Protein AF-A0A8J6DHQ0-F1 (afdb_monomer_lite)

Sequence (391 aa):
LYSVILFCVFFWIPFVYFYYEEKDDDDTSKCTQIKTAFKYTLGFAVICALLLLVGAFVPLNVPENKNSTEWEKVKFLFEELGSSHGLAALSFSISSLTLIGMLAAITYTAYGMSALPLNLIKGTRSAAYERLENTEDIEEVEQHIQAIKSKSKDGRPLPARDKRALKQFEERLRTLKKRERHLEFIENSCWTKFCGALRPLKIIWGIFFILVALLFVISLFLSNLDKALHSAGIDSGFIIFGANLSNPLNMLLPLLQTVFPLDYILITIIIMYFIFTSMAGIRNIGIWFFWIRLYKIRRGRTRPQALLFLCMILLLIVLHTSYMIYSLAPQYVMYGSQNYLIESNITYDDHKGNSTLSVPKRCDADAPEGKAVFINYLRIYSSVRRKKKNP

Secondary structure (DSSP, 8-state):
-HHHHHHIIIIIHHHHHHHHHGGGSTT--HHHHHHHHHHHHHHHHHHHHHHHHHHHHTT------TT--HHHHHHHHHHHIIIIIHHHHHHHHHHHHHHHHHHHIIIIIHHHHHHHHHHHHH-SPPHHHHHHHHHHHHHHHHHHHHHHHHHTTTSPPPPHHHHHHHHHHHHHHHHHHHHHHHHHHHHTSHHHHHHHHTHHHHHHHHHHHHHHHHHHHHHHHHHHHHHHHH---TTTTT--SS--S--HHHHHHHHHTTSTTHHHHHHHHHHHHHHHHHHHHHHHH-EEETTEEEE---TT---HHHHHHHHHHHHHHHHHHHHHHHHH-HHHHHTTTEEEEEEEE---SSSS---EEEEEEE--TTPPTT--EEHHHHHHHHHHHHHHH--

Foldseek 3Di:
DLVVLLCCQLAVLQLVLQLVVVVVVPPDDNVVSNVRSVVRSVVSVVVLVVLLVCQLPVPDPDDDDPDDDPVVVVVVSVVVCVPPSVVSSSVSSLVVLLVVLVVLCVQQLLQLLVQVLVCLQVDDDQLVNVLVVLVVVLVVLVVLLVVLVVVCPVVDDRDPVSVVVNVVSVVVNVVSVVVNVVSVVVCPPPVSVVVVVCSVVSNVVSVVSNVVSVLVVQLLVQLVVQLVPQAPDPVRPSDHLDRPRDRPQLVPLLVLLVPPPRSVVVVVVVLVSSLSSSVSRCQVPPDDDPHDRPGHDDPPPGDVSSVSVSVSSSSSNSSNVVVVVCSRHVLCPVQNQWWFWDFDQDDDPDDDDRDTDTDTDGDDSPHDPPRTDHPVVVVVVVVVVVVVPPD

Organism: Galemys pyrenaicus (NCBI:txid202257)

Structure (mmCIF, N/CA/C/O backbone):
data_AF-A0A8J6DHQ0-F1
#
_entry.id   AF-A0A8J6DHQ0-F1
#
loop_
_atom_site.group_PDB
_atom_site.id
_atom_site.type_symbol
_atom_site.label_atom_id
_atom_site.label_alt_id
_atom_site.label_comp_id
_atom_site.label_asym_id
_atom_site.label_entity_id
_atom_site.label_seq_id
_atom_site.pdbx_PDB_ins_code
_atom_site.Cartn_x
_atom_site.Cartn_y
_atom_site.Cartn_z
_atom_site.occupancy
_atom_site.B_iso_or_equiv
_atom_site.auth_seq_id
_atom_site.auth_comp_id
_atom_site.auth_asym_id
_atom_site.auth_atom_id
_atom_site.pdbx_PDB_model_num
ATOM 1 N N . LEU A 1 1 ? 13.053 -13.109 -5.891 1.00 73.00 1 LEU A N 1
ATOM 2 C CA . LEU A 1 1 ? 12.099 -12.188 -5.224 1.00 73.00 1 LEU A CA 1
ATOM 3 C C . LEU A 1 1 ? 10.707 -12.264 -5.850 1.00 73.00 1 LEU A C 1
ATOM 5 O O . LEU A 1 1 ? 9.781 -12.671 -5.167 1.00 73.00 1 LEU A O 1
ATOM 9 N N . TYR A 1 2 ? 10.541 -11.938 -7.134 1.00 80.81 2 TYR A N 1
ATOM 10 C CA . TYR A 1 2 ? 9.212 -11.892 -7.757 1.00 80.81 2 TYR A CA 1
ATOM 11 C C . TYR A 1 2 ? 8.461 -13.234 -7.800 1.00 80.81 2 TYR A C 1
ATOM 13 O O . TYR A 1 2 ? 7.260 -13.264 -7.553 1.00 80.81 2 TYR A O 1
ATOM 21 N N . SER A 1 3 ? 9.157 -14.360 -7.984 1.00 81.94 3 SER A N 1
ATOM 22 C CA . SER A 1 3 ? 8.538 -15.692 -7.868 1.00 81.94 3 SER A CA 1
ATOM 23 C C . SER A 1 3 ? 8.016 -15.977 -6.452 1.00 81.94 3 SER A C 1
ATOM 25 O O . SER A 1 3 ? 6.987 -16.623 -6.293 1.00 81.94 3 SER A O 1
ATOM 27 N N . VAL A 1 4 ? 8.679 -15.440 -5.418 1.00 86.00 4 VAL A N 1
ATOM 28 C CA . VAL A 1 4 ? 8.218 -15.535 -4.020 1.00 86.00 4 VAL A CA 1
ATOM 29 C C . VAL A 1 4 ? 6.962 -14.692 -3.820 1.00 86.00 4 VAL A C 1
ATOM 31 O O . VAL A 1 4 ? 6.039 -15.133 -3.151 1.00 86.00 4 VAL A O 1
ATOM 34 N N . ILE A 1 5 ? 6.886 -13.509 -4.438 1.00 86.38 5 ILE A N 1
ATOM 35 C CA . ILE A 1 5 ? 5.681 -12.669 -4.414 1.00 86.38 5 ILE A CA 1
ATOM 36 C C . ILE A 1 5 ? 4.493 -13.404 -5.045 1.00 86.38 5 ILE A C 1
ATOM 38 O O . ILE A 1 5 ? 3.431 -13.463 -4.429 1.00 86.38 5 ILE A O 1
ATOM 42 N N . LEU A 1 6 ? 4.679 -14.022 -6.216 1.00 86.81 6 LEU A N 1
ATOM 43 C CA . LEU A 1 6 ? 3.634 -14.821 -6.863 1.00 86.81 6 LEU A CA 1
ATOM 44 C C . LEU A 1 6 ? 3.202 -16.005 -5.991 1.00 86.81 6 LEU A C 1
ATOM 46 O O . LEU A 1 6 ? 2.007 -16.205 -5.788 1.00 86.81 6 LEU A O 1
ATOM 50 N N . PHE A 1 7 ? 4.157 -16.737 -5.413 1.00 88.44 7 PHE A N 1
ATOM 51 C CA . PHE A 1 7 ? 3.860 -17.814 -4.470 1.00 88.44 7 PHE A CA 1
ATOM 52 C C . PHE A 1 7 ? 3.068 -17.308 -3.253 1.00 88.44 7 PHE A C 1
ATOM 54 O O . PHE A 1 7 ? 2.069 -17.909 -2.861 1.00 88.44 7 PHE A O 1
ATOM 61 N N . CYS A 1 8 ? 3.462 -16.173 -2.675 1.00 89.06 8 CYS A N 1
ATOM 62 C CA . CYS A 1 8 ? 2.769 -15.593 -1.533 1.00 89.06 8 CYS A CA 1
ATOM 63 C C . CYS A 1 8 ? 1.324 -15.203 -1.869 1.00 89.06 8 CYS A C 1
ATOM 65 O O . CYS A 1 8 ? 0.417 -15.516 -1.100 1.00 89.06 8 CYS A O 1
ATOM 67 N N . VAL A 1 9 ? 1.107 -14.544 -3.010 1.00 89.56 9 VAL A N 1
ATOM 68 C CA . VAL A 1 9 ? -0.206 -14.019 -3.419 1.00 89.56 9 VAL A CA 1
ATOM 69 C C . VAL A 1 9 ? -1.158 -15.127 -3.867 1.00 89.56 9 VAL A C 1
ATOM 71 O O . VAL A 1 9 ? -2.318 -15.113 -3.469 1.00 89.56 9 VAL A O 1
ATOM 74 N N . PHE A 1 10 ? -0.690 -16.087 -4.667 1.00 90.06 10 PHE A N 1
ATOM 75 C CA . PHE A 1 10 ? -1.559 -17.105 -5.269 1.00 90.06 10 PHE A CA 1
ATOM 76 C C . PHE A 1 10 ? -1.633 -18.415 -4.488 1.00 90.06 10 PHE A C 1
ATOM 78 O O . PHE A 1 10 ? -2.562 -19.188 -4.705 1.00 90.06 10 PHE A O 1
ATOM 85 N N . PHE A 1 11 ? -0.682 -18.680 -3.591 1.00 89.50 11 PHE A N 1
ATOM 86 C CA . PHE A 1 11 ? -0.627 -19.947 -2.868 1.00 89.50 11 PHE A CA 1
ATOM 87 C C . PHE A 1 11 ? -0.665 -19.750 -1.354 1.00 89.50 11 PHE A C 1
ATOM 89 O O . PHE A 1 11 ? -1.611 -20.190 -0.709 1.00 89.50 11 PHE A O 1
ATOM 96 N N . TRP A 1 12 ? 0.310 -19.042 -0.776 1.00 90.44 12 TRP A N 1
ATOM 97 C CA . TRP A 1 12 ? 0.437 -18.939 0.683 1.00 90.44 12 TRP A CA 1
ATOM 98 C C . TRP A 1 12 ? -0.741 -18.214 1.345 1.00 90.44 12 TRP A C 1
ATOM 100 O O . TRP A 1 12 ? -1.341 -18.741 2.278 1.00 90.44 12 TRP A O 1
ATOM 110 N N . ILE A 1 13 ? -1.092 -17.012 0.875 1.00 90.25 13 ILE A N 1
ATOM 111 C CA . ILE A 1 13 ? -2.169 -16.211 1.476 1.00 90.25 13 ILE A CA 1
ATOM 112 C C . ILE A 1 13 ? -3.535 -16.901 1.316 1.00 90.25 13 ILE A C 1
ATOM 114 O O . ILE A 1 13 ? -4.222 -17.028 2.332 1.00 90.25 13 ILE A O 1
ATOM 118 N N . PRO A 1 14 ? -3.931 -17.396 0.122 1.00 90.81 14 PRO A N 1
ATOM 119 C CA . PRO A 1 14 ? -5.177 -18.146 -0.030 1.00 90.81 14 PRO A CA 1
ATOM 120 C C . PRO A 1 14 ? -5.209 -19.416 0.826 1.00 90.81 14 PRO A C 1
ATOM 122 O O . PRO A 1 14 ? -6.210 -19.667 1.492 1.00 90.81 14 PRO A O 1
ATOM 125 N N . PHE A 1 15 ? -4.105 -20.170 0.894 1.00 90.19 15 PHE A N 1
ATOM 126 C CA . PHE A 1 15 ? -4.010 -21.358 1.746 1.00 90.19 15 PHE A CA 1
ATOM 127 C C . PHE A 1 15 ? -4.255 -21.032 3.215 1.00 90.19 15 PHE A C 1
ATOM 129 O O . PHE A 1 15 ? -5.102 -21.655 3.854 1.00 90.19 15 PHE A O 1
ATOM 136 N N . VAL A 1 16 ? -3.555 -20.026 3.746 1.00 90.75 16 VAL A N 1
ATOM 137 C CA . VAL A 1 16 ? -3.720 -19.598 5.138 1.00 90.75 16 VAL A CA 1
ATOM 138 C C . VAL A 1 16 ? -5.138 -19.065 5.374 1.00 90.75 16 VAL A C 1
ATOM 140 O O . VAL A 1 16 ? -5.716 -19.339 6.423 1.00 90.75 16 VAL A O 1
ATOM 143 N N . TYR A 1 17 ? -5.728 -18.358 4.407 1.00 88.94 17 TYR A N 1
ATOM 144 C CA . TYR A 1 17 ? -7.102 -17.863 4.496 1.00 88.94 17 TYR A CA 1
ATOM 145 C C . TYR A 1 17 ? -8.117 -19.002 4.661 1.00 88.94 17 TYR A C 1
ATOM 147 O O . TYR A 1 17 ? -8.859 -19.002 5.644 1.00 88.94 17 TYR A O 1
ATOM 155 N N . PHE A 1 18 ? -8.113 -19.992 3.762 1.00 88.31 18 PHE A N 1
ATOM 156 C CA . PHE A 1 18 ? -9.049 -21.121 3.838 1.00 88.31 18 PHE A CA 1
ATOM 157 C C . PHE A 1 18 ? -8.763 -22.043 5.021 1.00 88.31 18 PHE A C 1
ATOM 159 O O . PHE A 1 18 ? -9.690 -22.580 5.617 1.00 88.31 18 PHE A O 1
ATOM 166 N N . TYR A 1 19 ? -7.493 -22.196 5.398 1.00 86.94 19 TYR A N 1
ATOM 167 C CA . TYR A 1 19 ? -7.125 -22.970 6.577 1.00 86.94 19 TYR A CA 1
ATOM 168 C C . TYR A 1 19 ? -7.721 -22.372 7.859 1.00 86.94 19 TYR A C 1
ATOM 170 O O . TYR A 1 19 ? -8.228 -23.118 8.692 1.00 86.94 19 TYR A O 1
ATOM 178 N N . TYR A 1 20 ? -7.681 -21.044 8.026 1.00 84.00 20 TYR A N 1
ATOM 179 C CA . TYR A 1 20 ? -8.257 -20.395 9.207 1.00 84.00 20 TYR A CA 1
ATOM 180 C C . TYR A 1 20 ? -9.781 -20.275 9.167 1.00 84.00 20 TYR A C 1
ATOM 182 O O . TYR A 1 20 ? -10.369 -20.292 10.239 1.00 84.00 20 TYR A O 1
ATOM 190 N N . GLU A 1 21 ? -10.410 -20.177 7.993 1.00 81.94 21 GLU A N 1
ATOM 191 C CA . GLU A 1 21 ? -11.880 -20.175 7.902 1.00 81.94 21 GLU A CA 1
ATOM 192 C C . GLU A 1 21 ? -12.468 -21.509 8.374 1.00 81.94 21 GLU A C 1
ATOM 194 O O . GLU A 1 21 ? -13.349 -21.534 9.220 1.00 81.94 21 GLU A O 1
ATOM 199 N N . GLU A 1 22 ? -11.895 -22.624 7.924 1.00 76.38 22 GLU A N 1
ATOM 200 C CA . GLU A 1 22 ? -12.344 -23.968 8.310 1.00 76.38 22 GLU A CA 1
ATOM 201 C C . GLU A 1 22 ? -12.007 -24.312 9.775 1.00 76.38 22 GLU A C 1
ATOM 203 O O . GLU A 1 22 ? -12.508 -25.284 10.328 1.00 76.38 22 GLU A O 1
ATOM 208 N N . LYS A 1 23 ? -11.121 -23.539 10.424 1.00 69.31 23 LYS A N 1
ATOM 209 C CA . LYS A 1 23 ? -10.779 -23.748 11.839 1.00 69.31 23 LYS A CA 1
ATOM 210 C C . LYS A 1 23 ? -11.912 -23.333 12.777 1.00 69.31 23 LYS A C 1
ATOM 212 O O . LYS A 1 23 ? -11.967 -23.846 13.890 1.00 69.31 23 LYS A O 1
ATOM 217 N N . ASP A 1 24 ? -12.743 -22.384 12.358 1.00 61.41 24 ASP A N 1
ATOM 218 C CA . ASP A 1 24 ? -13.832 -21.870 13.188 1.00 61.41 24 ASP A CA 1
ATOM 219 C C . ASP A 1 24 ? -15.032 -22.851 13.240 1.00 61.41 24 ASP A C 1
ATOM 221 O O . ASP A 1 24 ? -15.929 -22.654 14.059 1.00 61.41 24 ASP A O 1
ATOM 225 N N . ASP A 1 25 ? -15.012 -23.939 12.452 1.00 64.62 25 ASP A N 1
ATOM 226 C CA . ASP A 1 25 ? -15.933 -25.079 12.559 1.00 64.62 25 ASP A CA 1
ATOM 227 C C . ASP A 1 25 ? -15.333 -26.162 13.489 1.00 64.62 25 ASP A C 1
ATOM 229 O O . ASP A 1 25 ? -14.471 -26.952 13.093 1.00 64.62 25 ASP A O 1
ATOM 233 N N . ASP A 1 26 ? -15.782 -26.185 14.751 1.00 60.28 26 ASP A N 1
ATOM 234 C CA . ASP A 1 26 ? -15.180 -26.910 15.894 1.00 60.28 26 ASP A CA 1
ATOM 235 C C . ASP A 1 26 ? -15.022 -28.450 15.743 1.00 60.28 26 ASP A C 1
ATOM 237 O O . ASP A 1 26 ? -14.296 -29.065 16.525 1.00 60.28 26 ASP A O 1
ATOM 241 N N . ASP A 1 27 ? -15.625 -29.089 14.732 1.00 61.75 27 ASP A N 1
ATOM 242 C CA . ASP A 1 27 ? -15.706 -30.559 14.614 1.00 61.75 27 ASP A CA 1
ATOM 243 C C . ASP A 1 27 ? -14.833 -31.184 13.498 1.00 61.75 27 ASP A C 1
ATOM 245 O O . ASP A 1 27 ? -14.845 -32.405 13.291 1.00 61.75 27 ASP A O 1
ATOM 249 N N . THR A 1 28 ? -14.033 -30.395 12.770 1.00 64.81 28 THR A N 1
ATOM 250 C CA . THR A 1 28 ? -13.291 -30.901 11.597 1.00 64.81 28 THR A CA 1
ATOM 251 C C . THR A 1 28 ? -11.893 -31.438 11.943 1.00 64.81 28 THR A C 1
ATOM 253 O O . THR A 1 28 ? -11.044 -30.761 12.523 1.00 64.81 28 THR A O 1
ATOM 256 N N . SER A 1 29 ? -11.589 -32.674 11.518 1.00 78.44 29 SER A N 1
ATOM 257 C CA . SER A 1 29 ? -10.246 -33.256 11.677 1.00 78.44 29 SER A CA 1
ATOM 258 C C . SER A 1 29 ? -9.175 -32.426 10.944 1.00 78.44 29 SER A C 1
ATOM 260 O O . SER A 1 29 ? -9.366 -32.023 9.793 1.00 78.44 29 SER A O 1
ATOM 262 N N . LYS A 1 30 ? -7.997 -32.229 11.560 1.00 77.94 30 LYS A N 1
ATOM 263 C CA . LYS A 1 30 ? -6.886 -31.429 10.987 1.00 77.94 30 LYS A CA 1
ATOM 264 C C . LYS A 1 30 ? -6.481 -31.861 9.570 1.00 77.94 30 LYS A C 1
ATOM 266 O O . LYS A 1 30 ? -6.071 -31.035 8.760 1.00 77.94 30 LYS A O 1
ATOM 271 N N . CYS A 1 31 ? -6.574 -33.156 9.260 1.00 78.19 31 CYS A N 1
ATOM 272 C CA . CYS A 1 31 ? -6.230 -33.685 7.939 1.00 78.19 31 CYS A CA 1
ATOM 273 C C . CYS A 1 31 ? -7.277 -33.293 6.882 1.00 78.19 31 CYS A C 1
ATOM 275 O O . CYS A 1 31 ? -6.919 -32.887 5.774 1.00 78.19 31 CYS A O 1
ATOM 277 N N . THR A 1 32 ? -8.563 -33.336 7.246 1.00 79.50 32 THR A N 1
ATOM 278 C CA . THR A 1 32 ? -9.661 -32.876 6.385 1.00 79.50 32 THR A CA 1
ATOM 279 C C . THR A 1 32 ? -9.550 -31.375 6.126 1.00 79.50 32 THR A C 1
ATOM 281 O O . THR A 1 32 ? -9.632 -30.954 4.976 1.00 79.50 32 THR A O 1
ATOM 284 N N . GLN A 1 33 ? -9.241 -30.590 7.160 1.00 81.88 33 GLN A N 1
ATOM 285 C CA . GLN A 1 33 ? -9.048 -29.141 7.072 1.00 81.88 33 GLN A CA 1
ATOM 286 C C . GLN A 1 33 ? -7.965 -28.748 6.054 1.00 81.88 33 GLN A C 1
ATOM 288 O O . GLN A 1 33 ? -8.191 -27.909 5.182 1.00 81.88 33 GLN A O 1
ATOM 293 N N . ILE A 1 34 ? -6.794 -29.394 6.112 1.00 85.25 34 ILE A N 1
ATOM 294 C CA . ILE A 1 34 ? -5.696 -29.134 5.166 1.00 85.25 34 ILE A CA 1
ATOM 295 C C . ILE A 1 34 ? -6.107 -29.514 3.740 1.00 85.25 34 ILE A C 1
ATOM 297 O O . ILE A 1 34 ? -5.824 -28.773 2.798 1.00 85.25 34 ILE A O 1
ATOM 301 N N . LYS A 1 35 ? -6.798 -30.646 3.567 1.00 86.06 35 LYS A N 1
ATOM 302 C CA . LYS A 1 35 ? -7.254 -31.114 2.252 1.00 86.06 35 LYS A CA 1
ATOM 303 C C . LYS A 1 35 ? -8.268 -30.150 1.631 1.00 86.06 35 LYS A C 1
ATOM 305 O O . LYS A 1 35 ? -8.167 -29.839 0.443 1.00 86.06 35 LYS A O 1
ATOM 310 N N . THR A 1 36 ? -9.207 -29.653 2.430 1.00 84.19 36 THR A N 1
ATOM 311 C CA . THR A 1 36 ? -10.206 -28.665 2.008 1.00 84.19 36 THR A CA 1
ATOM 312 C C . THR A 1 36 ? -9.546 -27.329 1.662 1.00 84.19 36 THR A C 1
ATOM 314 O O . THR A 1 36 ? -9.774 -26.801 0.572 1.00 84.19 36 THR A O 1
ATOM 317 N N . ALA A 1 37 ? -8.637 -26.832 2.506 1.00 87.19 37 ALA A N 1
ATOM 318 C CA . ALA A 1 37 ? -7.886 -25.607 2.232 1.00 87.19 37 ALA A CA 1
ATOM 319 C C . ALA A 1 37 ? -7.056 -25.711 0.940 1.00 87.19 37 ALA A C 1
ATOM 321 O O . ALA A 1 37 ? -7.049 -24.788 0.122 1.00 87.19 37 ALA A O 1
ATOM 322 N N . PHE A 1 38 ? -6.405 -26.854 0.703 1.00 87.25 38 PHE A N 1
ATOM 323 C CA . PHE A 1 38 ? -5.638 -27.094 -0.520 1.00 87.25 38 PHE A CA 1
ATOM 324 C C . PHE A 1 38 ? -6.535 -27.146 -1.764 1.00 87.25 38 PHE A C 1
ATOM 326 O O . PHE A 1 38 ? -6.187 -26.567 -2.792 1.00 87.25 38 PHE A O 1
ATOM 333 N N . LYS A 1 39 ? -7.718 -27.771 -1.665 1.00 88.81 39 LYS A N 1
ATOM 334 C CA . LYS A 1 39 ? -8.704 -27.823 -2.757 1.00 88.81 39 LYS A CA 1
ATOM 335 C C . LYS A 1 39 ? -9.121 -26.421 -3.211 1.00 88.81 39 LYS A C 1
ATOM 337 O O . LYS A 1 39 ? -9.166 -26.171 -4.412 1.00 88.81 39 LYS A O 1
ATOM 342 N N . TYR A 1 40 ? -9.386 -25.506 -2.279 1.00 86.00 40 TYR A N 1
ATOM 343 C CA . TYR A 1 40 ? -9.754 -24.128 -2.625 1.00 86.00 40 TYR A CA 1
ATOM 344 C C . TYR A 1 40 ? -8.556 -23.285 -3.083 1.00 86.00 40 TYR A C 1
ATOM 346 O O . TYR A 1 40 ? -8.678 -22.496 -4.020 1.00 86.00 40 TYR A O 1
ATOM 354 N N . THR A 1 41 ? -7.372 -23.510 -2.506 1.00 90.44 41 THR A N 1
ATOM 355 C CA . THR A 1 41 ? -6.120 -22.869 -2.953 1.00 90.44 41 THR A CA 1
ATOM 356 C C . THR A 1 41 ? -5.765 -23.256 -4.390 1.00 90.44 41 THR A C 1
ATOM 358 O O . THR A 1 41 ? -5.248 -22.429 -5.141 1.00 90.44 41 THR A O 1
ATOM 361 N N . LEU A 1 42 ? -6.104 -24.479 -4.817 1.00 89.75 42 LEU A N 1
ATOM 362 C CA . LEU A 1 42 ? -5.891 -24.938 -6.190 1.00 89.75 42 LEU A CA 1
ATOM 363 C C . LEU A 1 42 ? -6.581 -24.022 -7.215 1.00 89.75 42 LEU A C 1
ATOM 365 O O . LEU A 1 42 ? -6.019 -23.779 -8.277 1.00 89.75 42 LEU A O 1
ATOM 369 N N . GLY A 1 43 ? -7.743 -23.447 -6.885 1.00 89.56 43 GLY A N 1
ATOM 370 C CA . GLY A 1 43 ? -8.415 -22.473 -7.752 1.00 89.56 43 GLY A CA 1
ATOM 371 C C . GLY A 1 43 ? -7.559 -21.229 -8.021 1.00 89.56 43 GLY A C 1
ATOM 372 O O . GLY A 1 43 ? -7.440 -20.790 -9.162 1.00 89.56 43 GLY A O 1
ATOM 373 N N . PHE A 1 44 ? -6.880 -20.706 -6.997 1.00 89.38 44 PHE A N 1
ATOM 374 C CA . PHE A 1 44 ? -5.949 -19.581 -7.144 1.00 89.38 44 PHE A CA 1
ATOM 375 C C . PHE A 1 44 ? -4.677 -19.979 -7.902 1.00 89.38 44 PHE A C 1
ATOM 377 O O . PHE A 1 44 ? -4.160 -19.187 -8.693 1.00 89.38 44 PHE A O 1
ATOM 384 N N . ALA A 1 45 ? -4.206 -21.217 -7.728 1.00 89.06 45 ALA A N 1
ATOM 385 C CA . ALA A 1 45 ? -3.095 -21.756 -8.507 1.00 89.06 45 ALA A CA 1
ATOM 386 C C . ALA A 1 45 ? -3.445 -21.876 -10.002 1.00 89.06 45 ALA A C 1
ATOM 388 O O . ALA A 1 45 ? -2.610 -21.551 -10.844 1.00 89.06 45 ALA A O 1
ATOM 389 N N . VAL A 1 46 ? -4.682 -22.260 -10.341 1.00 89.94 46 VAL A N 1
ATOM 390 C CA . VAL A 1 46 ? -5.172 -22.279 -11.731 1.00 89.94 46 VAL A CA 1
ATOM 391 C C . VAL A 1 46 ? -5.194 -20.868 -12.321 1.00 89.94 46 VAL A C 1
ATOM 393 O O . VAL A 1 46 ? -4.729 -20.680 -13.440 1.00 89.94 46 VAL A O 1
ATOM 396 N N . ILE A 1 47 ? -5.650 -19.858 -11.570 1.00 89.94 47 ILE A N 1
ATOM 397 C CA . ILE A 1 47 ? -5.601 -18.454 -12.022 1.00 89.94 47 ILE A CA 1
ATOM 398 C C . ILE A 1 47 ? -4.153 -18.012 -12.283 1.00 89.94 47 ILE A C 1
ATOM 400 O O . ILE A 1 47 ? -3.876 -17.385 -13.304 1.00 89.94 47 ILE A O 1
ATOM 404 N N . CYS A 1 48 ? -3.217 -18.366 -11.399 1.00 89.38 48 CYS A N 1
ATOM 405 C CA . CYS A 1 48 ? -1.791 -18.094 -11.593 1.00 89.38 48 CYS A CA 1
ATOM 406 C C . CYS A 1 48 ? -1.245 -18.781 -12.855 1.00 89.38 48 CYS A C 1
ATOM 408 O O . CYS A 1 48 ? -0.555 -18.148 -13.652 1.00 89.38 48 CYS A O 1
ATOM 410 N N . ALA A 1 49 ? -1.602 -20.050 -13.076 1.00 86.75 49 ALA A N 1
ATOM 411 C CA . ALA A 1 49 ? -1.218 -20.789 -14.273 1.00 86.75 49 ALA A CA 1
ATOM 412 C C . ALA A 1 49 ? -1.774 -20.132 -15.545 1.00 86.75 49 ALA A C 1
ATOM 414 O O . ALA A 1 49 ? -1.032 -19.966 -16.506 1.00 86.75 49 ALA A O 1
ATOM 415 N N . LEU A 1 50 ? -3.034 -19.686 -15.540 1.00 89.12 50 LEU A N 1
ATOM 416 C CA . LEU A 1 50 ? -3.630 -18.952 -16.661 1.00 89.12 50 LEU A CA 1
ATOM 417 C C . LEU A 1 50 ? -2.898 -17.633 -16.937 1.00 89.12 50 LEU A C 1
ATOM 419 O O . LEU A 1 50 ? -2.594 -17.346 -18.091 1.00 89.12 50 LEU A O 1
ATOM 423 N N . LEU A 1 51 ? -2.563 -16.855 -15.902 1.00 87.25 51 LEU A N 1
ATOM 424 C CA . LEU A 1 51 ? -1.792 -15.614 -16.060 1.00 87.25 51 LEU A CA 1
ATOM 425 C C . LEU A 1 51 ? -0.396 -15.869 -16.642 1.00 87.25 51 LEU A C 1
ATOM 427 O O . LEU A 1 51 ? 0.036 -15.138 -17.534 1.00 87.25 51 LEU A O 1
ATOM 431 N N . LEU A 1 52 ? 0.289 -16.917 -16.178 1.00 85.12 52 LEU A N 1
ATOM 432 C CA . LEU A 1 52 ? 1.597 -17.309 -16.701 1.00 85.12 52 LEU A CA 1
ATOM 433 C C . LEU A 1 52 ? 1.506 -17.823 -18.139 1.00 85.12 52 LEU A C 1
ATOM 435 O O . LEU A 1 52 ? 2.363 -17.478 -18.944 1.00 85.12 52 LEU A O 1
ATOM 439 N N . LEU A 1 53 ? 0.466 -18.589 -18.482 1.00 83.69 53 LEU A N 1
ATOM 440 C CA . LEU A 1 53 ? 0.227 -19.044 -19.852 1.00 83.69 53 LEU A CA 1
ATOM 441 C C . LEU A 1 53 ? -0.015 -17.854 -20.777 1.00 83.69 53 LEU A C 1
ATOM 443 O O . LEU A 1 53 ? 0.665 -17.737 -21.788 1.00 83.69 53 LEU A O 1
ATOM 447 N N . VAL A 1 54 ? -0.904 -16.925 -20.413 1.00 85.12 54 VAL A N 1
ATOM 448 C CA . VAL A 1 54 ? -1.113 -15.694 -21.195 1.00 85.12 54 VAL A CA 1
ATOM 449 C C . VAL A 1 54 ? 0.205 -14.934 -21.348 1.00 85.12 54 VAL A C 1
ATOM 451 O O . VAL A 1 54 ? 0.566 -14.562 -22.458 1.00 85.12 54 VAL A O 1
ATOM 454 N N . GLY A 1 55 ? 0.975 -14.776 -20.271 1.00 81.00 55 GLY A N 1
ATOM 455 C CA . GLY A 1 55 ? 2.284 -14.127 -20.325 1.00 81.00 55 GLY A CA 1
ATOM 456 C C . GLY A 1 55 ? 3.325 -14.857 -21.179 1.00 81.00 55 GLY A C 1
ATOM 457 O O . GLY A 1 55 ? 4.224 -14.212 -21.712 1.00 81.00 55 GLY A O 1
ATOM 458 N N . ALA A 1 56 ? 3.217 -16.178 -21.315 1.00 76.25 56 ALA A N 1
ATOM 459 C CA . ALA A 1 56 ? 4.065 -16.979 -22.190 1.00 76.25 56 ALA A CA 1
ATOM 460 C C . ALA A 1 56 ? 3.623 -16.882 -23.659 1.00 76.25 56 ALA A C 1
ATOM 462 O O . ALA A 1 56 ? 4.477 -16.853 -24.538 1.00 76.25 56 ALA A O 1
ATOM 463 N N . PHE A 1 57 ? 2.314 -16.790 -23.926 1.00 72.00 57 PHE A N 1
ATOM 464 C CA . PHE A 1 57 ? 1.747 -16.765 -25.280 1.00 72.00 57 PHE A CA 1
ATOM 465 C C . PHE A 1 57 ? 1.686 -15.378 -25.926 1.00 72.00 57 PHE A C 1
ATOM 467 O O . PHE A 1 57 ? 1.859 -15.278 -27.135 1.00 72.00 57 PHE A O 1
ATOM 474 N N . VAL A 1 58 ? 1.481 -14.307 -25.156 1.00 70.00 58 VAL A N 1
ATOM 475 C CA . VAL A 1 58 ? 1.442 -12.925 -25.676 1.00 70.00 58 VAL A CA 1
ATOM 476 C C . VAL A 1 58 ? 2.718 -12.519 -26.445 1.00 70.00 58 VAL A C 1
ATOM 478 O O . VAL A 1 58 ? 2.578 -11.870 -27.478 1.00 70.00 58 VAL A O 1
ATOM 481 N N . PRO A 1 59 ? 3.947 -12.884 -26.019 1.00 59.56 59 PRO A N 1
ATOM 482 C CA . PRO A 1 59 ? 5.166 -12.564 -26.767 1.00 59.56 59 PRO A CA 1
ATOM 483 C C . PRO A 1 59 ? 5.545 -13.589 -27.857 1.00 59.56 59 PRO A C 1
ATOM 485 O O . PRO A 1 59 ? 6.601 -13.435 -28.471 1.00 59.56 59 PRO A O 1
ATOM 488 N N . LEU A 1 60 ? 4.750 -14.640 -28.105 1.00 56.47 60 LEU A N 1
ATOM 489 C CA . LEU A 1 60 ? 5.096 -15.666 -29.095 1.00 56.47 60 LEU A CA 1
ATOM 490 C C . LEU A 1 60 ? 4.680 -15.254 -30.514 1.00 56.47 60 LEU A C 1
ATOM 492 O O . LEU A 1 60 ? 3.508 -15.309 -30.879 1.00 56.47 60 LEU A O 1
ATOM 496 N N . ASN A 1 61 ? 5.670 -14.964 -31.357 1.00 53.09 61 ASN A N 1
ATOM 497 C CA . ASN A 1 61 ? 5.526 -15.107 -32.805 1.00 53.09 61 ASN A CA 1
ATOM 498 C C . ASN A 1 61 ? 5.703 -16.591 -33.147 1.00 53.09 61 ASN A C 1
ATOM 500 O O . ASN A 1 61 ? 6.827 -17.077 -33.252 1.00 53.09 61 ASN A O 1
ATOM 504 N N . VAL A 1 62 ? 4.600 -17.332 -33.258 1.00 55.94 62 VAL A N 1
ATOM 505 C CA . VAL A 1 62 ? 4.638 -18.769 -33.565 1.00 55.94 62 VAL A CA 1
ATOM 506 C C . VAL A 1 62 ? 5.033 -18.968 -35.037 1.00 55.94 62 VAL A C 1
ATOM 508 O O . VAL A 1 62 ? 4.293 -18.512 -35.911 1.00 55.94 62 VAL A O 1
ATOM 511 N N . PRO A 1 63 ? 6.144 -19.660 -35.362 1.00 50.12 63 PRO A N 1
ATOM 512 C CA . PRO A 1 63 ? 6.370 -20.126 -36.722 1.00 50.12 63 PRO A CA 1
ATOM 513 C C . PRO A 1 63 ? 5.345 -21.220 -37.046 1.00 50.12 63 PRO A C 1
ATOM 515 O O . PRO A 1 63 ? 5.219 -22.225 -36.345 1.00 50.12 63 PRO A O 1
ATOM 518 N N . GLU A 1 64 ? 4.577 -20.989 -38.104 1.00 46.72 64 GLU A N 1
ATOM 519 C CA . GLU A 1 64 ? 3.482 -21.840 -38.559 1.00 46.72 64 GLU A CA 1
ATOM 520 C C . GLU A 1 64 ? 4.040 -23.178 -39.085 1.00 46.72 64 GLU A C 1
ATOM 522 O O . GLU A 1 64 ? 4.385 -23.295 -40.258 1.00 46.72 64 GLU A O 1
ATOM 527 N N . ASN A 1 65 ? 4.157 -24.206 -38.236 1.00 54.62 65 ASN A N 1
ATOM 528 C CA . ASN A 1 65 ? 4.425 -25.565 -38.712 1.00 54.62 65 ASN A CA 1
ATOM 529 C C . ASN A 1 65 ? 3.263 -26.500 -38.355 1.00 54.62 65 ASN A C 1
ATOM 531 O O . ASN A 1 65 ? 2.947 -26.728 -37.188 1.00 54.62 65 ASN A O 1
ATOM 535 N N . LYS A 1 66 ? 2.586 -26.999 -39.394 1.00 52.97 66 LYS A N 1
ATOM 536 C CA . LYS A 1 66 ? 1.203 -27.509 -39.350 1.00 52.97 66 LYS A CA 1
ATOM 537 C C . LYS A 1 66 ? 1.047 -28.953 -38.846 1.00 52.97 66 LYS A C 1
ATOM 539 O O . LYS A 1 66 ? -0.072 -29.450 -38.821 1.00 52.97 66 LYS A O 1
ATOM 544 N N . ASN A 1 67 ? 2.125 -29.608 -38.403 1.00 55.31 67 ASN A N 1
ATOM 545 C CA . ASN A 1 67 ? 2.151 -31.067 -38.214 1.00 55.31 67 ASN A CA 1
ATOM 546 C C . ASN A 1 67 ? 2.623 -31.554 -36.826 1.00 55.31 67 ASN A C 1
ATOM 548 O O . ASN A 1 67 ? 3.089 -32.685 -36.723 1.00 55.31 67 ASN A O 1
ATOM 552 N N . SER A 1 68 ? 2.537 -30.751 -35.758 1.00 54.59 68 SER A N 1
ATOM 553 C CA . SER A 1 68 ? 2.900 -31.214 -34.405 1.00 54.59 68 SER A CA 1
ATOM 554 C C . SER A 1 68 ? 1.687 -31.627 -33.572 1.00 54.59 68 SER A C 1
ATOM 556 O O . SER A 1 68 ? 0.641 -30.970 -33.576 1.00 54.59 68 SER A O 1
ATOM 558 N N . THR A 1 69 ? 1.844 -32.728 -32.836 1.00 64.00 69 THR A N 1
ATOM 559 C CA . THR A 1 69 ? 0.846 -33.204 -31.873 1.00 64.00 69 THR A CA 1
ATOM 560 C C . THR A 1 69 ? 0.741 -32.241 -30.685 1.00 64.00 69 THR A C 1
ATOM 562 O O . THR A 1 69 ? 1.733 -31.652 -30.256 1.00 64.00 69 THR A O 1
ATOM 565 N N . GLU A 1 70 ? -0.460 -32.076 -30.121 1.00 62.41 70 GLU A N 1
ATOM 566 C CA . GLU A 1 70 ? -0.706 -31.166 -28.985 1.00 62.41 70 GLU A CA 1
ATOM 567 C C . GLU A 1 70 ? 0.217 -31.451 -27.782 1.00 62.41 70 GLU A C 1
ATOM 569 O O . GLU A 1 70 ? 0.613 -30.535 -27.066 1.00 62.41 70 GLU A O 1
ATOM 574 N N . TRP A 1 71 ? 0.642 -32.706 -27.600 1.00 63.53 71 TRP A N 1
ATOM 575 C CA . TRP A 1 71 ? 1.583 -33.090 -26.544 1.00 63.53 71 TRP A CA 1
ATOM 576 C C . TRP A 1 71 ? 3.006 -32.575 -26.813 1.00 63.53 71 TRP A C 1
ATOM 578 O O . TRP A 1 71 ? 3.640 -32.024 -25.916 1.00 63.53 71 TRP A O 1
ATOM 588 N N . GLU A 1 72 ? 3.517 -32.667 -28.041 1.00 61.97 72 GLU A N 1
ATOM 589 C CA . GLU A 1 72 ? 4.843 -32.122 -28.378 1.00 61.97 72 GLU A CA 1
ATOM 590 C C . GLU A 1 72 ? 4.901 -30.606 -28.211 1.00 61.97 72 GLU A C 1
ATOM 592 O O . GLU A 1 72 ? 5.913 -30.094 -27.738 1.00 61.97 72 GLU A O 1
ATOM 597 N N . LYS A 1 73 ? 3.799 -29.898 -28.487 1.00 58.09 73 LYS A N 1
ATOM 598 C CA . LYS A 1 73 ? 3.683 -28.463 -28.194 1.00 58.09 73 LYS A CA 1
ATOM 599 C C . LYS A 1 73 ? 3.790 -28.196 -26.691 1.00 58.09 73 LYS A C 1
ATOM 601 O O . LYS A 1 73 ? 4.548 -27.324 -26.293 1.00 58.09 73 LYS A O 1
ATOM 606 N N . VAL A 1 74 ? 3.108 -28.973 -25.844 1.00 57.69 74 VAL A N 1
ATOM 607 C CA . VAL A 1 74 ? 3.195 -28.846 -24.372 1.00 57.69 74 VAL A CA 1
ATOM 608 C C . VAL A 1 74 ? 4.597 -29.167 -23.843 1.00 57.69 74 VAL A C 1
ATOM 610 O O . VAL A 1 74 ? 5.083 -28.487 -22.939 1.00 57.69 74 VAL A O 1
ATOM 613 N N . LYS A 1 75 ? 5.273 -30.171 -24.409 1.00 62.19 75 LYS A N 1
ATOM 614 C CA . LYS A 1 75 ? 6.637 -30.541 -24.011 1.00 62.19 75 LYS A CA 1
ATOM 615 C C . LYS A 1 75 ? 7.658 -29.480 -24.432 1.00 62.19 75 LYS A C 1
ATOM 617 O O . LYS A 1 75 ? 8.468 -29.069 -23.607 1.00 62.19 75 LYS A O 1
ATOM 622 N N . PHE A 1 76 ? 7.546 -28.980 -25.663 1.00 58.41 76 PHE A N 1
ATOM 623 C CA . PHE A 1 76 ? 8.328 -27.853 -26.170 1.00 58.41 76 PHE A CA 1
ATOM 624 C C . PHE A 1 76 ? 8.103 -26.593 -25.321 1.00 58.41 76 PHE A C 1
ATOM 626 O O . PHE A 1 76 ? 9.061 -25.941 -24.933 1.00 58.41 76 PHE A O 1
ATOM 633 N N . LEU A 1 77 ? 6.862 -26.309 -24.910 1.00 56.19 77 LEU A N 1
ATOM 634 C CA . LEU A 1 77 ? 6.542 -25.201 -24.003 1.00 56.19 77 LEU A CA 1
ATOM 635 C C . LEU A 1 77 ? 7.212 -25.339 -22.629 1.00 56.19 77 LEU A C 1
ATOM 637 O O . LEU A 1 77 ? 7.683 -24.343 -22.091 1.00 56.19 77 LEU A O 1
ATOM 641 N N . PHE A 1 78 ? 7.271 -26.545 -22.056 1.00 59.44 78 PHE A N 1
ATOM 642 C CA . PHE A 1 78 ? 7.946 -26.784 -20.773 1.00 59.44 78 PHE A CA 1
ATOM 643 C C . PHE A 1 78 ? 9.469 -26.612 -20.863 1.00 59.44 78 PHE A C 1
ATOM 645 O O . PHE A 1 78 ? 10.090 -26.132 -19.914 1.00 59.44 78 PHE A O 1
ATOM 652 N N . GLU A 1 79 ? 10.059 -26.982 -21.997 1.00 63.16 79 GLU A N 1
ATOM 653 C CA . GLU A 1 79 ? 11.497 -26.873 -22.257 1.00 63.16 79 GLU A CA 1
ATOM 654 C C . GLU A 1 79 ? 11.904 -25.418 -22.583 1.00 63.16 79 GLU A C 1
ATOM 656 O O . GLU A 1 79 ? 12.892 -24.910 -22.048 1.00 63.16 79 GLU A O 1
ATOM 661 N N . GLU A 1 80 ? 11.065 -24.689 -23.326 1.00 60.06 80 GLU A N 1
ATOM 662 C CA . GLU A 1 80 ? 11.245 -23.272 -23.680 1.00 60.06 80 GLU A CA 1
ATOM 663 C C . GLU A 1 80 ? 10.974 -22.317 -22.492 1.00 60.06 80 GLU A C 1
ATOM 665 O O . GLU A 1 80 ? 11.668 -21.306 -22.317 1.00 60.06 80 GLU A O 1
ATOM 670 N N . LEU A 1 81 ? 10.018 -22.654 -21.605 1.00 57.38 81 LEU A N 1
ATOM 671 C CA . LEU A 1 81 ? 9.821 -21.945 -20.326 1.00 57.38 81 LEU A CA 1
ATOM 672 C C . LEU A 1 81 ? 11.058 -22.048 -19.421 1.00 57.38 81 LEU A C 1
ATOM 674 O O . LEU A 1 81 ? 11.300 -21.140 -18.622 1.00 57.38 81 LEU A O 1
ATOM 678 N N . GLY A 1 82 ? 11.811 -23.147 -19.528 1.00 57.22 82 GLY A N 1
ATOM 679 C CA . GLY A 1 82 ? 12.997 -23.421 -18.721 1.00 57.22 82 GLY A CA 1
ATOM 680 C C . GLY A 1 82 ? 14.259 -22.673 -19.162 1.00 57.22 82 GLY A C 1
ATOM 681 O O . GLY A 1 82 ? 15.137 -22.466 -18.325 1.00 57.22 82 GLY A O 1
ATOM 682 N N . SER A 1 83 ? 14.360 -22.245 -20.429 1.00 59.81 83 SER A N 1
ATOM 683 C CA . SER A 1 83 ? 15.613 -21.709 -20.991 1.00 59.81 83 SER A CA 1
ATOM 684 C C . SER A 1 83 ? 15.667 -20.173 -21.091 1.00 59.81 83 SER A C 1
ATOM 686 O O . SER A 1 83 ? 16.714 -19.594 -20.798 1.00 59.81 83 SER A O 1
ATOM 688 N N . SER A 1 84 ? 14.571 -19.484 -21.455 1.00 59.41 84 SER A N 1
ATOM 689 C CA . SER A 1 84 ? 14.590 -18.013 -21.641 1.00 59.41 84 SER A CA 1
ATOM 690 C C . SER A 1 84 ? 13.223 -17.307 -21.551 1.00 59.41 84 SER A C 1
ATOM 692 O O . SER A 1 84 ? 13.134 -16.209 -20.992 1.00 59.41 84 SER A O 1
ATOM 694 N N . HIS A 1 85 ? 12.130 -17.933 -22.007 1.00 62.53 85 HIS A N 1
ATOM 695 C CA . HIS A 1 85 ? 10.805 -17.294 -22.085 1.00 62.53 85 HIS A CA 1
ATOM 696 C C . HIS A 1 85 ? 9.993 -17.317 -20.780 1.00 62.53 85 HIS A C 1
ATOM 698 O O . HIS A 1 85 ? 9.052 -16.532 -20.624 1.00 62.53 85 HIS A O 1
ATOM 704 N N . GLY A 1 86 ? 10.384 -18.126 -19.788 1.00 68.88 86 GLY A N 1
ATOM 705 C CA . GLY A 1 86 ? 9.790 -18.073 -18.447 1.00 68.88 86 GLY A CA 1
ATOM 706 C C . GLY A 1 86 ? 9.903 -16.683 -17.802 1.00 68.88 86 GLY A C 1
ATOM 707 O O . GLY A 1 86 ? 9.018 -16.269 -17.051 1.00 68.88 86 GLY A O 1
ATOM 708 N N . LEU A 1 87 ? 10.939 -15.911 -18.153 1.00 73.00 87 LEU A N 1
ATOM 709 C CA . LEU A 1 87 ? 11.108 -14.530 -17.699 1.00 73.00 87 LEU A CA 1
ATOM 710 C C . LEU A 1 87 ? 10.024 -13.602 -18.266 1.00 73.00 87 LEU A C 1
ATOM 712 O O . LEU A 1 87 ? 9.513 -12.759 -17.530 1.00 73.00 87 LEU A O 1
ATOM 716 N N . ALA A 1 88 ? 9.616 -13.792 -19.525 1.00 77.62 88 ALA A N 1
ATOM 717 C CA . ALA A 1 88 ? 8.546 -13.014 -20.147 1.00 77.62 88 ALA A CA 1
ATOM 718 C C . ALA A 1 88 ? 7.193 -13.297 -19.469 1.00 77.62 88 ALA A C 1
ATOM 720 O O . ALA A 1 88 ? 6.516 -12.363 -19.033 1.00 77.62 88 ALA A O 1
ATOM 721 N N . ALA A 1 89 ? 6.866 -14.575 -19.248 1.00 81.88 89 ALA A N 1
ATOM 722 C CA . ALA A 1 89 ? 5.655 -14.990 -18.534 1.00 81.88 89 ALA A CA 1
ATOM 723 C C . ALA A 1 89 ? 5.582 -14.441 -17.100 1.00 81.88 89 ALA A C 1
ATOM 725 O O . ALA A 1 89 ? 4.547 -13.921 -16.659 1.00 81.88 89 ALA A O 1
ATOM 726 N N . LEU A 1 90 ? 6.704 -14.509 -16.376 1.00 83.06 90 LEU A N 1
ATOM 727 C CA . LEU A 1 90 ? 6.833 -13.909 -15.051 1.00 83.06 90 LEU A CA 1
ATOM 728 C C . LEU A 1 90 ? 6.677 -12.386 -15.115 1.00 83.06 90 LEU A C 1
ATOM 730 O O . LEU A 1 90 ? 5.916 -11.833 -14.323 1.00 83.06 90 LEU A O 1
ATOM 734 N N . SER A 1 91 ? 7.333 -11.706 -16.060 1.00 83.88 91 SER A N 1
ATOM 735 C CA . SER A 1 91 ? 7.258 -10.244 -16.209 1.00 83.88 91 SER A CA 1
ATOM 736 C C . SER A 1 91 ? 5.838 -9.750 -16.500 1.00 83.88 91 SER A C 1
ATOM 738 O O . SER A 1 91 ? 5.403 -8.758 -15.910 1.00 83.88 91 SER A O 1
ATOM 740 N N . PHE A 1 92 ? 5.076 -10.481 -17.318 1.00 86.88 92 PHE A N 1
ATOM 741 C CA . PHE A 1 92 ? 3.672 -10.189 -17.596 1.00 86.88 92 PHE A CA 1
ATOM 742 C C . PHE A 1 92 ? 2.800 -10.370 -16.346 1.00 86.88 92 PHE A C 1
ATOM 744 O O . PHE A 1 92 ? 1.990 -9.503 -16.006 1.00 86.88 92 PHE A O 1
ATOM 751 N N . SER A 1 93 ? 3.003 -11.469 -15.614 1.00 89.50 93 SER A N 1
ATOM 752 C CA . SER A 1 93 ? 2.249 -11.757 -14.388 1.00 89.50 93 SER A CA 1
ATOM 753 C C . SER A 1 93 ? 2.536 -10.725 -13.291 1.00 89.50 93 SER A C 1
ATOM 755 O O . SER A 1 93 ? 1.622 -10.252 -12.615 1.00 89.50 93 SER A O 1
ATOM 757 N N . ILE A 1 94 ? 3.800 -10.317 -13.145 1.00 89.00 94 ILE A N 1
ATOM 758 C CA . ILE A 1 94 ? 4.222 -9.260 -12.218 1.00 89.00 94 ILE A CA 1
ATOM 759 C C . ILE A 1 94 ? 3.638 -7.911 -12.635 1.00 89.00 94 ILE A C 1
ATOM 761 O O . ILE A 1 94 ? 3.135 -7.188 -11.776 1.00 89.00 94 ILE A O 1
ATOM 765 N N . SER A 1 95 ? 3.662 -7.575 -13.926 1.00 89.75 95 SER A N 1
ATOM 766 C CA . SER A 1 95 ? 3.062 -6.341 -14.451 1.00 89.75 95 SER A CA 1
ATOM 767 C C . SER A 1 95 ? 1.554 -6.294 -14.184 1.00 89.75 95 SER A C 1
ATOM 769 O O . SER A 1 95 ? 1.039 -5.276 -13.724 1.00 89.75 95 SER A O 1
ATOM 771 N N . SER A 1 96 ? 0.857 -7.420 -14.354 1.00 91.50 96 SER A N 1
ATOM 772 C CA . SER A 1 96 ? -0.573 -7.552 -14.041 1.00 91.50 96 SER A CA 1
ATOM 773 C C . SER A 1 96 ? -0.858 -7.340 -12.547 1.00 91.50 96 SER A C 1
ATOM 775 O O . SER A 1 96 ? -1.747 -6.570 -12.181 1.00 91.50 96 SER A O 1
ATOM 777 N N . LEU A 1 97 ? -0.069 -7.953 -11.657 1.00 92.19 97 LEU A N 1
ATOM 778 C CA . LEU A 1 97 ? -0.174 -7.717 -10.209 1.00 92.19 97 LEU A CA 1
ATOM 779 C C . LEU A 1 97 ? 0.169 -6.273 -9.828 1.00 92.19 97 LEU A C 1
ATOM 781 O O . LEU A 1 97 ? -0.463 -5.702 -8.942 1.00 92.19 97 LEU A O 1
ATOM 785 N N . THR A 1 98 ? 1.155 -5.683 -10.497 1.00 92.69 98 THR A N 1
ATOM 786 C CA . THR A 1 98 ? 1.575 -4.293 -10.295 1.00 92.69 98 THR A CA 1
ATOM 787 C C . THR A 1 98 ? 0.462 -3.324 -10.676 1.00 92.69 98 THR A C 1
ATOM 789 O O . THR A 1 98 ? 0.253 -2.345 -9.964 1.00 92.69 98 THR A O 1
ATOM 792 N N . LEU A 1 99 ? -0.308 -3.619 -11.727 1.00 93.56 99 LEU A N 1
ATOM 793 C CA . LEU A 1 99 ? -1.491 -2.845 -12.104 1.00 93.56 99 LEU A CA 1
ATOM 794 C C . LEU A 1 99 ? -2.570 -2.892 -11.010 1.00 93.56 99 LEU A C 1
ATOM 796 O O . LEU A 1 99 ? -3.108 -1.856 -10.623 1.00 93.56 99 LEU A O 1
ATOM 800 N N . ILE A 1 100 ? -2.841 -4.071 -10.442 1.00 92.75 100 ILE A N 1
ATOM 801 C CA . ILE A 1 100 ? -3.755 -4.201 -9.293 1.00 92.75 100 ILE A CA 1
ATOM 802 C C . ILE A 1 100 ? -3.203 -3.426 -8.082 1.00 92.75 100 ILE A C 1
ATOM 804 O O . ILE A 1 100 ? -3.943 -2.716 -7.397 1.00 92.75 100 ILE A O 1
ATOM 808 N N . GLY A 1 101 ? -1.894 -3.517 -7.838 1.00 94.31 101 GLY A N 1
ATOM 809 C CA . GLY A 1 101 ? -1.192 -2.765 -6.800 1.00 94.31 101 GLY A CA 1
ATOM 810 C C . GLY A 1 101 ? -1.271 -1.250 -6.988 1.00 94.31 101 GLY A C 1
ATOM 811 O O . GLY A 1 101 ? -1.434 -0.530 -6.007 1.00 94.31 101 GLY A O 1
ATOM 812 N N . MET A 1 102 ? -1.233 -0.765 -8.230 1.00 93.81 102 MET A N 1
ATOM 813 C CA . MET A 1 102 ? -1.416 0.645 -8.574 1.00 93.81 102 MET A CA 1
ATOM 814 C C . MET A 1 102 ? -2.815 1.123 -8.188 1.00 93.81 102 MET A C 1
ATOM 816 O O . MET A 1 102 ? -2.941 2.141 -7.512 1.00 93.81 102 MET A O 1
ATOM 820 N N . LEU A 1 103 ? -3.861 0.371 -8.549 1.00 93.56 103 LEU A N 1
ATOM 821 C CA . LEU A 1 103 ? -5.237 0.695 -8.158 1.00 93.56 103 LEU A CA 1
ATOM 822 C C . LEU A 1 103 ? -5.374 0.753 -6.632 1.00 93.56 103 LEU A C 1
ATOM 824 O O . LEU A 1 103 ? -5.916 1.719 -6.094 1.00 93.56 103 LEU A O 1
ATOM 828 N N . ALA A 1 104 ? -4.806 -0.231 -5.930 1.00 93.00 104 ALA A N 1
ATOM 829 C CA . ALA A 1 104 ? -4.777 -0.244 -4.471 1.00 93.00 104 ALA A CA 1
ATOM 830 C C . ALA A 1 104 ? -3.993 0.944 -3.882 1.00 93.00 104 ALA A C 1
ATOM 832 O O . ALA A 1 104 ? -4.395 1.506 -2.859 1.00 93.00 104 ALA A O 1
ATOM 833 N N . ALA A 1 105 ? -2.893 1.356 -4.515 1.00 93.69 105 ALA A N 1
ATOM 834 C CA . ALA A 1 105 ? -2.109 2.504 -4.081 1.00 93.69 105 ALA A CA 1
ATOM 835 C C . ALA A 1 105 ? -2.880 3.819 -4.281 1.00 93.69 105 ALA A C 1
ATOM 837 O O . ALA A 1 105 ? -2.916 4.662 -3.384 1.00 93.69 105 ALA A O 1
ATOM 838 N N . ILE A 1 106 ? -3.574 3.976 -5.408 1.00 92.75 106 ILE A N 1
ATOM 839 C CA . ILE A 1 106 ? -4.429 5.142 -5.663 1.00 92.75 106 ILE A CA 1
ATOM 840 C C . ILE A 1 106 ? -5.534 5.234 -4.603 1.00 92.75 106 ILE A C 1
ATOM 842 O O . ILE A 1 106 ? -5.759 6.306 -4.047 1.00 92.75 106 ILE A O 1
ATOM 846 N N . THR A 1 107 ? -6.193 4.126 -4.257 1.00 92.06 107 THR A N 1
ATOM 847 C CA . THR A 1 107 ? -7.284 4.158 -3.272 1.00 92.06 107 THR A CA 1
ATOM 848 C C . THR A 1 107 ? -6.788 4.345 -1.841 1.00 92.06 107 THR A C 1
ATOM 850 O O . THR A 1 107 ? -7.340 5.147 -1.087 1.00 92.06 107 THR A O 1
ATOM 853 N N . TYR A 1 108 ? -5.761 3.596 -1.435 1.00 93.88 108 TYR A N 1
ATOM 854 C CA . TYR A 1 108 ? -5.357 3.515 -0.031 1.00 93.88 108 TYR A CA 1
ATOM 855 C C . TYR A 1 108 ? -4.144 4.374 0.299 1.00 93.88 108 TYR A C 1
ATOM 857 O O . TYR A 1 108 ? -4.140 5.044 1.332 1.00 93.88 108 TYR A O 1
ATOM 865 N N . THR A 1 109 ? -3.119 4.372 -0.550 1.00 94.44 109 THR A N 1
ATOM 866 C CA . THR A 1 109 ? -1.894 5.144 -0.318 1.00 94.44 109 THR A CA 1
ATOM 867 C C . THR A 1 109 ? -2.146 6.631 -0.520 1.00 94.44 109 THR A C 1
ATOM 869 O O . THR A 1 109 ? -1.768 7.406 0.351 1.00 94.44 109 THR A O 1
ATOM 872 N N . ALA A 1 110 ? -2.842 7.045 -1.587 1.00 92.94 110 ALA A N 1
ATOM 873 C CA . ALA A 1 110 ? -3.136 8.465 -1.818 1.00 92.94 110 ALA A CA 1
ATOM 874 C C . ALA A 1 110 ? -3.980 9.065 -0.686 1.00 92.94 110 ALA A C 1
ATOM 876 O O . ALA A 1 110 ? -3.598 10.071 -0.088 1.00 92.94 110 ALA A O 1
ATOM 877 N N . TYR A 1 111 ? -5.068 8.389 -0.304 1.00 93.12 111 TYR A N 1
ATOM 878 C CA . TYR A 1 111 ? -5.860 8.798 0.856 1.00 93.12 111 TYR A CA 1
ATOM 879 C C . TYR A 1 111 ? -5.036 8.761 2.152 1.00 93.12 111 TYR A C 1
ATOM 881 O O . TYR A 1 111 ? -5.135 9.656 2.990 1.00 93.12 111 TYR A O 1
ATOM 889 N N . GLY A 1 112 ? -4.193 7.742 2.318 1.00 93.31 112 GLY A N 1
ATOM 890 C CA . GLY A 1 112 ? -3.289 7.584 3.451 1.00 93.31 112 GLY A CA 1
ATOM 891 C C . GLY A 1 112 ? -2.259 8.705 3.596 1.00 93.31 112 GLY A C 1
ATOM 892 O O . GLY A 1 112 ? -2.015 9.150 4.718 1.00 93.31 112 GLY A O 1
ATOM 893 N N . MET A 1 113 ? -1.698 9.193 2.487 1.00 92.06 113 MET A N 1
ATOM 894 C CA . MET A 1 113 ? -0.731 10.297 2.455 1.00 92.06 113 MET A CA 1
ATOM 895 C C . MET A 1 113 ? -1.329 11.598 2.995 1.00 92.06 113 MET A C 1
ATOM 897 O O . MET A 1 113 ? -0.622 12.360 3.648 1.00 92.06 113 MET A O 1
ATOM 901 N N . SER A 1 114 ? -2.632 11.824 2.811 1.00 92.06 114 SER A N 1
ATOM 902 C CA . SER A 1 114 ? -3.339 12.961 3.415 1.00 92.06 114 SER A CA 1
ATOM 903 C C . SER A 1 114 ? -3.855 12.643 4.822 1.00 92.06 114 SER A C 1
ATOM 905 O O . SER A 1 114 ? -3.696 13.432 5.751 1.00 92.06 114 SER A O 1
ATOM 907 N N . ALA A 1 115 ? -4.463 11.475 5.026 1.00 89.88 115 ALA A N 1
ATOM 908 C CA . ALA A 1 115 ? -5.124 11.146 6.283 1.00 89.88 115 ALA A CA 1
ATOM 909 C C . ALA A 1 115 ? -4.137 10.880 7.430 1.00 89.88 115 ALA A C 1
ATOM 911 O O . ALA A 1 115 ? -4.450 11.203 8.575 1.00 89.88 115 ALA A O 1
ATOM 912 N N . LEU A 1 116 ? -2.969 10.284 7.171 1.00 89.94 116 LEU A N 1
ATOM 913 C CA . LEU A 1 116 ? -1.948 10.032 8.194 1.00 89.94 116 LEU A CA 1
ATOM 914 C C . LEU A 1 116 ? -1.506 11.340 8.881 1.00 89.94 116 LEU A C 1
ATOM 916 O O . LEU A 1 116 ? -1.746 11.455 10.087 1.00 89.94 116 LEU A O 1
ATOM 920 N N . PRO A 1 117 ? -0.937 12.339 8.176 1.00 90.25 117 PRO A N 1
ATOM 921 C CA . PRO A 1 117 ? -0.495 13.573 8.817 1.00 90.25 117 PRO A CA 1
ATOM 922 C C . PRO A 1 117 ? -1.644 14.352 9.459 1.00 90.25 117 PRO A C 1
ATOM 924 O O . PRO A 1 117 ? -1.491 14.843 10.575 1.00 90.25 117 PRO A O 1
ATOM 927 N N . LEU A 1 118 ? -2.818 14.407 8.819 1.00 87.31 118 LEU A N 1
ATOM 928 C CA . LEU A 1 118 ? -3.985 15.088 9.386 1.00 87.31 118 LEU A CA 1
ATOM 929 C C . LEU A 1 118 ? -4.439 14.448 10.703 1.00 87.31 118 LEU A C 1
ATOM 931 O O . LEU A 1 118 ? -4.760 15.157 11.654 1.00 87.31 118 LEU A O 1
ATOM 935 N N . ASN A 1 119 ? -4.416 13.116 10.798 1.00 85.75 119 ASN A N 1
ATOM 936 C CA . ASN A 1 119 ? -4.729 12.416 12.045 1.00 85.75 119 ASN A CA 1
ATOM 937 C C . ASN A 1 119 ? -3.649 12.622 13.120 1.00 85.75 119 ASN A C 1
ATOM 939 O O . ASN A 1 119 ? -3.979 12.637 14.307 1.00 85.75 119 ASN A O 1
ATOM 943 N N . LEU A 1 120 ? -2.379 12.791 12.733 1.00 85.06 120 LEU A N 1
ATOM 944 C CA . LEU A 1 120 ? -1.299 13.129 13.667 1.00 85.06 120 LEU A CA 1
ATOM 945 C C . LEU A 1 120 ? -1.455 14.551 14.226 1.00 85.06 120 LEU A C 1
ATOM 947 O O . LEU A 1 120 ? -1.308 14.733 15.434 1.00 85.06 120 LEU A O 1
ATOM 951 N N . ILE A 1 121 ? -1.795 15.526 13.374 1.00 84.88 121 ILE A N 1
ATOM 952 C CA . ILE A 1 121 ? -1.969 16.939 13.754 1.00 84.88 121 ILE A CA 1
ATOM 953 C C . ILE A 1 121 ? -3.237 17.132 14.585 1.00 84.88 121 ILE A C 1
ATOM 955 O O . ILE A 1 121 ? -3.189 17.733 15.657 1.00 84.88 121 ILE A O 1
ATOM 959 N N . LYS A 1 122 ? -4.372 16.589 14.123 1.00 80.12 122 LYS A N 1
ATOM 960 C CA . LYS A 1 122 ? -5.649 16.665 14.849 1.00 80.12 122 LYS A CA 1
ATOM 961 C C . LYS A 1 122 ? -5.549 15.985 16.219 1.00 80.12 122 LYS A C 1
ATOM 963 O O . LYS A 1 122 ? -6.166 16.429 17.186 1.00 80.12 122 LYS A O 1
ATOM 968 N N . GLY A 1 123 ? -4.735 14.931 16.306 1.00 66.00 123 GLY A N 1
ATOM 969 C CA . GLY A 1 123 ? -4.577 14.123 17.505 1.00 66.00 123 GLY A CA 1
ATOM 970 C C . GLY A 1 123 ? -5.846 13.338 17.848 1.00 66.00 123 GLY A C 1
ATOM 971 O O . GLY A 1 123 ? -6.925 13.536 17.292 1.00 66.00 123 GLY A O 1
ATOM 972 N N . THR A 1 124 ? -5.727 12.407 18.790 1.00 61.81 124 THR A N 1
ATOM 973 C CA . THR A 1 124 ? -6.900 11.807 19.434 1.00 61.81 124 THR A CA 1
ATOM 974 C C . THR A 1 124 ? -7.547 12.847 20.351 1.00 61.81 124 THR A C 1
ATOM 976 O O . THR A 1 124 ? -6.830 13.672 20.934 1.00 61.81 124 THR A O 1
ATOM 979 N N . ARG A 1 125 ? -8.882 12.826 20.495 1.00 58.41 125 ARG A N 1
ATOM 980 C CA . ARG A 1 125 ? -9.587 13.653 21.491 1.00 58.41 125 ARG A CA 1
ATOM 981 C C . ARG A 1 125 ? -8.886 13.453 22.842 1.00 58.41 125 ARG A C 1
ATOM 983 O O . ARG A 1 125 ? -8.492 12.336 23.178 1.00 58.41 125 ARG A O 1
ATOM 990 N N . SER A 1 126 ? -8.550 14.550 23.523 1.00 59.00 126 SER A N 1
ATOM 991 C CA . SER A 1 126 ? -7.790 14.463 24.774 1.00 59.00 126 SER A CA 1
ATOM 992 C C . SER A 1 126 ? -8.630 13.714 25.802 1.00 59.00 126 SER A C 1
ATOM 994 O O . SER A 1 126 ? -9.788 14.074 25.990 1.00 59.00 126 SER A O 1
ATOM 996 N N . ALA A 1 127 ? -8.053 12.720 26.481 1.00 60.38 127 ALA A N 1
ATOM 997 C CA . ALA A 1 127 ? -8.738 12.012 27.562 1.00 60.38 127 ALA A CA 1
ATOM 998 C C . ALA A 1 127 ? -9.218 12.987 28.654 1.00 60.38 127 ALA A C 1
ATOM 1000 O O . ALA A 1 127 ? -10.307 12.814 29.178 1.00 60.38 127 ALA A O 1
ATOM 1001 N N . ALA A 1 128 ? -8.464 14.067 28.899 1.00 61.25 128 ALA A N 1
ATOM 1002 C CA . ALA A 1 128 ? -8.837 15.144 29.819 1.00 61.25 128 ALA A CA 1
ATOM 1003 C C . ALA A 1 128 ? -10.041 15.980 29.334 1.00 61.25 128 ALA A C 1
ATOM 1005 O O . ALA A 1 128 ? -10.817 16.484 30.135 1.00 61.25 128 ALA A O 1
ATOM 1006 N N . TYR A 1 129 ? -10.232 16.114 28.018 1.00 64.06 129 TYR A N 1
ATOM 1007 C CA . TYR A 1 129 ? -11.398 16.815 27.466 1.00 64.06 129 TYR A CA 1
ATOM 1008 C C . TYR A 1 129 ? -12.639 15.911 27.441 1.00 64.06 129 TYR A C 1
ATOM 1010 O O . TYR A 1 129 ? -13.736 16.372 27.724 1.00 64.06 129 TYR A O 1
ATOM 1018 N N . GLU A 1 130 ? -12.470 14.612 27.158 1.00 69.31 130 GLU A N 1
ATOM 1019 C CA . GLU A 1 130 ? -13.546 13.613 27.320 1.00 69.31 130 GLU A CA 1
ATOM 1020 C C . GLU A 1 130 ? -13.974 13.459 28.785 1.00 69.31 130 GLU A C 1
ATOM 1022 O O . GLU A 1 130 ? -15.139 13.205 29.067 1.00 69.31 130 GLU A O 1
ATOM 1027 N N . ARG A 1 131 ? -13.036 13.628 29.720 1.00 70.88 131 ARG A N 1
ATOM 1028 C CA . ARG A 1 131 ? -13.297 13.712 31.159 1.00 70.88 131 ARG A CA 1
ATOM 1029 C C . ARG A 1 131 ? -14.169 14.901 31.512 1.00 70.88 131 ARG A C 1
ATOM 1031 O O . ARG A 1 131 ? -15.208 14.694 32.119 1.00 70.88 131 ARG A O 1
ATOM 1038 N N . LEU A 1 132 ? -13.756 16.098 31.096 1.00 78.38 132 LEU A N 1
ATOM 1039 C CA . LEU A 1 132 ? -14.473 17.335 31.387 1.00 78.38 132 LEU A CA 1
ATOM 1040 C C . LEU A 1 132 ? -15.924 17.277 30.884 1.00 78.38 132 LEU A C 1
ATOM 1042 O O . LEU A 1 132 ? -16.840 17.546 31.649 1.00 78.38 132 LEU A O 1
ATOM 1046 N N . GLU A 1 133 ? -16.129 16.828 29.642 1.00 79.06 133 GLU A N 1
ATOM 1047 C CA . GLU A 1 133 ? -17.466 16.634 29.055 1.00 79.06 133 GLU A CA 1
ATOM 1048 C C . GLU A 1 133 ? -18.285 15.588 29.829 1.00 79.06 133 GLU A C 1
ATOM 1050 O O . GLU A 1 133 ? -19.456 15.797 30.125 1.00 79.06 133 GLU A O 1
ATOM 1055 N N . ASN A 1 134 ? -17.672 14.465 30.215 1.00 81.38 134 ASN A N 1
ATOM 1056 C CA . ASN A 1 134 ? -18.369 13.431 30.978 1.00 81.38 134 ASN A CA 1
ATOM 1057 C C . ASN A 1 134 ? -18.698 13.881 32.416 1.00 81.38 134 ASN A C 1
ATOM 1059 O O . ASN A 1 134 ? -19.662 13.375 32.984 1.00 81.38 134 ASN A O 1
ATOM 1063 N N . THR A 1 135 ? -17.922 14.794 33.011 1.00 82.44 135 THR A N 1
ATOM 1064 C CA . THR A 1 135 ? -18.237 15.423 34.306 1.00 82.44 135 THR A CA 1
ATOM 1065 C C . THR A 1 135 ? -19.401 16.406 34.168 1.00 82.44 135 THR A C 1
ATOM 1067 O O . THR A 1 135 ? -20.336 16.330 34.960 1.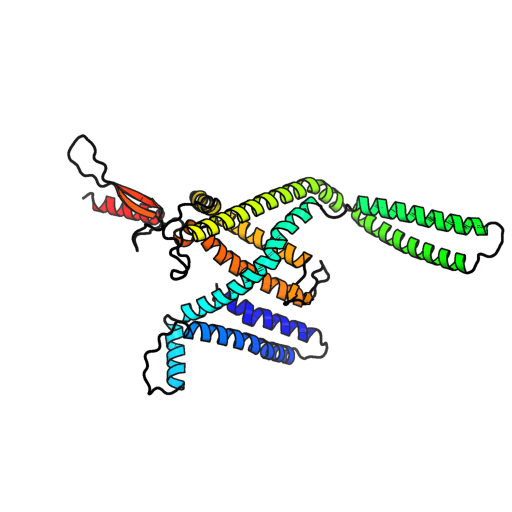00 82.44 135 THR A O 1
ATOM 1070 N N . GLU A 1 136 ? -19.409 17.240 33.125 1.00 85.25 136 GLU A N 1
ATOM 1071 C CA . GLU A 1 136 ? -20.519 18.154 32.807 1.00 85.25 136 GLU A CA 1
ATOM 1072 C C . GLU A 1 136 ? -21.839 17.386 32.579 1.00 85.25 136 GLU A C 1
ATOM 1074 O O . GLU A 1 136 ? -22.861 17.700 33.193 1.00 85.25 136 GLU A O 1
ATOM 1079 N N . ASP A 1 137 ? -21.797 16.290 31.810 1.00 83.94 137 ASP A N 1
ATOM 1080 C CA . ASP A 1 137 ? -22.938 15.385 31.596 1.00 83.94 137 ASP A CA 1
ATOM 1081 C C . ASP A 1 137 ? -23.463 14.763 32.910 1.00 83.94 137 ASP A C 1
ATOM 1083 O O . ASP A 1 137 ? -24.662 14.499 33.057 1.00 83.94 137 ASP A O 1
ATOM 1087 N N . ILE A 1 138 ? -22.575 14.454 33.866 1.00 86.38 138 ILE A N 1
ATOM 1088 C CA . ILE A 1 138 ? -22.971 13.908 35.174 1.00 86.38 138 ILE A CA 1
ATOM 1089 C C . ILE A 1 138 ? -23.679 14.980 35.996 1.00 86.38 138 ILE A C 1
ATOM 1091 O O . ILE A 1 138 ? -24.722 14.681 36.580 1.00 86.38 138 ILE A O 1
ATOM 1095 N N . GLU A 1 139 ? -23.150 16.204 36.020 1.00 87.88 139 GLU A N 1
ATOM 1096 C CA . GLU A 1 139 ? -23.758 17.329 36.731 1.00 87.88 139 GLU A CA 1
ATOM 1097 C C . GLU A 1 139 ? -25.157 17.646 36.187 1.00 87.88 139 GLU A C 1
ATOM 1099 O O . GLU A 1 139 ? -26.102 17.764 36.972 1.00 87.88 139 GLU A O 1
ATOM 1104 N N . GLU A 1 140 ? -25.336 17.679 34.863 1.00 88.44 140 GLU A N 1
ATOM 1105 C CA . GLU A 1 140 ? -26.644 17.902 34.227 1.00 88.44 140 GLU A CA 1
ATOM 1106 C C . GLU A 1 140 ? -27.659 16.808 34.616 1.00 88.44 140 GLU A C 1
ATOM 1108 O O . GLU A 1 140 ? -28.800 17.083 35.014 1.00 88.44 140 GLU A O 1
ATOM 1113 N N . VAL A 1 141 ? -27.248 15.537 34.564 1.00 87.69 141 VAL A N 1
ATOM 1114 C CA . VAL A 1 141 ? -28.120 14.412 34.935 1.00 87.69 141 VAL A CA 1
ATOM 1115 C C . VAL A 1 141 ? -28.444 14.423 36.434 1.00 87.69 141 VAL A C 1
ATOM 1117 O O . VAL A 1 141 ? -29.589 14.147 36.810 1.00 87.69 141 VAL A O 1
ATOM 1120 N N . GLU A 1 142 ? -27.488 14.760 37.305 1.00 89.00 142 GLU A N 1
ATOM 1121 C CA . GLU A 1 142 ? -27.735 14.896 38.746 1.00 89.00 142 GLU A CA 1
ATOM 1122 C C . GLU A 1 142 ? -28.703 16.048 39.048 1.00 89.00 142 GLU A C 1
ATOM 1124 O O . GLU A 1 142 ? -29.620 15.860 39.856 1.00 89.00 142 GLU A O 1
ATOM 1129 N N . GLN A 1 143 ? -28.593 17.180 38.347 1.00 89.38 143 GLN A N 1
ATOM 1130 C CA . GLN A 1 143 ? -29.547 18.290 38.450 1.00 89.38 143 GLN A CA 1
ATOM 1131 C C . GLN A 1 143 ? -30.964 17.860 38.048 1.00 89.38 143 GLN A C 1
ATOM 1133 O O . GLN A 1 143 ? -31.923 18.137 38.774 1.00 89.38 143 GLN A O 1
ATOM 1138 N N . HIS A 1 144 ? -31.122 17.110 36.953 1.00 87.00 144 HIS A N 1
ATOM 1139 C CA . HIS A 1 144 ? -32.429 16.582 36.547 1.00 87.00 144 HIS A CA 1
ATOM 1140 C C . HIS A 1 144 ? -33.017 15.591 37.560 1.00 87.00 144 HIS A C 1
ATOM 1142 O O . HIS A 1 144 ? -34.216 15.644 37.856 1.00 87.00 144 HIS A O 1
ATOM 1148 N N . ILE A 1 145 ? -32.191 14.715 38.140 1.00 88.12 145 ILE A N 1
ATOM 1149 C CA . ILE A 1 145 ? -32.625 13.800 39.205 1.00 88.12 145 ILE A CA 1
ATOM 1150 C C . ILE A 1 145 ? -33.070 14.593 40.438 1.00 88.12 145 ILE A C 1
ATOM 1152 O O . ILE A 1 145 ? -34.118 14.287 41.012 1.00 88.12 145 ILE A O 1
ATOM 1156 N N . GLN A 1 146 ? -32.313 15.616 40.842 1.00 87.69 146 GLN A N 1
ATOM 1157 C CA . GLN A 1 146 ? -32.664 16.475 41.974 1.00 87.69 146 GLN A CA 1
ATOM 1158 C C . GLN A 1 146 ? -33.950 17.267 41.714 1.00 87.69 146 GLN A C 1
ATOM 1160 O O . GLN A 1 146 ? -34.794 17.339 42.606 1.00 87.69 146 GLN A O 1
ATOM 1165 N N . ALA A 1 147 ? -34.154 17.777 40.498 1.00 87.88 147 ALA A N 1
ATOM 1166 C CA . ALA A 1 147 ? -35.367 18.492 40.103 1.00 87.88 147 ALA A CA 1
ATOM 1167 C C . ALA A 1 147 ? -36.616 17.592 40.092 1.00 87.88 147 ALA A C 1
ATOM 1169 O O . ALA A 1 147 ? -37.713 18.038 40.424 1.00 87.88 147 ALA A O 1
ATOM 1170 N N . ILE A 1 148 ? -36.481 16.314 39.728 1.00 85.44 148 ILE A N 1
ATOM 1171 C CA . ILE A 1 148 ? -37.592 15.352 39.810 1.00 85.44 148 ILE A CA 1
ATOM 1172 C C . ILE A 1 148 ? -37.833 14.928 41.267 1.00 85.44 148 ILE A C 1
ATOM 1174 O O . ILE A 1 148 ? -38.981 14.814 41.698 1.00 85.44 148 ILE A O 1
ATOM 1178 N N . LYS A 1 149 ? -36.770 14.734 42.058 1.00 84.31 149 LYS A N 1
ATOM 1179 C CA . LYS A 1 149 ? -36.879 14.399 43.488 1.00 84.31 149 LYS A CA 1
ATOM 1180 C C . LYS A 1 149 ? -37.464 15.545 44.314 1.00 84.31 149 LYS A C 1
ATOM 1182 O O . LYS A 1 149 ? -38.226 15.277 45.239 1.00 84.31 149 LYS A O 1
ATOM 1187 N N . SER A 1 150 ? -37.165 16.800 43.984 1.00 85.00 150 SER A N 1
ATOM 1188 C CA . SER A 1 150 ? -37.728 17.966 44.673 1.00 85.00 150 SER A CA 1
ATOM 1189 C C . SER A 1 150 ? -39.234 18.093 44.439 1.00 85.00 150 SER A C 1
ATOM 1191 O O . SER A 1 150 ? -39.958 18.343 45.396 1.00 85.00 150 SER A O 1
ATOM 1193 N N . LYS A 1 151 ? -39.735 17.779 43.235 1.00 81.00 151 LYS A N 1
ATOM 1194 C CA . LYS A 1 151 ? -41.184 17.672 42.955 1.00 81.00 151 LYS A CA 1
ATOM 1195 C C . LYS A 1 151 ? -41.895 16.605 43.797 1.00 81.00 151 LYS A C 1
ATOM 1197 O O . LYS A 1 151 ? -43.111 16.650 43.946 1.00 81.00 151 LYS A O 1
ATOM 1202 N N . SER A 1 152 ? -41.148 15.642 44.338 1.00 72.19 152 SER A N 1
ATOM 1203 C CA . SER A 1 152 ? -41.665 14.581 45.206 1.00 72.19 152 SER A CA 1
ATOM 1204 C C . SER A 1 152 ? -41.551 14.890 46.705 1.00 72.19 152 SER A C 1
ATOM 1206 O O . SER A 1 152 ? -42.061 14.103 47.505 1.00 72.19 152 SER A O 1
ATOM 1208 N N . LYS A 1 153 ? -40.887 15.984 47.114 1.00 71.31 153 LYS A N 1
ATOM 1209 C CA . LYS A 1 153 ? -40.704 16.322 48.541 1.00 71.31 153 LYS A CA 1
ATOM 1210 C C . LYS A 1 153 ? -42.014 16.652 49.259 1.00 71.31 153 LYS A C 1
ATOM 1212 O O . LYS A 1 153 ? -42.083 16.474 50.468 1.00 71.31 153 LYS A O 1
ATOM 1217 N N . ASP A 1 154 ? -43.057 17.023 48.522 1.00 73.25 154 ASP A N 1
ATOM 1218 C CA . ASP A 1 154 ? -44.387 17.351 49.055 1.00 73.25 154 ASP A CA 1
ATOM 1219 C C . ASP A 1 154 ? -45.200 16.118 49.516 1.00 73.25 154 ASP A C 1
ATOM 1221 O O . ASP A 1 154 ? -46.410 16.206 49.710 1.00 73.25 154 ASP A O 1
ATOM 1225 N N . GLY A 1 155 ? -44.584 14.932 49.619 1.00 67.50 155 GLY A N 1
ATOM 1226 C CA . GLY A 1 155 ? -45.246 13.687 50.039 1.00 67.50 155 GLY A CA 1
ATOM 1227 C C . GLY A 1 155 ? -46.186 13.067 48.996 1.00 67.50 155 GLY A C 1
ATOM 1228 O O . GLY A 1 155 ? -46.738 11.990 49.222 1.00 67.50 155 GLY A O 1
ATOM 1229 N N . ARG A 1 156 ? -46.359 13.706 47.831 1.00 73.06 156 ARG A N 1
ATOM 1230 C CA . ARG A 1 156 ? -47.184 13.188 46.731 1.00 73.06 156 ARG A CA 1
ATOM 1231 C C . ARG A 1 156 ? -46.458 12.081 45.949 1.00 73.06 156 ARG A C 1
ATOM 1233 O O . ARG A 1 156 ? -45.273 12.228 45.645 1.00 73.06 156 ARG A O 1
ATOM 1240 N N . PRO A 1 157 ? -47.147 10.986 45.569 1.00 73.94 157 PRO A N 1
ATOM 1241 C CA . PRO A 1 157 ? -46.555 9.941 44.738 1.00 73.94 157 PRO A CA 1
ATOM 1242 C C . PRO A 1 157 ? -46.110 10.501 43.381 1.00 73.94 157 PRO A C 1
ATOM 1244 O O . PRO A 1 157 ? -46.896 11.160 42.701 1.00 73.94 157 PRO A O 1
ATOM 1247 N N . LEU A 1 158 ? -44.876 10.199 42.953 1.00 78.81 158 LEU A N 1
ATOM 1248 C CA . LEU A 1 158 ? -44.397 10.627 41.634 1.00 78.81 158 LEU A CA 1
ATOM 1249 C C . LEU A 1 158 ? -45.308 10.102 40.506 1.00 78.81 158 LEU A C 1
ATOM 1251 O O . LEU A 1 158 ? -45.621 8.900 40.498 1.00 78.81 158 LEU A O 1
ATOM 1255 N N . PRO A 1 159 ? -45.639 10.944 39.508 1.00 82.12 159 PRO A N 1
ATOM 1256 C CA . PRO A 1 159 ? -46.322 10.522 38.292 1.00 82.12 159 PRO A CA 1
ATOM 1257 C C . PRO A 1 159 ? -45.605 9.344 37.622 1.00 82.12 159 PRO A C 1
ATOM 1259 O O . PRO A 1 159 ? -44.375 9.264 37.615 1.00 82.12 159 PRO A O 1
ATOM 1262 N N . ALA A 1 160 ? -46.356 8.437 36.991 1.00 82.31 160 ALA A N 1
ATOM 1263 C CA . ALA A 1 160 ? -45.777 7.277 36.305 1.00 82.31 160 ALA A CA 1
ATOM 1264 C C . ALA A 1 160 ? -44.757 7.671 35.214 1.00 82.31 160 ALA A C 1
ATOM 1266 O O . ALA A 1 160 ? -43.788 6.946 34.985 1.00 82.31 160 ALA A O 1
ATOM 1267 N N . ARG A 1 161 ? -44.946 8.837 34.580 1.00 83.56 161 ARG A N 1
ATOM 1268 C CA . ARG A 1 161 ? -44.006 9.430 33.617 1.00 83.56 161 ARG A CA 1
ATOM 1269 C C . ARG A 1 161 ? -42.688 9.840 34.281 1.00 83.56 161 ARG A C 1
ATOM 1271 O O . ARG A 1 161 ? -41.628 9.452 33.800 1.00 83.56 161 ARG A O 1
ATOM 1278 N N . ASP A 1 162 ? -42.758 10.530 35.415 1.00 83.56 162 ASP A N 1
ATOM 1279 C CA . ASP A 1 162 ? -41.582 11.009 36.151 1.00 83.56 162 ASP A CA 1
ATOM 1280 C C . ASP A 1 162 ? -40.808 9.854 36.796 1.00 83.56 162 ASP A C 1
ATOM 1282 O O . ASP A 1 162 ? -39.580 9.865 36.801 1.00 83.56 162 ASP A O 1
ATOM 1286 N N . LYS A 1 163 ? -41.495 8.789 37.240 1.00 84.81 163 LYS A N 1
ATOM 1287 C CA . LYS A 1 163 ? -40.840 7.542 37.682 1.00 84.81 163 LYS A CA 1
ATOM 1288 C C . LYS A 1 163 ? -40.037 6.869 36.564 1.00 84.81 163 LYS A C 1
ATOM 1290 O O . LYS A 1 163 ? -38.961 6.337 36.829 1.00 84.81 163 LYS A O 1
ATOM 1295 N N . ARG A 1 164 ? -40.551 6.861 35.327 1.00 87.25 164 ARG A N 1
ATOM 1296 C CA . ARG A 1 164 ? -39.830 6.312 34.162 1.00 87.25 164 ARG A CA 1
ATOM 1297 C C . ARG A 1 164 ? -38.633 7.187 33.792 1.00 87.25 164 ARG A C 1
ATOM 1299 O O . ARG A 1 164 ? -37.547 6.649 33.600 1.00 87.25 164 ARG A O 1
ATOM 1306 N N . ALA A 1 165 ? -38.815 8.508 33.766 1.00 84.50 165 ALA A N 1
ATOM 1307 C CA . ALA A 1 165 ? -37.734 9.458 33.505 1.00 84.50 165 ALA A CA 1
ATOM 1308 C C . ALA A 1 165 ? -36.614 9.342 34.553 1.00 84.50 165 ALA A C 1
ATOM 1310 O O . ALA A 1 165 ? -35.444 9.251 34.197 1.00 84.50 165 ALA A O 1
ATOM 1311 N N . LEU A 1 166 ? -36.966 9.244 35.838 1.00 88.12 166 LEU A N 1
ATOM 1312 C CA . LEU A 1 166 ? -36.002 9.077 36.926 1.00 88.12 166 LEU A CA 1
ATOM 1313 C C . LEU A 1 166 ? -35.186 7.784 36.787 1.00 88.12 166 LEU A C 1
ATOM 1315 O O . LEU A 1 166 ? -33.966 7.830 36.909 1.00 88.12 166 LEU A O 1
ATOM 1319 N N . LYS A 1 167 ? -35.824 6.653 36.447 1.00 88.44 167 LYS A N 1
ATOM 1320 C CA . LYS A 1 167 ? -35.100 5.401 36.156 1.00 88.44 167 LYS A CA 1
ATOM 1321 C C . LYS A 1 167 ? -34.134 5.549 34.977 1.00 88.44 167 LYS A C 1
ATOM 1323 O O . LYS A 1 167 ? -32.996 5.101 35.069 1.00 88.44 167 LYS A O 1
ATOM 1328 N N . GLN A 1 168 ? -34.562 6.205 33.898 1.00 90.12 168 GLN A N 1
ATOM 1329 C CA . GLN A 1 168 ? -33.722 6.436 32.720 1.00 90.12 168 GLN A CA 1
ATOM 1330 C C . GLN A 1 168 ? -32.505 7.320 33.044 1.00 90.12 168 GLN A C 1
ATOM 1332 O O . GLN A 1 168 ? -31.392 7.025 32.605 1.00 90.12 168 GLN A O 1
ATOM 1337 N N . PHE A 1 169 ? -32.691 8.377 33.841 1.00 88.88 169 PHE A N 1
ATOM 1338 C CA . PHE A 1 169 ? -31.593 9.233 34.293 1.00 88.88 169 PHE A CA 1
ATOM 1339 C C . PHE A 1 169 ? -30.636 8.498 35.237 1.00 88.88 169 PHE A C 1
ATOM 1341 O O . PHE A 1 169 ? -29.424 8.627 35.083 1.00 88.88 169 PHE A O 1
ATOM 1348 N N . GLU A 1 170 ? -31.137 7.666 36.154 1.00 90.31 170 GLU A N 1
ATOM 1349 C CA . GLU A 1 170 ? -30.287 6.836 37.020 1.00 90.31 170 GLU A CA 1
ATOM 1350 C C . GLU A 1 170 ? -29.471 5.802 36.227 1.00 90.31 170 GLU A C 1
ATOM 1352 O O . GLU A 1 170 ? -28.296 5.572 36.529 1.00 90.31 170 GLU A O 1
ATOM 1357 N N . GLU A 1 171 ? -30.047 5.195 35.187 1.00 91.00 171 GLU A N 1
ATOM 1358 C CA . GLU A 1 171 ? -29.316 4.306 34.278 1.00 91.00 171 GLU A CA 1
ATOM 1359 C C . GLU A 1 171 ? -28.232 5.059 33.501 1.00 91.00 171 GLU A C 1
ATOM 1361 O O . GLU A 1 171 ? -27.077 4.616 33.473 1.00 91.00 171 GLU A O 1
ATOM 1366 N N . ARG A 1 172 ? -28.561 6.231 32.942 1.00 87.81 172 ARG A N 1
ATOM 1367 C CA . ARG A 1 172 ? -27.587 7.091 32.254 1.00 87.81 172 ARG A CA 1
ATOM 1368 C C . ARG A 1 172 ? -26.451 7.491 33.199 1.00 87.81 172 ARG A C 1
ATOM 1370 O O . ARG A 1 172 ? -25.288 7.286 32.852 1.00 87.81 172 ARG A O 1
ATOM 1377 N N . LEU A 1 173 ? -26.760 7.910 34.425 1.00 88.06 173 LEU A N 1
ATOM 1378 C CA . LEU A 1 173 ? -25.775 8.240 35.458 1.00 88.06 173 LEU A CA 1
ATOM 1379 C C . LEU A 1 173 ? -24.851 7.054 35.786 1.00 88.06 173 LEU A C 1
ATOM 1381 O O . LEU A 1 173 ? -23.635 7.220 35.873 1.00 88.06 173 LEU A O 1
ATOM 1385 N N . ARG A 1 174 ? -25.387 5.829 35.905 1.00 88.31 174 ARG A N 1
ATOM 1386 C CA . ARG A 1 174 ? -24.564 4.619 36.114 1.00 88.31 174 ARG A CA 1
ATOM 1387 C C . ARG A 1 174 ? -23.605 4.366 34.952 1.00 88.31 174 ARG A C 1
ATOM 1389 O O . ARG A 1 174 ? -22.473 3.935 35.185 1.00 88.31 174 ARG A O 1
ATOM 1396 N N . THR A 1 175 ? -24.039 4.604 33.713 1.00 86.88 175 THR A N 1
ATOM 1397 C CA . THR A 1 175 ? -23.168 4.446 32.537 1.00 86.88 175 THR A CA 1
ATOM 1398 C C . THR A 1 175 ? -22.078 5.514 32.479 1.00 86.88 175 THR A C 1
ATOM 1400 O O . THR A 1 175 ? -20.917 5.167 32.243 1.00 86.88 175 THR A O 1
ATOM 1403 N N . LEU A 1 176 ? -22.418 6.770 32.782 1.00 85.31 176 LEU A N 1
ATOM 1404 C CA . LEU A 1 176 ? -21.475 7.887 32.834 1.00 85.31 176 LEU A CA 1
ATOM 1405 C C . LEU A 1 176 ? -20.438 7.681 33.948 1.00 85.31 176 LEU A C 1
ATOM 1407 O O . LEU A 1 176 ? -19.246 7.697 33.654 1.00 85.31 176 LEU A O 1
ATOM 1411 N N . LYS A 1 177 ? -20.850 7.307 35.171 1.00 84.44 177 LYS A N 1
ATOM 1412 C CA . LYS A 1 177 ? -19.933 6.974 36.288 1.00 84.44 177 LYS A CA 1
ATOM 1413 C C . LYS A 1 177 ? -19.064 5.734 36.036 1.00 84.44 177 LYS A C 1
ATOM 1415 O O . LYS A 1 177 ? -18.006 5.565 36.640 1.00 84.44 177 LYS A O 1
ATOM 1420 N N . LYS A 1 178 ? -19.479 4.805 35.163 1.00 85.31 178 LYS A N 1
ATOM 1421 C CA . LYS A 1 178 ? -18.601 3.703 34.713 1.00 85.31 178 LYS A CA 1
ATOM 1422 C C . LYS A 1 178 ? -17.522 4.211 33.755 1.00 85.31 178 LYS A C 1
ATOM 1424 O O . LYS A 1 178 ? -16.355 3.854 33.925 1.00 85.31 178 LYS A O 1
ATOM 1429 N N . ARG A 1 179 ? -17.881 5.052 32.780 1.00 79.75 179 ARG A N 1
ATOM 1430 C CA . ARG A 1 179 ? -16.906 5.704 31.881 1.00 79.75 179 ARG A CA 1
ATOM 1431 C C . ARG A 1 179 ? -15.942 6.602 32.661 1.00 79.75 179 ARG A C 1
ATOM 1433 O O . ARG A 1 179 ? -14.736 6.548 32.423 1.00 79.75 179 ARG A O 1
ATOM 1440 N N . GLU A 1 180 ? -16.458 7.300 33.666 1.00 80.81 180 GLU A N 1
ATOM 1441 C CA . GLU A 1 180 ? -15.718 8.135 34.615 1.00 80.81 180 GLU A CA 1
ATOM 1442 C C . GLU A 1 180 ? -14.828 7.353 35.598 1.00 80.81 180 GLU A C 1
ATOM 1444 O O . GLU A 1 180 ? -14.014 7.942 36.290 1.00 80.81 180 GLU A O 1
ATOM 1449 N N . ARG A 1 181 ? -14.866 6.025 35.655 1.00 78.25 181 ARG A N 1
ATOM 1450 C CA . ARG A 1 181 ? -13.808 5.264 36.352 1.00 78.25 181 ARG A CA 1
ATOM 1451 C C . ARG A 1 181 ? -12.754 4.763 35.376 1.00 78.25 181 ARG A C 1
ATOM 1453 O O . ARG A 1 181 ? -11.559 4.816 35.645 1.00 78.25 181 ARG A O 1
ATOM 1460 N N . HIS A 1 182 ? -13.183 4.377 34.176 1.00 77.38 182 HIS A N 1
ATOM 1461 C CA . HIS A 1 182 ? -12.272 3.949 33.116 1.00 77.38 182 HIS A CA 1
ATOM 1462 C C . HIS A 1 182 ? -11.345 5.060 32.626 1.00 77.38 182 HIS A C 1
ATOM 1464 O O . HIS A 1 182 ? -10.141 4.840 32.534 1.00 77.38 182 HIS A O 1
ATOM 1470 N N . LEU A 1 183 ? -11.871 6.252 32.332 1.00 75.19 183 LEU A N 1
ATOM 1471 C CA . LEU A 1 183 ? -11.031 7.360 31.864 1.00 75.19 183 LEU A CA 1
ATOM 1472 C C . LEU A 1 183 ? -10.025 7.842 32.961 1.00 75.19 183 LEU A C 1
ATOM 1474 O O . LEU A 1 183 ? -9.086 8.533 32.617 1.00 75.19 183 LEU A O 1
ATOM 1478 N N . GLU A 1 184 ? -10.192 7.471 34.244 1.00 71.69 184 GLU A N 1
ATOM 1479 C CA . GLU A 1 184 ? -9.488 8.014 35.428 1.00 71.69 184 GLU A CA 1
ATOM 1480 C C . GLU A 1 184 ? -8.266 7.151 35.649 1.00 71.69 184 GLU A C 1
ATOM 1482 O O . GLU A 1 184 ? -7.149 7.631 35.776 1.00 71.69 184 GLU A O 1
ATOM 1487 N N . PHE A 1 185 ? -8.490 5.840 35.556 1.00 70.69 185 PHE A N 1
ATOM 1488 C CA . PHE A 1 185 ? -7.442 4.851 35.418 1.00 70.69 185 PHE A CA 1
ATOM 1489 C C . PHE A 1 185 ? -6.547 5.135 34.203 1.00 70.69 185 PHE A C 1
ATOM 1491 O O . PHE A 1 185 ? -5.329 4.981 34.278 1.00 70.69 185 PHE A O 1
ATOM 1498 N N . ILE A 1 186 ? -7.138 5.571 33.083 1.00 66.06 186 ILE A N 1
ATOM 1499 C CA . ILE A 1 186 ? -6.374 5.961 31.895 1.00 66.06 186 ILE A CA 1
ATOM 1500 C C . ILE A 1 186 ? -5.598 7.255 32.174 1.00 66.06 186 ILE A C 1
ATOM 1502 O O . ILE A 1 186 ? -4.398 7.288 31.927 1.00 66.06 186 ILE A O 1
ATOM 1506 N N . GLU A 1 187 ? -6.241 8.290 32.715 1.00 65.19 187 GLU A N 1
ATOM 1507 C CA . GLU A 1 187 ? -5.635 9.600 32.980 1.00 65.19 187 GLU A CA 1
ATOM 1508 C C . GLU A 1 187 ? -4.512 9.562 34.025 1.00 65.19 187 GLU A C 1
ATOM 1510 O O . GLU A 1 187 ? -3.458 10.147 33.783 1.00 65.19 187 GLU A O 1
ATOM 1515 N N . ASN A 1 188 ? -4.676 8.822 35.124 1.00 64.31 188 ASN A N 1
ATOM 1516 C CA . ASN A 1 188 ? -3.660 8.678 36.173 1.00 64.31 188 ASN A CA 1
ATOM 1517 C C . ASN A 1 188 ? -2.476 7.789 35.767 1.00 64.31 188 ASN A C 1
ATOM 1519 O O . ASN A 1 188 ? -1.477 7.710 36.487 1.00 64.31 188 ASN A O 1
ATOM 1523 N N . SER A 1 189 ? -2.547 7.122 34.615 1.00 69.62 189 SER A N 1
ATOM 1524 C CA . SER A 1 189 ? -1.434 6.324 34.120 1.00 69.62 189 SER A CA 1
ATOM 1525 C C . SER A 1 189 ? -0.282 7.233 33.682 1.00 69.62 189 SER A C 1
ATOM 1527 O O . SER A 1 189 ? -0.463 8.137 32.874 1.00 69.62 189 SER A O 1
ATOM 1529 N N . CYS A 1 190 ? 0.945 6.962 34.138 1.00 64.06 190 CYS A N 1
ATOM 1530 C CA . CYS A 1 190 ? 2.164 7.679 33.718 1.00 64.06 190 CYS A CA 1
ATOM 1531 C C . CYS A 1 190 ? 2.286 7.813 32.175 1.00 64.06 190 CYS A C 1
ATOM 1533 O O . CYS A 1 190 ? 2.815 8.791 31.641 1.00 64.06 190 CYS A O 1
ATOM 1535 N N . TRP A 1 191 ? 1.690 6.862 31.451 1.00 61.97 191 TRP A N 1
ATOM 1536 C CA . TRP A 1 191 ? 1.584 6.825 29.997 1.00 61.97 191 TRP A CA 1
ATOM 1537 C C . TRP A 1 191 ? 0.845 8.012 29.357 1.00 61.97 191 TRP A C 1
ATOM 1539 O O . TRP A 1 191 ? 1.199 8.397 28.241 1.00 61.97 191 TRP A O 1
ATOM 1549 N N . THR A 1 192 ? -0.151 8.621 30.009 1.00 66.69 192 THR A N 1
ATOM 1550 C CA . THR A 1 192 ? -0.886 9.778 29.455 1.00 66.69 192 THR A CA 1
ATOM 1551 C C . THR A 1 192 ? -0.103 11.072 29.602 1.00 66.69 192 THR A C 1
ATOM 1553 O O . THR A 1 192 ? -0.078 11.856 28.655 1.00 66.69 192 THR A O 1
ATOM 1556 N N . LYS A 1 193 ? 0.608 11.265 30.721 1.00 67.06 193 LYS A N 1
ATOM 1557 C CA . LYS A 1 193 ? 1.532 12.396 30.916 1.00 67.06 193 LYS A CA 1
ATOM 1558 C C . LYS A 1 193 ? 2.662 12.357 29.886 1.00 67.06 193 LYS A C 1
ATOM 1560 O O . LYS A 1 193 ? 2.905 13.352 29.204 1.00 67.06 193 LYS A O 1
ATOM 1565 N N . PHE A 1 194 ? 3.265 11.183 29.680 1.00 71.31 194 PHE A N 1
ATOM 1566 C CA . PHE A 1 194 ? 4.254 10.972 28.619 1.00 71.31 194 PHE A CA 1
ATOM 1567 C C . PHE A 1 194 ? 3.651 11.177 27.214 1.00 71.31 194 PHE A C 1
ATOM 1569 O O . PHE A 1 194 ? 4.219 11.885 26.385 1.00 71.31 194 PHE A O 1
ATOM 1576 N N . CYS A 1 195 ? 2.450 10.652 26.942 1.00 66.19 195 CYS A N 1
ATOM 1577 C CA . CYS A 1 195 ? 1.756 10.879 25.666 1.00 66.19 195 CYS A CA 1
ATOM 1578 C C . CYS A 1 195 ? 1.367 12.344 25.419 1.00 66.19 195 CYS A C 1
ATOM 1580 O O . CYS A 1 195 ? 1.288 12.749 24.254 1.00 66.19 195 CYS A O 1
ATOM 1582 N N . GLY A 1 196 ? 1.107 13.106 26.484 1.00 68.12 196 GLY A N 1
ATOM 1583 C CA . GLY A 1 196 ? 0.870 14.546 26.463 1.00 68.12 196 GLY A CA 1
ATOM 1584 C C . GLY A 1 196 ? 2.133 15.313 26.083 1.00 68.12 196 GLY A C 1
ATOM 1585 O O . GLY A 1 196 ? 2.087 16.116 25.156 1.00 68.12 196 GLY A O 1
ATOM 1586 N N . ALA A 1 197 ? 3.275 14.984 26.695 1.00 74.12 197 ALA A N 1
ATOM 1587 C CA . ALA A 1 197 ? 4.578 15.562 26.342 1.00 74.12 197 ALA A CA 1
ATOM 1588 C C . ALA A 1 197 ? 4.998 15.254 24.889 1.00 74.12 197 ALA A C 1
ATOM 1590 O O . ALA A 1 197 ? 5.628 16.077 24.230 1.00 74.12 197 ALA A O 1
ATOM 1591 N N . LEU A 1 198 ? 4.582 14.106 24.344 1.00 76.50 198 LEU A N 1
ATOM 1592 C CA . LEU A 1 198 ? 4.803 13.747 22.938 1.00 76.50 198 LEU A CA 1
ATOM 1593 C C . LEU A 1 198 ? 3.851 14.453 21.947 1.00 76.50 198 LEU A C 1
ATOM 1595 O O . LEU A 1 198 ? 4.013 14.273 20.738 1.00 76.50 198 LEU A O 1
ATOM 1599 N N . ARG A 1 199 ? 2.848 15.233 22.387 1.00 79.19 199 ARG A N 1
ATOM 1600 C CA . ARG A 1 199 ? 1.941 15.964 21.472 1.00 79.19 199 ARG A CA 1
ATOM 1601 C C . ARG A 1 199 ? 2.653 16.927 20.517 1.00 79.19 199 ARG A C 1
ATOM 1603 O O . ARG A 1 199 ? 2.400 16.796 19.320 1.00 79.19 199 ARG A O 1
ATOM 1610 N N . PRO A 1 200 ? 3.508 17.862 20.975 1.00 83.69 200 PRO A N 1
ATOM 1611 C CA . PRO A 1 200 ? 4.226 18.749 20.061 1.00 83.69 200 PRO A CA 1
ATOM 1612 C C . PRO A 1 200 ? 5.055 17.953 19.048 1.00 83.69 200 PRO A C 1
ATOM 1614 O O . PRO A 1 200 ? 5.013 18.253 17.859 1.00 83.69 200 PRO A O 1
ATOM 1617 N N . LEU A 1 201 ? 5.698 16.859 19.477 1.00 85.12 201 LEU A N 1
ATOM 1618 C CA . LEU A 1 201 ? 6.434 15.972 18.573 1.00 85.12 201 LEU A CA 1
ATOM 1619 C C . LEU A 1 201 ? 5.521 15.315 17.528 1.00 85.12 201 LEU A C 1
ATOM 1621 O O . LEU A 1 201 ? 5.885 15.263 16.358 1.00 85.12 201 LEU A O 1
ATOM 1625 N N . LYS A 1 202 ? 4.316 14.860 17.897 1.00 85.94 202 LYS A N 1
ATOM 1626 C CA . LYS A 1 202 ? 3.343 14.303 16.935 1.00 85.94 202 LYS A CA 1
ATOM 1627 C C . LYS A 1 202 ? 2.907 15.326 15.885 1.00 85.94 202 LYS A C 1
ATOM 1629 O O . LYS A 1 202 ? 2.762 14.956 14.723 1.00 85.94 202 LYS A O 1
ATOM 1634 N N . ILE A 1 203 ? 2.719 16.587 16.277 1.00 87.56 203 ILE A N 1
ATOM 1635 C CA . ILE A 1 203 ? 2.369 17.673 15.349 1.00 87.56 203 ILE A CA 1
ATOM 1636 C C . ILE A 1 203 ? 3.538 17.946 14.395 1.00 87.56 203 ILE A C 1
ATOM 1638 O O . ILE A 1 203 ? 3.319 18.006 13.187 1.00 87.56 203 ILE A O 1
ATOM 1642 N N . ILE A 1 204 ? 4.771 18.020 14.911 1.00 90.38 204 ILE A N 1
ATOM 1643 C CA . ILE A 1 204 ? 5.990 18.184 14.099 1.00 90.38 204 ILE A CA 1
ATOM 1644 C C . ILE A 1 204 ? 6.117 17.045 13.079 1.00 90.38 204 ILE A C 1
ATOM 1646 O O . ILE A 1 204 ? 6.299 17.302 11.891 1.00 90.38 204 ILE A O 1
ATOM 1650 N N . TRP A 1 205 ? 5.938 15.792 13.511 1.00 89.75 205 TRP A N 1
ATOM 1651 C CA . TRP A 1 205 ? 5.924 14.633 12.612 1.00 89.75 205 TRP A CA 1
ATOM 1652 C C . TRP A 1 205 ? 4.802 14.708 11.572 1.00 89.75 205 TRP A C 1
ATOM 1654 O O . TRP A 1 205 ? 5.012 14.353 10.415 1.00 89.75 205 TRP A O 1
ATOM 1664 N N . GLY A 1 206 ? 3.619 15.195 11.952 1.00 91.25 206 GLY A N 1
ATOM 1665 C CA . GLY A 1 206 ? 2.515 15.430 11.024 1.00 91.25 206 GLY A CA 1
ATOM 1666 C C . GLY A 1 206 ? 2.873 16.439 9.931 1.00 91.25 206 GLY A C 1
ATOM 1667 O O . GLY A 1 206 ? 2.688 16.142 8.755 1.00 91.25 206 GLY A O 1
ATOM 1668 N N . ILE A 1 207 ? 3.446 17.589 10.300 1.00 92.00 207 ILE A N 1
ATOM 1669 C CA . ILE A 1 207 ? 3.905 18.614 9.345 1.00 92.00 207 ILE A CA 1
ATOM 1670 C C . ILE A 1 207 ? 5.005 18.050 8.437 1.00 92.00 207 ILE A C 1
ATOM 1672 O O . ILE A 1 207 ? 4.937 18.208 7.220 1.00 92.00 207 ILE A O 1
ATOM 1676 N N . PHE A 1 208 ? 5.974 17.328 9.004 1.00 91.88 208 PHE A N 1
ATOM 1677 C CA . PHE A 1 208 ? 7.021 16.654 8.236 1.00 91.88 208 PHE A CA 1
ATOM 1678 C C . PHE A 1 208 ? 6.437 15.704 7.179 1.00 91.88 208 PHE A C 1
ATOM 1680 O O . PHE A 1 208 ? 6.821 15.767 6.013 1.00 91.88 208 PHE A O 1
ATOM 1687 N N . PHE A 1 209 ? 5.454 14.874 7.541 1.00 92.38 209 PHE A N 1
ATOM 1688 C CA . PHE A 1 209 ? 4.815 13.968 6.584 1.00 92.38 209 PHE A CA 1
ATOM 1689 C C . PHE A 1 209 ? 4.003 14.688 5.498 1.00 92.38 209 PHE A C 1
ATOM 1691 O O . PHE A 1 209 ? 3.898 14.148 4.397 1.00 92.38 209 PHE A O 1
ATOM 1698 N N . ILE A 1 210 ? 3.469 15.889 5.760 1.00 92.69 210 ILE A N 1
ATOM 1699 C CA . ILE A 1 210 ? 2.848 16.736 4.722 1.00 92.69 210 ILE A CA 1
ATOM 1700 C C . ILE A 1 210 ? 3.904 17.220 3.730 1.00 92.69 210 ILE A C 1
ATOM 1702 O O . ILE A 1 210 ? 3.681 17.137 2.524 1.00 92.69 210 ILE A O 1
ATOM 1706 N N . LEU A 1 211 ? 5.056 17.688 4.216 1.00 92.00 211 LEU A N 1
ATOM 1707 C CA . LEU A 1 211 ? 6.151 18.139 3.352 1.00 92.00 211 LEU A CA 1
ATOM 1708 C C . LEU A 1 211 ? 6.674 16.999 2.471 1.00 92.00 211 LEU A C 1
ATOM 1710 O O . LEU A 1 211 ? 6.867 17.186 1.272 1.00 92.00 211 LEU A O 1
ATOM 1714 N N . VAL A 1 212 ? 6.837 15.802 3.041 1.00 90.31 212 VAL A N 1
ATOM 1715 C CA . VAL A 1 212 ? 7.223 14.602 2.284 1.00 90.31 212 VAL A CA 1
ATOM 1716 C C . VAL A 1 212 ? 6.156 14.234 1.248 1.00 90.31 212 VAL A C 1
ATOM 1718 O O . VAL A 1 212 ? 6.500 13.960 0.100 1.00 90.31 212 VAL A O 1
ATOM 1721 N N . ALA A 1 213 ? 4.867 14.270 1.605 1.00 91.88 213 ALA A N 1
ATOM 1722 C CA . ALA A 1 213 ? 3.783 14.016 0.654 1.00 91.88 213 ALA A CA 1
ATOM 1723 C C . ALA A 1 213 ? 3.815 15.013 -0.516 1.00 91.88 213 ALA A C 1
ATOM 1725 O O . ALA A 1 213 ? 3.725 14.609 -1.674 1.00 91.88 213 ALA A O 1
ATOM 1726 N N . LEU A 1 214 ? 4.002 16.305 -0.223 1.00 91.50 214 LEU A N 1
ATOM 1727 C CA . LEU A 1 214 ? 4.111 17.358 -1.231 1.00 91.50 214 LEU A CA 1
ATOM 1728 C C . LEU A 1 214 ? 5.313 17.124 -2.156 1.00 91.50 214 LEU A C 1
ATOM 1730 O O . LEU A 1 214 ? 5.169 17.225 -3.373 1.00 91.50 214 LEU A O 1
ATOM 1734 N N . LEU A 1 215 ? 6.471 16.752 -1.597 1.00 89.25 215 LEU A N 1
ATOM 1735 C CA . LEU A 1 215 ? 7.662 16.400 -2.370 1.00 89.25 215 LEU A CA 1
ATOM 1736 C C . LEU A 1 215 ? 7.354 15.274 -3.364 1.00 89.25 215 LEU A C 1
ATOM 1738 O O . LEU A 1 215 ? 7.690 15.406 -4.538 1.00 89.25 215 LEU A O 1
ATOM 1742 N N . PHE A 1 216 ? 6.689 14.198 -2.929 1.00 88.69 216 PHE A N 1
ATOM 1743 C CA . PHE A 1 216 ? 6.305 13.096 -3.817 1.00 88.69 216 PHE A CA 1
ATOM 1744 C C . PHE A 1 216 ? 5.308 13.520 -4.892 1.00 88.69 216 PHE A C 1
ATOM 1746 O O . PHE A 1 216 ? 5.479 13.138 -6.047 1.00 88.69 216 PHE A O 1
ATOM 1753 N N . VAL A 1 217 ? 4.301 14.322 -4.542 1.00 89.50 217 VAL A N 1
ATOM 1754 C CA . VAL A 1 217 ? 3.314 14.831 -5.506 1.00 89.50 217 VAL A CA 1
ATOM 1755 C C . VAL A 1 217 ? 3.998 15.674 -6.579 1.00 89.50 217 VAL A C 1
ATOM 1757 O O . VAL A 1 217 ? 3.799 15.412 -7.762 1.00 89.50 217 VAL A O 1
ATOM 1760 N N . ILE A 1 218 ? 4.855 16.622 -6.188 1.00 89.25 218 ILE A N 1
ATOM 1761 C CA . ILE A 1 218 ? 5.616 17.456 -7.129 1.00 89.25 218 ILE A CA 1
ATOM 1762 C C . ILE A 1 218 ? 6.546 16.584 -7.981 1.00 89.25 218 ILE A C 1
ATOM 1764 O O . ILE A 1 218 ? 6.585 16.732 -9.197 1.00 89.25 218 ILE A O 1
ATOM 1768 N N . SER A 1 219 ? 7.247 15.631 -7.363 1.00 87.06 219 SER A N 1
ATOM 1769 C CA . SER A 1 219 ? 8.167 14.716 -8.049 1.00 87.06 219 SER A CA 1
ATOM 1770 C C . SER A 1 219 ? 7.465 13.881 -9.123 1.00 87.06 219 SER A C 1
ATOM 1772 O O . SER A 1 219 ? 7.925 13.804 -10.264 1.00 87.06 219 SER A O 1
ATOM 1774 N N . LEU A 1 220 ? 6.333 13.265 -8.769 1.00 84.75 220 LEU A N 1
ATOM 1775 C CA . LEU A 1 220 ? 5.524 12.466 -9.690 1.00 84.75 220 LEU A CA 1
ATOM 1776 C C . LEU A 1 220 ? 4.904 13.340 -10.779 1.00 84.75 220 LEU A C 1
ATOM 1778 O O . LEU A 1 220 ? 4.900 12.945 -11.941 1.00 84.75 220 LEU A O 1
ATOM 1782 N N . PHE A 1 221 ? 4.410 14.526 -10.427 1.00 86.62 221 PHE A N 1
ATOM 1783 C CA . PHE A 1 221 ? 3.833 15.459 -11.388 1.00 86.62 221 PHE A CA 1
ATOM 1784 C C . PHE A 1 221 ? 4.865 15.904 -12.428 1.00 86.62 221 PHE A C 1
ATOM 1786 O O . PHE A 1 221 ? 4.609 15.765 -13.619 1.00 86.62 221 PHE A O 1
ATOM 1793 N N . LEU A 1 222 ? 6.052 16.341 -11.994 1.00 83.12 222 LEU A N 1
ATOM 1794 C CA . LEU A 1 222 ? 7.137 16.736 -12.898 1.00 83.12 222 LEU A CA 1
ATOM 1795 C C . LEU A 1 222 ? 7.607 15.568 -13.771 1.00 83.12 222 LEU A C 1
ATOM 1797 O O . LEU A 1 222 ? 7.806 15.755 -14.965 1.00 83.12 222 LEU A O 1
ATOM 1801 N N . SER A 1 223 ? 7.717 14.358 -13.209 1.00 79.62 223 SER A N 1
ATOM 1802 C CA . SER A 1 223 ? 8.109 13.163 -13.978 1.00 79.62 223 SER A CA 1
ATOM 1803 C C . SER A 1 223 ? 7.089 12.810 -15.065 1.00 79.62 223 SER A C 1
ATOM 1805 O O . SER A 1 223 ? 7.463 12.415 -16.164 1.00 79.62 223 SER A O 1
ATOM 1807 N N . ASN A 1 224 ? 5.792 12.941 -14.772 1.00 81.06 224 ASN A N 1
ATOM 1808 C CA . ASN A 1 224 ? 4.737 12.685 -15.753 1.00 81.06 224 ASN A CA 1
ATOM 1809 C C . ASN A 1 224 ? 4.611 13.820 -16.778 1.00 81.06 224 ASN A C 1
ATOM 1811 O O . ASN A 1 224 ? 4.320 13.552 -17.939 1.00 81.06 224 ASN A O 1
ATOM 1815 N N . LEU A 1 225 ? 4.852 15.069 -16.373 1.00 80.25 225 LEU A N 1
ATOM 1816 C CA . LEU A 1 225 ? 4.880 16.221 -17.272 1.00 80.25 225 LEU A CA 1
ATOM 1817 C C . LEU A 1 225 ? 6.047 16.120 -18.262 1.00 80.25 225 LEU A C 1
ATOM 1819 O O . LEU A 1 225 ? 5.848 16.354 -19.449 1.00 80.25 225 LEU A O 1
ATOM 1823 N N . ASP A 1 226 ? 7.228 15.701 -17.802 1.00 76.25 226 ASP A N 1
ATOM 1824 C CA . ASP A 1 226 ? 8.381 15.457 -18.674 1.00 76.25 226 ASP A CA 1
ATOM 1825 C C . ASP A 1 226 ? 8.083 14.351 -19.700 1.00 76.25 226 ASP A C 1
ATOM 1827 O O . ASP A 1 226 ? 8.297 14.540 -20.897 1.00 76.25 226 ASP A O 1
ATOM 1831 N N . LYS A 1 227 ? 7.459 13.246 -19.260 1.00 72.44 227 LYS A N 1
ATOM 1832 C CA . LYS A 1 227 ? 6.965 12.191 -20.164 1.00 72.44 227 LYS A CA 1
ATOM 1833 C C . LYS A 1 227 ? 5.944 12.712 -21.169 1.00 72.44 227 LYS A C 1
ATOM 1835 O O . LYS A 1 227 ? 5.988 12.319 -22.325 1.00 72.44 227 LYS A O 1
ATOM 1840 N N . ALA A 1 228 ? 5.016 13.567 -20.755 1.00 73.25 228 ALA A N 1
ATOM 1841 C CA . ALA A 1 228 ? 3.974 14.071 -21.645 1.00 73.25 228 ALA A CA 1
ATOM 1842 C C . ALA A 1 228 ? 4.517 15.045 -22.703 1.00 73.25 228 ALA A C 1
ATOM 1844 O O . ALA A 1 228 ? 4.031 15.041 -23.830 1.00 73.25 228 ALA A O 1
ATOM 1845 N N . LEU A 1 229 ? 5.511 15.866 -22.350 1.00 71.38 229 LEU A N 1
ATOM 1846 C CA . LEU A 1 229 ? 6.066 16.884 -23.246 1.00 71.38 229 LEU A CA 1
ATOM 1847 C C . LEU A 1 229 ? 7.147 16.346 -24.191 1.00 71.38 229 LEU A C 1
ATOM 1849 O O . LEU A 1 229 ? 7.251 16.835 -25.312 1.00 71.38 229 LEU A O 1
ATOM 1853 N N . HIS A 1 230 ? 7.940 15.361 -23.759 1.00 68.81 230 HIS A N 1
ATOM 1854 C CA . HIS A 1 230 ? 9.136 14.916 -24.490 1.00 68.81 230 HIS A CA 1
ATOM 1855 C C . HIS A 1 230 ? 9.075 13.460 -24.983 1.00 68.81 230 HIS A C 1
ATOM 1857 O O . HIS A 1 230 ? 10.062 12.947 -25.507 1.00 68.81 230 HIS A O 1
ATOM 1863 N N . SER A 1 231 ? 7.941 12.770 -24.825 1.00 63.66 231 SER A N 1
ATOM 1864 C CA . SER A 1 231 ? 7.781 11.398 -25.323 1.00 63.66 231 SER A CA 1
ATOM 1865 C C . SER A 1 231 ? 7.617 11.330 -26.844 1.00 63.66 231 SER A C 1
ATOM 1867 O O . SER A 1 231 ? 6.855 12.101 -27.428 1.00 63.66 231 SER A O 1
ATOM 1869 N N . ALA A 1 232 ? 8.225 10.313 -27.465 1.00 56.56 232 ALA A N 1
ATOM 1870 C CA . ALA A 1 232 ? 8.113 9.971 -28.888 1.00 56.56 232 ALA A CA 1
ATOM 1871 C C . ALA A 1 232 ? 6.752 9.334 -29.294 1.00 56.56 232 ALA A C 1
ATOM 1873 O O . ALA A 1 232 ? 6.687 8.434 -30.130 1.00 56.56 232 ALA A O 1
ATOM 1874 N N . GLY A 1 233 ? 5.644 9.850 -28.746 1.00 55.28 233 GLY A N 1
ATOM 1875 C CA . GLY A 1 233 ? 4.274 9.448 -29.089 1.00 55.28 233 GLY A CA 1
ATOM 1876 C C . GLY A 1 233 ? 3.765 8.179 -28.386 1.00 55.28 233 GLY A C 1
ATOM 1877 O O . GLY A 1 233 ? 4.402 7.643 -27.480 1.00 55.28 233 GLY A O 1
ATOM 1878 N N . ILE A 1 234 ? 2.564 7.728 -28.778 1.00 58.59 234 ILE A N 1
ATOM 1879 C CA . ILE A 1 234 ? 1.875 6.549 -28.212 1.00 58.59 234 ILE A CA 1
ATOM 1880 C C . ILE A 1 234 ? 2.550 5.242 -28.669 1.00 58.59 234 ILE A C 1
ATOM 1882 O O . ILE A 1 234 ? 2.627 4.289 -27.894 1.00 58.59 234 ILE A O 1
ATOM 1886 N N . ASP A 1 235 ? 3.107 5.228 -29.883 1.00 52.19 235 ASP A N 1
ATOM 1887 C CA . ASP A 1 235 ? 3.681 4.032 -30.515 1.00 52.19 235 ASP A CA 1
ATOM 1888 C C . ASP A 1 235 ? 5.019 3.595 -29.899 1.00 52.19 235 ASP A C 1
ATOM 1890 O O . ASP A 1 235 ? 5.408 2.435 -30.012 1.00 52.19 235 ASP A O 1
ATOM 1894 N N . SER A 1 236 ? 5.713 4.495 -29.194 1.00 55.88 236 SER A N 1
ATOM 1895 C CA . SER A 1 236 ? 6.995 4.212 -28.540 1.00 55.88 236 SER A CA 1
ATOM 1896 C C . SER A 1 236 ? 6.881 4.007 -27.023 1.00 55.88 236 SER A C 1
ATOM 1898 O O . SER A 1 236 ? 7.899 4.010 -26.335 1.00 55.88 236 SER A O 1
ATOM 1900 N N . GLY A 1 237 ? 5.670 3.886 -26.463 1.00 53.91 237 GLY A N 1
ATOM 1901 C CA . GLY A 1 237 ? 5.472 3.523 -25.052 1.00 53.91 237 GLY A CA 1
ATOM 1902 C C . GLY A 1 237 ? 6.002 4.526 -24.016 1.00 53.91 237 GLY A C 1
ATOM 1903 O O . GLY A 1 237 ? 6.314 4.127 -22.894 1.00 53.91 237 GLY A O 1
ATOM 1904 N N . PHE A 1 238 ? 6.103 5.814 -24.355 1.00 54.72 238 PHE A N 1
ATOM 1905 C CA . PHE A 1 238 ? 6.593 6.862 -23.445 1.00 54.72 238 PHE A CA 1
ATOM 1906 C C . PHE A 1 238 ? 8.043 6.715 -22.958 1.00 54.72 238 PHE A C 1
ATOM 1908 O O . PHE A 1 238 ? 8.378 7.110 -21.837 1.00 54.72 238 PHE A O 1
ATOM 1915 N N . ILE A 1 239 ? 8.922 6.168 -23.801 1.00 54.41 239 ILE A N 1
ATOM 1916 C CA . ILE A 1 239 ? 10.362 6.090 -23.525 1.00 54.41 239 ILE A CA 1
ATOM 1917 C C . ILE A 1 239 ? 10.992 7.482 -23.724 1.00 54.41 239 ILE A C 1
ATOM 1919 O O . ILE A 1 239 ? 10.920 8.054 -24.809 1.00 54.41 239 ILE A O 1
ATOM 1923 N N . ILE A 1 240 ? 11.602 8.032 -22.668 1.00 53.59 240 ILE A N 1
ATOM 1924 C CA . ILE A 1 240 ? 12.315 9.318 -22.699 1.00 53.59 240 ILE A CA 1
ATOM 1925 C C . ILE A 1 240 ? 13.794 9.053 -23.012 1.00 53.59 240 ILE A C 1
ATOM 1927 O O . ILE A 1 240 ? 14.482 8.429 -22.208 1.00 53.59 240 ILE A O 1
ATOM 1931 N N . PHE A 1 241 ? 14.293 9.562 -24.142 1.00 49.91 241 PHE A N 1
ATOM 1932 C CA . PHE A 1 241 ? 15.709 9.459 -24.544 1.00 49.91 241 PHE A CA 1
ATOM 1933 C C . PHE A 1 241 ? 16.609 10.580 -23.981 1.00 49.91 241 PHE A C 1
ATOM 1935 O O . PHE A 1 241 ? 17.749 10.734 -24.394 1.00 49.91 241 PHE A O 1
ATOM 1942 N N . GLY A 1 242 ? 16.125 11.347 -23.004 1.00 52.19 242 GLY A N 1
ATOM 1943 C CA . GLY A 1 242 ? 16.904 12.368 -22.304 1.00 52.19 242 GLY A CA 1
ATOM 1944 C C . GLY A 1 242 ? 16.000 13.228 -21.427 1.00 52.19 242 GLY A C 1
ATOM 1945 O O . GLY A 1 242 ? 15.101 13.894 -21.929 1.00 52.19 242 GLY A O 1
ATOM 1946 N N . ALA A 1 243 ? 16.193 13.184 -20.109 1.00 52.78 243 ALA A N 1
ATOM 1947 C CA . ALA A 1 243 ? 15.387 13.961 -19.169 1.00 52.78 243 ALA A CA 1
ATOM 1948 C C . ALA A 1 243 ? 15.926 15.398 -19.074 1.00 52.78 243 ALA A C 1
ATOM 1950 O O . ALA A 1 243 ? 16.956 15.627 -18.438 1.00 52.78 243 ALA A O 1
ATOM 1951 N N . ASN A 1 244 ? 15.232 16.370 -19.672 1.00 56.50 244 ASN A N 1
ATOM 1952 C CA . ASN A 1 244 ? 15.570 17.793 -19.517 1.00 56.50 244 ASN A CA 1
ATOM 1953 C C . ASN A 1 244 ? 14.917 18.410 -18.266 1.00 56.50 244 ASN A C 1
ATOM 1955 O O . ASN A 1 244 ? 15.499 19.310 -17.654 1.00 56.50 244 ASN A O 1
ATOM 1959 N N . LEU A 1 245 ? 13.751 17.912 -17.825 1.00 59.62 245 LEU A N 1
ATOM 1960 C CA . LEU A 1 245 ? 13.119 18.346 -16.575 1.00 59.62 245 LEU A CA 1
ATOM 1961 C C . LEU A 1 245 ? 13.520 17.435 -15.407 1.00 59.62 245 LEU A C 1
ATOM 1963 O O . LEU A 1 245 ? 12.978 16.354 -15.187 1.00 59.62 245 LEU A O 1
ATOM 1967 N N . SER A 1 246 ? 14.484 17.888 -14.610 1.00 64.06 246 SER A N 1
ATOM 1968 C CA . SER A 1 246 ? 14.974 17.115 -13.470 1.00 64.06 246 SER A CA 1
ATOM 1969 C C . SER A 1 246 ? 13.984 17.106 -12.298 1.00 64.06 246 SER A C 1
ATOM 1971 O O . SER A 1 246 ? 13.809 18.104 -11.601 1.00 64.06 246 SER A O 1
ATOM 1973 N N . ASN A 1 247 ? 13.368 15.949 -12.039 1.00 74.81 247 ASN A N 1
ATOM 1974 C CA . ASN A 1 247 ? 12.605 15.689 -10.815 1.00 74.81 247 ASN A CA 1
ATOM 1975 C C . ASN A 1 247 ? 13.528 15.818 -9.574 1.00 74.81 247 ASN A C 1
ATOM 1977 O O . ASN A 1 247 ? 14.613 15.223 -9.572 1.00 74.81 247 ASN A O 1
ATOM 1981 N N . PRO A 1 248 ? 13.115 16.522 -8.497 1.00 81.50 248 PRO A N 1
ATOM 1982 C CA . PRO A 1 248 ? 13.914 16.668 -7.276 1.00 81.50 248 PRO A CA 1
ATOM 1983 C C . PRO A 1 248 ? 14.394 15.336 -6.680 1.00 81.50 248 PRO A C 1
ATOM 1985 O O . PRO A 1 248 ? 15.534 15.254 -6.220 1.00 81.50 248 PRO A O 1
ATOM 1988 N N . LEU A 1 249 ? 13.588 14.267 -6.727 1.00 77.50 249 LEU A N 1
ATOM 1989 C CA . LEU A 1 249 ? 14.024 12.946 -6.252 1.00 77.50 249 LEU A CA 1
ATOM 1990 C C . LEU A 1 249 ? 15.092 12.316 -7.159 1.00 77.50 249 LEU A C 1
ATOM 1992 O O . LEU A 1 249 ? 16.045 11.726 -6.651 1.00 77.50 249 LEU A O 1
ATOM 1996 N N . ASN A 1 250 ? 14.987 12.482 -8.480 1.00 79.94 250 ASN A N 1
ATOM 1997 C CA . ASN A 1 250 ? 15.975 11.959 -9.428 1.00 79.94 250 ASN A CA 1
ATOM 1998 C C . ASN A 1 250 ? 17.350 12.627 -9.269 1.00 79.94 250 ASN A C 1
ATOM 2000 O O . ASN A 1 250 ? 18.363 11.986 -9.521 1.00 79.94 250 ASN A O 1
ATOM 2004 N N . MET A 1 251 ? 17.407 13.884 -8.814 1.00 80.06 251 MET A N 1
ATOM 2005 C CA . MET A 1 251 ? 18.670 14.550 -8.461 1.00 80.06 251 MET A CA 1
ATOM 2006 C C . MET A 1 251 ? 19.189 14.138 -7.079 1.00 80.06 251 MET A C 1
ATOM 2008 O O . MET A 1 251 ? 20.392 13.941 -6.897 1.00 80.06 251 MET A O 1
ATOM 2012 N N . LEU A 1 252 ? 18.288 13.996 -6.102 1.00 80.25 252 LEU A N 1
ATOM 2013 C CA . LEU A 1 252 ? 18.645 13.717 -4.714 1.00 80.25 252 LEU A CA 1
ATOM 2014 C C . LEU A 1 252 ? 19.262 12.321 -4.542 1.00 80.25 252 LEU A C 1
ATOM 2016 O O . LEU A 1 252 ? 20.334 12.196 -3.952 1.00 80.25 252 LEU A O 1
ATOM 2020 N N . LEU A 1 253 ? 18.626 11.266 -5.064 1.00 78.81 253 LEU A N 1
ATOM 2021 C CA . LEU A 1 253 ? 19.079 9.886 -4.827 1.00 78.81 253 LEU A CA 1
ATOM 2022 C C . LEU A 1 253 ? 20.520 9.619 -5.325 1.00 78.81 253 LEU A C 1
ATOM 2024 O O . LEU A 1 253 ? 21.323 9.088 -4.552 1.00 78.81 253 LEU A O 1
ATOM 2028 N N . PRO A 1 254 ? 20.918 10.024 -6.548 1.00 75.88 254 PRO A N 1
ATOM 2029 C CA . PRO A 1 254 ? 22.294 9.859 -7.019 1.00 75.88 254 PRO A CA 1
ATOM 2030 C C . PRO A 1 254 ? 23.317 10.725 -6.274 1.00 75.88 254 PRO A C 1
ATOM 2032 O O . PRO A 1 254 ? 24.503 10.378 -6.254 1.00 75.88 254 PRO A O 1
ATOM 2035 N N . LEU A 1 255 ? 22.906 11.862 -5.698 1.00 78.50 255 LEU A N 1
ATOM 2036 C CA . LEU A 1 255 ? 23.778 12.682 -4.850 1.00 78.50 255 LEU A CA 1
ATOM 2037 C C . LEU A 1 255 ? 24.067 11.949 -3.536 1.00 78.50 255 LEU A C 1
ATOM 2039 O O . LEU A 1 255 ? 25.226 11.798 -3.155 1.00 78.50 255 LEU A O 1
ATOM 2043 N N . LEU A 1 256 ? 23.028 11.417 -2.889 1.00 76.94 256 LEU A N 1
ATOM 2044 C CA . LEU A 1 256 ? 23.146 10.658 -1.641 1.00 76.94 256 LEU A CA 1
ATOM 2045 C C . LEU A 1 256 ? 23.981 9.382 -1.806 1.00 76.94 256 LEU A C 1
ATOM 2047 O O . LEU A 1 256 ? 24.693 8.996 -0.883 1.00 76.94 256 LEU A O 1
ATOM 2051 N N . GLN A 1 257 ? 23.976 8.784 -2.998 1.00 76.94 257 GLN A N 1
ATOM 2052 C CA . GLN A 1 257 ? 24.807 7.624 -3.324 1.00 76.94 257 GLN A CA 1
ATOM 2053 C C . GLN A 1 257 ? 26.320 7.891 -3.229 1.00 76.94 257 GLN A C 1
ATOM 2055 O O . GLN A 1 257 ? 27.104 6.949 -3.114 1.00 76.94 257 GLN A O 1
ATOM 2060 N N . THR A 1 258 ? 26.764 9.153 -3.268 1.00 74.94 258 THR A N 1
ATOM 2061 C CA . THR A 1 258 ? 28.188 9.475 -3.056 1.00 74.94 258 THR A CA 1
ATOM 2062 C C . THR A 1 258 ? 28.660 9.146 -1.636 1.00 74.94 258 THR A C 1
ATOM 2064 O O . THR A 1 258 ? 29.838 8.848 -1.445 1.00 74.94 258 THR A O 1
ATOM 2067 N N . VAL A 1 259 ? 27.745 9.126 -0.659 1.00 79.50 259 VAL A N 1
ATOM 2068 C CA . VAL A 1 259 ? 28.019 8.808 0.747 1.00 79.50 259 VAL A CA 1
ATOM 2069 C C . VAL A 1 259 ? 27.322 7.495 1.105 1.00 79.50 259 VAL A C 1
ATOM 2071 O O . VAL A 1 259 ? 26.190 7.460 1.586 1.00 79.50 259 VAL A O 1
ATOM 2074 N N . PHE A 1 260 ? 28.001 6.379 0.850 1.00 71.06 260 PHE A N 1
ATOM 2075 C CA . PHE A 1 260 ? 27.493 5.052 1.204 1.00 71.06 260 PHE A CA 1
ATOM 2076 C C . PHE A 1 260 ? 27.314 4.917 2.734 1.00 71.06 260 PHE A C 1
ATOM 2078 O O . PHE A 1 260 ? 28.246 5.294 3.453 1.00 71.06 260 PHE A O 1
ATOM 2085 N N . PRO A 1 261 ? 26.196 4.360 3.269 1.00 82.31 261 PRO A N 1
ATOM 2086 C CA . PRO A 1 261 ? 25.033 3.719 2.621 1.00 82.31 261 PRO A CA 1
ATOM 2087 C C . PRO A 1 261 ? 23.734 4.564 2.678 1.00 82.31 261 PRO A C 1
ATOM 2089 O O . PRO A 1 261 ? 22.639 4.040 2.912 1.00 82.31 261 PRO A O 1
ATOM 2092 N N . LEU A 1 262 ? 23.844 5.888 2.575 1.00 82.62 262 LEU A N 1
ATOM 2093 C CA . LEU A 1 262 ? 22.746 6.808 2.894 1.00 82.62 262 LEU A CA 1
ATOM 2094 C C . LEU A 1 262 ? 21.560 6.687 1.912 1.00 82.62 262 LEU A C 1
ATOM 2096 O O . LEU A 1 262 ? 20.403 6.823 2.314 1.00 82.62 262 LEU A O 1
ATOM 2100 N N . ASP A 1 263 ? 21.820 6.336 0.654 1.00 84.25 263 ASP A N 1
ATOM 2101 C CA . ASP A 1 263 ? 20.802 6.073 -0.369 1.00 84.25 263 ASP A CA 1
ATOM 2102 C C . ASP A 1 263 ? 19.874 4.896 -0.008 1.00 84.25 263 ASP A C 1
ATOM 2104 O O . ASP A 1 263 ? 18.650 5.030 -0.093 1.00 84.25 263 ASP A O 1
ATOM 2108 N N . TYR A 1 264 ? 20.419 3.784 0.495 1.00 85.19 264 TYR A N 1
ATOM 2109 C CA . TYR A 1 264 ? 19.616 2.643 0.960 1.00 85.19 264 TYR A CA 1
ATOM 2110 C C . TYR A 1 264 ? 18.752 2.985 2.174 1.00 85.19 264 TYR A C 1
ATOM 2112 O O . TYR A 1 264 ? 17.604 2.535 2.270 1.00 85.19 264 TYR A O 1
ATOM 2120 N N . ILE A 1 265 ? 19.281 3.797 3.095 1.00 88.50 265 ILE A N 1
ATOM 2121 C CA . ILE A 1 265 ? 18.524 4.281 4.255 1.00 88.50 265 ILE A CA 1
ATOM 2122 C C . ILE A 1 265 ? 17.351 5.135 3.774 1.00 88.50 265 ILE A C 1
ATOM 2124 O O . ILE A 1 265 ? 16.219 4.915 4.211 1.00 88.50 265 ILE A O 1
ATOM 2128 N N . LEU A 1 266 ? 17.586 6.054 2.831 1.00 86.38 266 LEU A N 1
ATOM 2129 C CA . LEU A 1 266 ? 16.528 6.898 2.285 1.00 86.38 266 LEU A CA 1
ATOM 2130 C C . LEU A 1 266 ? 15.449 6.068 1.578 1.00 86.38 266 LEU A C 1
ATOM 2132 O O . LEU A 1 266 ? 14.268 6.255 1.861 1.00 86.38 266 LEU A O 1
ATOM 2136 N N . ILE A 1 267 ? 15.820 5.123 0.712 1.00 85.81 267 ILE A N 1
ATOM 2137 C CA . ILE A 1 267 ? 14.847 4.253 0.025 1.00 85.81 267 ILE A CA 1
ATOM 2138 C C . ILE A 1 267 ? 14.037 3.437 1.030 1.00 85.81 267 ILE A C 1
ATOM 2140 O O . ILE A 1 267 ? 12.820 3.321 0.895 1.00 85.81 267 ILE A O 1
ATOM 2144 N N . THR A 1 268 ? 14.685 2.926 2.076 1.00 88.69 268 THR A N 1
ATOM 2145 C CA . THR A 1 268 ? 13.998 2.200 3.149 1.00 88.69 268 THR A CA 1
ATOM 2146 C C . THR A 1 268 ? 12.994 3.100 3.866 1.00 88.69 268 THR A C 1
ATOM 2148 O O . THR A 1 268 ? 11.855 2.689 4.082 1.00 88.69 268 THR A O 1
ATOM 2151 N N . ILE A 1 269 ? 13.366 4.346 4.180 1.00 89.50 269 ILE A N 1
ATOM 2152 C CA . ILE A 1 269 ? 12.459 5.337 4.777 1.00 89.50 269 ILE A CA 1
ATOM 2153 C C . ILE A 1 269 ? 11.276 5.623 3.845 1.00 89.50 269 ILE A C 1
ATOM 2155 O O . ILE A 1 269 ? 10.137 5.662 4.309 1.00 89.50 269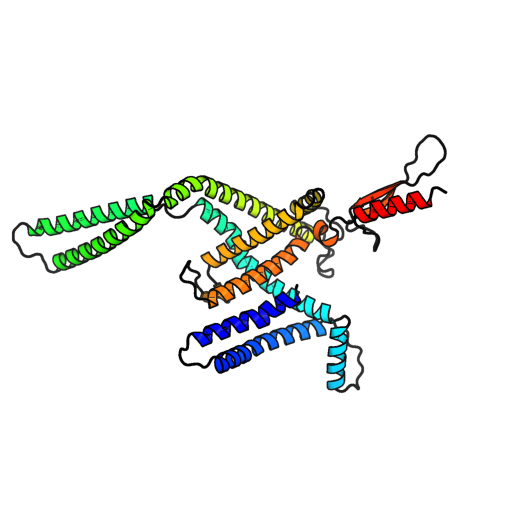 ILE A O 1
ATOM 2159 N N . ILE A 1 270 ? 11.519 5.771 2.541 1.00 88.88 270 ILE A N 1
ATOM 2160 C CA . ILE A 1 270 ? 10.475 6.002 1.534 1.00 88.88 270 ILE A CA 1
ATOM 2161 C C . ILE A 1 270 ? 9.496 4.821 1.478 1.00 88.88 270 ILE A C 1
ATOM 2163 O O . ILE A 1 270 ? 8.283 5.020 1.545 1.00 88.88 270 ILE A O 1
ATOM 2167 N N . ILE A 1 271 ? 9.999 3.586 1.405 1.00 90.62 271 ILE A N 1
ATOM 2168 C CA . ILE A 1 271 ? 9.159 2.380 1.377 1.00 90.62 271 ILE A CA 1
ATOM 2169 C C . ILE A 1 271 ? 8.356 2.260 2.677 1.00 90.62 271 ILE A C 1
ATOM 2171 O O . ILE A 1 271 ? 7.147 2.029 2.637 1.00 90.62 271 ILE A O 1
ATOM 2175 N N . MET A 1 272 ? 8.991 2.474 3.832 1.00 91.31 272 MET A N 1
ATOM 2176 C CA . MET A 1 272 ? 8.304 2.449 5.126 1.00 91.31 272 MET A CA 1
ATOM 2177 C C . MET A 1 272 ? 7.225 3.530 5.215 1.00 91.31 272 MET A C 1
ATOM 2179 O O . MET A 1 272 ? 6.125 3.257 5.695 1.00 91.31 272 MET A O 1
ATOM 2183 N N . TYR A 1 273 ? 7.484 4.730 4.695 1.00 91.81 273 TYR A N 1
ATOM 2184 C CA . TYR A 1 273 ? 6.485 5.792 4.597 1.00 91.81 273 TYR A CA 1
ATOM 2185 C C . TYR A 1 273 ? 5.272 5.371 3.751 1.00 91.81 273 TYR A C 1
ATOM 2187 O O . TYR A 1 273 ? 4.128 5.537 4.191 1.00 91.81 273 TYR A O 1
ATOM 2195 N N . PHE A 1 274 ? 5.491 4.759 2.583 1.00 92.50 274 PHE A N 1
ATOM 2196 C CA . PHE A 1 274 ? 4.403 4.240 1.746 1.00 92.50 274 PHE A CA 1
ATOM 2197 C C . PHE A 1 274 ? 3.610 3.122 2.436 1.00 92.50 274 PHE A C 1
ATOM 2199 O O . PHE A 1 274 ? 2.379 3.103 2.358 1.00 92.50 274 PHE A O 1
ATOM 2206 N N . ILE A 1 275 ? 4.272 2.234 3.180 1.00 93.19 275 ILE A N 1
ATOM 2207 C CA . ILE A 1 275 ? 3.594 1.204 3.981 1.00 93.19 275 ILE A CA 1
ATOM 2208 C C . ILE A 1 275 ? 2.736 1.852 5.076 1.00 93.19 275 ILE A C 1
ATOM 2210 O O . ILE A 1 275 ? 1.549 1.541 5.187 1.00 93.19 275 ILE A O 1
ATOM 2214 N N . PHE A 1 276 ? 3.287 2.785 5.860 1.00 92.50 276 PHE A N 1
ATOM 2215 C CA . PHE A 1 276 ? 2.557 3.420 6.962 1.00 92.50 276 PHE A CA 1
ATOM 2216 C C . PHE A 1 276 ? 1.363 4.249 6.490 1.00 92.50 276 PHE A C 1
ATOM 2218 O O . PHE A 1 276 ? 0.285 4.174 7.088 1.00 92.50 276 PHE A O 1
ATOM 2225 N N . THR A 1 277 ? 1.528 5.017 5.414 1.00 93.75 277 THR A N 1
ATOM 2226 C CA . THR A 1 277 ? 0.427 5.781 4.810 1.00 93.75 277 THR A CA 1
ATOM 2227 C C . THR A 1 277 ? -0.660 4.842 4.292 1.00 93.75 277 THR A C 1
ATOM 2229 O O . THR A 1 277 ? -1.824 5.022 4.644 1.00 93.75 277 THR A O 1
ATOM 2232 N N . SER A 1 278 ? -0.300 3.771 3.582 1.00 94.56 278 SER A N 1
ATOM 2233 C CA . SER A 1 278 ? -1.257 2.759 3.108 1.00 94.56 278 SER A CA 1
ATOM 2234 C C . SER A 1 278 ? -2.003 2.077 4.257 1.00 94.56 278 SER A C 1
ATOM 2236 O O . SER A 1 278 ? -3.228 1.972 4.222 1.00 94.56 278 SER A O 1
ATOM 2238 N N . MET A 1 279 ? -1.304 1.687 5.328 1.00 91.31 279 MET A N 1
ATOM 2239 C CA . MET A 1 279 ? -1.934 1.134 6.533 1.00 91.31 279 MET A CA 1
ATOM 2240 C C . MET A 1 279 ? -2.914 2.124 7.176 1.00 91.31 279 MET A C 1
ATOM 2242 O O . MET A 1 279 ? -4.000 1.728 7.606 1.00 91.31 279 MET A O 1
ATOM 2246 N N . ALA A 1 280 ? -2.562 3.411 7.240 1.00 90.56 280 ALA A N 1
ATOM 2247 C CA . ALA A 1 280 ? -3.455 4.446 7.751 1.00 90.56 280 ALA A CA 1
ATOM 2248 C C . ALA A 1 280 ? -4.688 4.638 6.855 1.00 90.56 280 ALA A C 1
ATOM 2250 O O . ALA A 1 280 ? -5.794 4.795 7.380 1.00 90.56 280 ALA A O 1
ATOM 2251 N N . GLY A 1 281 ? -4.517 4.567 5.533 1.00 91.38 281 GLY A N 1
ATOM 2252 C CA . GLY A 1 281 ? -5.615 4.644 4.574 1.00 91.38 281 GLY A CA 1
ATOM 2253 C C . GLY A 1 281 ? -6.581 3.469 4.697 1.00 91.38 281 GLY A C 1
ATOM 2254 O O . GLY A 1 281 ? -7.777 3.677 4.907 1.00 91.38 281 GLY A O 1
ATOM 2255 N N . ILE A 1 282 ? -6.059 2.240 4.700 1.00 91.25 282 ILE A N 1
ATOM 2256 C CA . ILE A 1 282 ? -6.858 1.015 4.853 1.00 91.25 282 ILE A CA 1
ATOM 2257 C C . ILE A 1 282 ? -7.584 0.992 6.208 1.00 91.25 282 ILE A C 1
ATOM 2259 O O . ILE A 1 282 ? -8.741 0.580 6.290 1.00 91.25 282 ILE A O 1
ATOM 2263 N N . ARG A 1 283 ? -6.957 1.478 7.288 1.00 86.50 283 ARG A N 1
ATOM 2264 C CA . ARG A 1 283 ? -7.602 1.562 8.611 1.00 86.50 283 ARG A CA 1
ATOM 2265 C C . ARG A 1 283 ? -8.801 2.514 8.623 1.00 86.50 283 ARG A C 1
ATOM 2267 O O . ARG A 1 283 ? -9.791 2.230 9.294 1.00 86.50 283 ARG A O 1
ATOM 2274 N N . ASN A 1 284 ? -8.695 3.646 7.936 1.00 84.94 284 ASN A N 1
ATOM 2275 C CA . ASN A 1 284 ? -9.720 4.687 7.953 1.00 84.94 284 ASN A CA 1
ATOM 2276 C C . ASN A 1 284 ? -10.876 4.376 6.984 1.00 84.94 284 ASN A C 1
ATOM 2278 O O . ASN A 1 284 ? -12.035 4.555 7.354 1.00 84.94 284 ASN A O 1
ATOM 2282 N N . ILE A 1 285 ? -10.572 3.870 5.783 1.00 87.31 285 ILE A N 1
ATOM 2283 C CA . ILE A 1 285 ? -11.568 3.522 4.752 1.00 87.31 285 ILE A CA 1
ATOM 2284 C C . ILE A 1 285 ? -12.188 2.130 5.000 1.00 87.31 285 ILE A C 1
ATOM 2286 O O . ILE A 1 285 ? -13.386 1.921 4.774 1.00 87.31 285 ILE A O 1
ATOM 2290 N N . GLY A 1 286 ? -11.400 1.181 5.511 1.00 84.44 286 GLY A N 1
ATOM 2291 C CA . GLY A 1 286 ? -11.713 -0.251 5.503 1.00 84.44 286 GLY A CA 1
ATOM 2292 C C . GLY A 1 286 ? -11.284 -0.925 4.196 1.00 84.44 286 GLY A C 1
ATOM 2293 O O . GLY A 1 286 ? -10.849 -0.258 3.264 1.00 84.44 286 GLY A O 1
ATOM 2294 N N . ILE A 1 287 ? -11.409 -2.251 4.124 1.00 86.69 287 ILE A N 1
ATOM 2295 C CA . ILE A 1 287 ? -11.124 -3.017 2.902 1.00 86.69 287 ILE A CA 1
ATOM 2296 C C . ILE A 1 287 ? -12.394 -3.047 2.049 1.00 86.69 287 ILE A C 1
ATOM 2298 O O . ILE A 1 287 ? -13.425 -3.573 2.483 1.00 86.69 287 ILE A O 1
ATOM 2302 N N . TRP A 1 288 ? -12.308 -2.470 0.854 1.00 83.69 288 TRP A N 1
ATOM 2303 C CA . TRP A 1 288 ? -13.372 -2.451 -0.148 1.00 83.69 288 TRP A CA 1
ATOM 2304 C C . TRP A 1 288 ? -13.100 -3.477 -1.239 1.00 83.69 288 TRP A C 1
ATOM 2306 O O . TRP A 1 288 ? -11.958 -3.654 -1.664 1.00 83.69 288 TRP A O 1
ATOM 2316 N N . PHE A 1 289 ? -14.168 -4.114 -1.706 1.00 78.06 289 PHE A N 1
ATOM 2317 C CA . PHE A 1 289 ? -14.161 -4.940 -2.903 1.00 78.06 289 PHE A CA 1
ATOM 2318 C C . PHE A 1 289 ? -15.219 -4.386 -3.860 1.00 78.06 289 PHE A C 1
ATOM 2320 O O . PHE A 1 289 ? -16.416 -4.450 -3.574 1.00 78.06 289 PHE A O 1
ATOM 2327 N N . PHE A 1 290 ? -14.760 -3.761 -4.949 1.00 74.94 290 PHE A N 1
ATOM 2328 C CA . PHE A 1 290 ? -15.565 -2.938 -5.860 1.00 74.94 290 PHE A CA 1
ATOM 2329 C C . PHE A 1 290 ? -16.343 -1.830 -5.125 1.00 74.94 290 PHE A C 1
ATOM 2331 O O . PHE A 1 290 ? -15.781 -0.775 -4.846 1.00 74.94 290 PHE A O 1
ATOM 2338 N N . TRP A 1 291 ? -17.601 -2.079 -4.755 1.00 79.69 291 TRP A N 1
ATOM 2339 C CA . TRP A 1 291 ? -18.485 -1.123 -4.070 1.00 79.69 291 TRP A CA 1
ATOM 2340 C C . TRP A 1 291 ? -18.936 -1.567 -2.674 1.00 79.69 291 TRP A C 1
ATOM 2342 O O . TRP A 1 291 ? -19.652 -0.833 -1.992 1.00 79.69 291 TRP A O 1
ATOM 2352 N N . ILE A 1 292 ? -18.535 -2.762 -2.234 1.00 80.38 292 ILE A N 1
ATOM 2353 C CA . ILE A 1 292 ? -18.975 -3.334 -0.962 1.00 80.38 292 ILE A CA 1
ATOM 2354 C C . ILE A 1 292 ? -17.817 -3.288 0.032 1.00 80.38 292 ILE A C 1
ATOM 2356 O O . ILE A 1 292 ? -16.704 -3.751 -0.236 1.00 80.38 292 ILE A O 1
ATOM 2360 N N . ARG A 1 293 ? -18.082 -2.737 1.221 1.00 80.56 293 ARG A N 1
ATOM 2361 C CA . ARG A 1 293 ? -17.117 -2.731 2.323 1.00 80.56 293 ARG A CA 1
ATOM 2362 C C . ARG A 1 293 ? -17.098 -4.103 2.995 1.00 80.56 293 ARG A C 1
ATOM 2364 O O . ARG A 1 293 ? -17.948 -4.380 3.840 1.00 80.56 293 ARG A O 1
ATOM 2371 N N . LEU A 1 294 ? -16.103 -4.916 2.647 1.00 81.44 294 LEU A N 1
ATOM 2372 C CA . LEU A 1 294 ? -15.957 -6.297 3.109 1.00 81.44 294 LEU A CA 1
ATOM 2373 C C . LEU A 1 294 ? -15.530 -6.363 4.583 1.00 81.44 294 LEU A C 1
ATOM 2375 O O . LEU A 1 294 ? -16.171 -7.021 5.397 1.00 81.44 294 LEU A O 1
ATOM 2379 N N . TYR A 1 295 ? -14.484 -5.614 4.955 1.00 81.06 295 TYR A N 1
ATOM 2380 C CA . TYR A 1 295 ? -13.960 -5.619 6.323 1.00 81.06 295 TYR A CA 1
ATOM 2381 C C . TYR A 1 295 ? -13.716 -4.209 6.861 1.00 81.06 295 TYR A C 1
ATOM 2383 O O . TYR A 1 295 ? -13.069 -3.370 6.232 1.00 81.06 295 TYR A O 1
ATOM 2391 N N . LYS A 1 296 ? -14.181 -3.958 8.091 1.00 79.88 296 LYS A N 1
ATOM 2392 C CA . LYS A 1 296 ? -13.853 -2.749 8.857 1.00 79.88 296 LYS A CA 1
ATOM 2393 C C . LYS A 1 296 ? -12.737 -3.059 9.850 1.00 79.88 296 LYS A C 1
ATOM 2395 O O . LYS A 1 296 ? -12.939 -3.808 10.803 1.00 79.88 296 LYS A O 1
ATOM 2400 N N . ILE A 1 297 ? -11.569 -2.456 9.652 1.00 77.00 297 ILE A N 1
ATOM 2401 C CA . ILE A 1 297 ? -10.411 -2.667 10.525 1.00 77.00 297 ILE A CA 1
ATOM 2402 C C . ILE A 1 297 ? -10.553 -1.828 11.797 1.00 77.00 297 ILE A C 1
ATOM 2404 O O . ILE A 1 297 ? -10.687 -0.606 11.750 1.00 77.00 297 ILE A O 1
ATOM 2408 N N . ARG A 1 298 ? -10.526 -2.491 12.959 1.00 71.94 298 ARG A N 1
ATOM 2409 C CA . ARG A 1 298 ? -10.568 -1.857 14.283 1.00 71.94 298 ARG A CA 1
ATOM 2410 C C . ARG A 1 298 ? -9.459 -2.422 15.163 1.00 71.94 298 ARG A C 1
ATOM 2412 O O . ARG A 1 298 ? -9.305 -3.634 15.268 1.00 71.94 298 ARG A O 1
ATOM 2419 N N . ARG A 1 299 ? -8.714 -1.545 15.839 1.00 68.25 299 ARG A N 1
ATOM 2420 C CA . ARG A 1 299 ? -7.608 -1.942 16.723 1.00 68.25 299 ARG A CA 1
ATOM 2421 C C . ARG A 1 299 ? -8.097 -2.936 17.789 1.00 68.25 299 ARG A C 1
ATOM 2423 O O . ARG A 1 299 ? -9.062 -2.648 18.491 1.00 68.25 299 ARG A O 1
ATOM 2430 N N . GLY A 1 300 ? -7.449 -4.100 17.868 1.00 66.25 300 GLY A N 1
ATOM 2431 C CA . GLY A 1 300 ? -7.737 -5.153 18.854 1.00 66.25 300 GLY A CA 1
ATOM 2432 C C . GLY A 1 300 ? -9.023 -5.959 18.624 1.00 66.25 300 GLY A C 1
ATOM 2433 O O . GLY A 1 300 ? -9.386 -6.759 19.477 1.00 66.25 300 GLY A O 1
ATOM 2434 N N . ARG A 1 301 ? -9.740 -5.745 17.511 1.00 73.38 301 ARG A N 1
ATOM 2435 C CA . ARG A 1 301 ? -11.012 -6.427 17.187 1.00 73.38 301 ARG A CA 1
ATOM 2436 C C . ARG A 1 301 ? -11.077 -6.876 15.714 1.00 73.38 301 ARG A C 1
ATOM 2438 O O . ARG A 1 301 ? -12.166 -7.031 15.172 1.00 73.38 301 ARG A O 1
ATOM 2445 N N . THR A 1 302 ? -9.939 -7.022 15.033 1.00 79.31 302 THR A N 1
ATOM 2446 C CA . THR A 1 302 ? -9.881 -7.500 13.640 1.00 79.31 302 THR A CA 1
ATOM 2447 C C . THR A 1 302 ? -9.873 -9.018 13.574 1.00 79.31 302 THR A C 1
ATOM 2449 O O . THR A 1 302 ? -9.061 -9.645 14.250 1.00 79.31 302 THR A O 1
ATOM 2452 N N . ARG A 1 303 ? -10.710 -9.599 12.707 1.00 79.56 303 ARG A N 1
ATOM 2453 C CA . ARG A 1 303 ? -10.617 -11.026 12.373 1.00 79.56 303 ARG A CA 1
ATOM 2454 C C . ARG A 1 303 ? -9.283 -11.331 11.666 1.00 79.56 303 ARG A C 1
ATOM 2456 O O . ARG A 1 303 ? -8.845 -10.490 10.874 1.00 79.56 303 ARG A O 1
ATOM 2463 N N . PRO A 1 304 ? -8.661 -12.505 11.896 1.00 83.31 304 PRO A N 1
ATOM 2464 C CA . PRO A 1 304 ? -7.406 -12.901 11.242 1.00 83.31 304 PRO A CA 1
ATOM 2465 C C . PRO A 1 304 ? -7.465 -12.822 9.711 1.00 83.31 304 PRO A C 1
ATOM 2467 O O . PRO A 1 304 ? -6.529 -12.353 9.075 1.00 83.31 304 PRO A O 1
ATOM 2470 N N . GLN A 1 305 ? -8.606 -13.161 9.116 1.00 84.88 305 GLN A N 1
ATOM 2471 C CA . GLN A 1 305 ? -8.835 -13.046 7.674 1.00 84.88 305 GLN A CA 1
ATOM 2472 C C . GLN A 1 305 ? -8.658 -11.628 7.124 1.00 84.88 305 GLN A C 1
ATOM 2474 O O . GLN A 1 305 ? -8.017 -11.423 6.097 1.00 84.88 305 GLN A O 1
ATOM 2479 N N . ALA A 1 306 ? -9.189 -10.624 7.826 1.00 85.25 306 ALA A N 1
ATOM 2480 C CA . ALA A 1 306 ? -9.048 -9.231 7.415 1.00 85.25 306 ALA A CA 1
ATOM 2481 C C . ALA A 1 306 ? -7.578 -8.783 7.464 1.00 85.25 306 ALA A C 1
ATOM 2483 O O . ALA A 1 306 ? -7.164 -7.937 6.673 1.00 85.25 306 ALA A O 1
ATOM 2484 N N . LEU A 1 307 ? -6.782 -9.365 8.371 1.00 87.50 307 LEU A N 1
ATOM 2485 C CA . LEU A 1 307 ? -5.341 -9.134 8.445 1.00 87.50 307 LEU A CA 1
ATOM 2486 C C . LEU A 1 307 ? -4.605 -9.764 7.250 1.00 87.50 307 LEU A C 1
ATOM 2488 O O . LEU A 1 307 ? -3.669 -9.154 6.737 1.00 87.50 307 LEU A O 1
ATOM 2492 N N . LEU A 1 308 ? -5.046 -10.933 6.772 1.00 89.06 308 LEU A N 1
ATOM 2493 C CA . LEU A 1 308 ? -4.500 -11.563 5.562 1.00 89.06 308 LEU A CA 1
ATOM 2494 C C . LEU A 1 308 ? -4.778 -10.716 4.315 1.00 89.06 308 LEU A C 1
ATOM 2496 O O . LEU A 1 308 ? -3.852 -10.439 3.556 1.00 89.06 308 LEU A O 1
ATOM 2500 N N . PHE A 1 309 ? -6.006 -10.214 4.145 1.00 89.44 309 PHE A N 1
ATOM 2501 C CA . PHE A 1 309 ? -6.328 -9.288 3.051 1.00 89.44 309 PHE A CA 1
ATOM 2502 C C . PHE A 1 309 ? -5.552 -7.969 3.149 1.00 89.44 309 PHE A C 1
ATOM 2504 O O . PHE A 1 309 ? -5.056 -7.477 2.137 1.00 89.44 309 PHE A O 1
ATOM 2511 N N . LEU A 1 310 ? -5.391 -7.415 4.357 1.00 90.69 310 LEU A N 1
ATOM 2512 C CA . LEU A 1 310 ? -4.524 -6.256 4.588 1.00 90.69 310 LEU A CA 1
ATOM 2513 C C . LEU A 1 310 ? -3.090 -6.547 4.122 1.00 90.69 310 LEU A C 1
ATOM 2515 O O . LEU A 1 310 ? -2.502 -5.729 3.421 1.00 90.69 310 LEU A O 1
ATOM 2519 N N . CYS A 1 311 ? -2.537 -7.705 4.493 1.00 91.00 311 CYS A N 1
ATOM 2520 C CA . CYS A 1 311 ? -1.193 -8.118 4.100 1.00 91.00 311 CYS A CA 1
ATOM 2521 C C . CYS A 1 311 ? -1.069 -8.267 2.577 1.00 91.00 311 CYS A C 1
ATOM 2523 O O . CYS A 1 311 ? -0.121 -7.743 1.999 1.00 91.00 311 CYS A O 1
ATOM 2525 N N . MET A 1 312 ? -2.054 -8.889 1.923 1.00 91.06 312 MET A N 1
ATOM 2526 C CA . MET A 1 312 ? -2.094 -9.025 0.464 1.00 91.06 312 MET A CA 1
ATOM 2527 C C . MET A 1 312 ? -2.089 -7.660 -0.233 1.00 91.06 312 MET A C 1
ATOM 2529 O O . MET A 1 312 ? -1.275 -7.425 -1.122 1.00 91.06 312 MET A O 1
ATOM 2533 N N . ILE A 1 313 ? -2.954 -6.737 0.200 1.00 92.75 313 ILE A N 1
ATOM 2534 C CA . ILE A 1 313 ? -3.036 -5.382 -0.364 1.00 92.75 313 ILE A CA 1
ATOM 2535 C C . ILE A 1 313 ? -1.719 -4.628 -0.151 1.00 92.75 313 ILE A C 1
ATOM 2537 O O . ILE A 1 313 ? -1.207 -4.022 -1.088 1.00 92.75 313 ILE A O 1
ATOM 2541 N N . LEU A 1 314 ? -1.141 -4.685 1.053 1.00 92.94 314 LEU A N 1
ATOM 2542 C CA . LEU A 1 314 ? 0.145 -4.043 1.339 1.00 92.94 314 LEU A CA 1
ATOM 2543 C C . LEU A 1 314 ? 1.276 -4.627 0.487 1.00 92.94 314 LEU A C 1
ATOM 2545 O O . LEU A 1 314 ? 2.113 -3.869 0.005 1.00 92.94 314 LEU A O 1
ATOM 2549 N N . LEU A 1 315 ? 1.287 -5.942 0.257 1.00 92.75 315 LEU A N 1
ATOM 2550 C CA . LEU A 1 315 ? 2.272 -6.600 -0.600 1.00 92.75 315 LEU A CA 1
ATOM 2551 C C . LEU A 1 315 ? 2.154 -6.109 -2.051 1.00 92.75 315 LEU A C 1
ATOM 2553 O O . LEU A 1 315 ? 3.166 -5.757 -2.656 1.00 92.75 315 LEU A O 1
ATOM 2557 N N . LEU A 1 316 ? 0.933 -6.006 -2.585 1.00 93.06 316 LEU A N 1
ATOM 2558 C CA . LEU A 1 316 ? 0.686 -5.465 -3.927 1.00 93.06 316 LEU A CA 1
ATOM 2559 C C . LEU A 1 316 ? 1.073 -3.982 -4.041 1.00 93.06 316 LEU A C 1
ATOM 2561 O O . LEU A 1 316 ? 1.651 -3.577 -5.048 1.00 93.06 316 LEU A O 1
ATOM 2565 N N . ILE A 1 317 ? 0.811 -3.178 -3.007 1.00 94.06 317 ILE A N 1
ATOM 2566 C CA . ILE A 1 317 ? 1.241 -1.773 -2.965 1.00 94.06 317 ILE A CA 1
ATOM 2567 C C . ILE A 1 317 ? 2.768 -1.680 -2.954 1.00 94.06 317 ILE A C 1
ATOM 2569 O O . ILE A 1 317 ? 3.317 -0.903 -3.725 1.00 94.06 317 ILE A O 1
ATOM 2573 N N . VAL A 1 318 ? 3.467 -2.479 -2.139 1.00 92.12 318 VAL A N 1
ATOM 2574 C CA . VAL A 1 318 ? 4.943 -2.497 -2.106 1.00 92.12 318 VAL A CA 1
ATOM 2575 C C . VAL A 1 318 ? 5.514 -2.917 -3.459 1.00 92.12 318 VAL A C 1
ATOM 2577 O O . VAL A 1 318 ? 6.475 -2.305 -3.931 1.00 92.12 318 VAL A O 1
ATOM 2580 N N . LEU A 1 319 ? 4.904 -3.911 -4.112 1.00 91.94 319 LEU A N 1
ATOM 2581 C CA . LEU A 1 319 ? 5.267 -4.300 -5.471 1.00 91.94 319 LEU A CA 1
ATOM 2582 C C . LEU A 1 319 ? 5.121 -3.112 -6.435 1.00 91.94 319 LEU A C 1
ATOM 2584 O O . LEU A 1 319 ? 6.072 -2.786 -7.143 1.00 91.94 319 LEU A O 1
ATOM 2588 N N . HIS A 1 320 ? 3.993 -2.402 -6.403 1.00 92.19 320 HIS A N 1
ATOM 2589 C CA . HIS A 1 320 ? 3.811 -1.190 -7.201 1.00 92.19 320 HIS A CA 1
ATOM 2590 C C . HIS A 1 320 ? 4.818 -0.083 -6.862 1.00 92.19 320 HIS A C 1
ATOM 2592 O O . HIS A 1 320 ? 5.398 0.510 -7.769 1.00 92.19 320 HIS A O 1
ATOM 2598 N N . THR A 1 321 ? 5.090 0.173 -5.582 1.00 89.75 321 THR A N 1
ATOM 2599 C CA . THR A 1 321 ? 6.082 1.169 -5.158 1.00 89.75 321 THR A CA 1
ATOM 2600 C C . THR A 1 321 ? 7.464 0.843 -5.717 1.00 89.75 321 THR A C 1
ATOM 2602 O O . THR A 1 321 ? 8.161 1.759 -6.146 1.00 89.75 321 THR A O 1
ATOM 2605 N N . SER A 1 322 ? 7.848 -0.437 -5.780 1.00 87.00 322 SER A N 1
ATOM 2606 C CA . SER A 1 322 ? 9.130 -0.833 -6.374 1.00 87.00 322 SER A CA 1
ATOM 2607 C C . SER A 1 322 ? 9.235 -0.425 -7.847 1.00 87.00 322 SER A C 1
ATOM 2609 O O . SER A 1 322 ? 10.250 0.142 -8.240 1.00 87.00 322 SER A O 1
ATOM 2611 N N . TYR A 1 323 ? 8.160 -0.591 -8.627 1.00 84.31 323 TYR A N 1
ATOM 2612 C CA . TYR A 1 323 ? 8.097 -0.143 -10.020 1.00 84.31 323 TYR A CA 1
ATOM 2613 C C . TYR A 1 323 ? 8.027 1.389 -10.138 1.00 84.31 323 TYR A C 1
ATOM 2615 O O . TYR A 1 323 ? 8.685 1.993 -10.980 1.00 84.31 323 TYR A O 1
ATOM 2623 N N . MET A 1 324 ? 7.289 2.051 -9.246 1.00 86.56 324 MET A N 1
ATOM 2624 C CA . MET A 1 324 ? 7.181 3.511 -9.212 1.00 86.56 324 MET A CA 1
ATOM 2625 C C . MET A 1 324 ? 8.544 4.196 -9.008 1.00 86.56 324 MET A C 1
ATOM 2627 O O . MET A 1 324 ? 8.771 5.263 -9.576 1.00 86.56 324 MET A O 1
ATOM 2631 N N . ILE A 1 325 ? 9.474 3.587 -8.260 1.00 83.44 325 ILE A N 1
ATOM 2632 C CA . ILE A 1 325 ? 10.832 4.131 -8.073 1.00 83.44 325 ILE A CA 1
ATOM 2633 C C . ILE A 1 325 ? 11.596 4.200 -9.409 1.00 83.44 325 ILE A C 1
ATOM 2635 O O . ILE A 1 325 ? 12.282 5.197 -9.640 1.00 83.44 325 ILE A O 1
ATOM 2639 N N . TYR A 1 326 ? 11.412 3.237 -10.326 1.00 79.50 326 TYR A N 1
ATOM 2640 C CA . TYR A 1 326 ? 11.986 3.305 -11.683 1.00 79.50 326 TYR A CA 1
ATOM 2641 C C . TYR A 1 326 ? 11.478 4.526 -12.455 1.00 79.50 326 TYR A C 1
ATOM 2643 O O . TYR A 1 326 ? 12.227 5.133 -13.214 1.00 79.50 326 TYR A O 1
ATOM 2651 N N . SER A 1 327 ? 10.220 4.921 -12.240 1.00 77.19 327 SER A N 1
ATOM 2652 C CA . SER A 1 327 ? 9.659 6.121 -12.865 1.00 77.19 327 SER A CA 1
ATOM 2653 C C . SER A 1 327 ? 10.074 7.420 -12.171 1.00 77.19 327 SER A C 1
ATOM 2655 O O . SER A 1 327 ? 10.047 8.466 -12.813 1.00 77.19 327 SER A O 1
ATOM 2657 N N . LEU A 1 328 ? 10.379 7.385 -10.873 1.00 76.62 328 LEU A N 1
ATOM 2658 C CA . LEU A 1 328 ? 10.739 8.568 -10.086 1.00 76.62 328 LEU A CA 1
ATOM 2659 C C . LEU A 1 328 ? 12.208 8.952 -10.246 1.00 76.62 328 LEU A C 1
ATOM 2661 O O . LEU A 1 328 ? 12.523 10.137 -10.322 1.00 76.62 328 LEU A O 1
ATOM 2665 N N . ALA A 1 329 ? 13.096 7.960 -10.245 1.00 77.88 329 ALA A N 1
ATOM 2666 C CA . ALA A 1 329 ? 14.536 8.159 -10.306 1.00 77.88 329 ALA A CA 1
ATOM 2667 C C . ALA A 1 329 ? 15.184 7.134 -11.256 1.00 77.88 329 ALA A C 1
ATOM 2669 O O . ALA A 1 329 ? 15.964 6.288 -10.803 1.00 77.88 329 ALA A O 1
ATOM 2670 N N . PRO A 1 330 ? 14.871 7.178 -12.567 1.00 76.88 330 PRO A N 1
ATOM 2671 C CA . PRO A 1 330 ? 15.389 6.210 -13.537 1.00 76.88 330 PRO A CA 1
ATOM 2672 C C . PRO A 1 330 ? 16.920 6.170 -13.536 1.00 76.88 330 PRO A C 1
ATOM 2674 O O . PRO A 1 330 ? 17.510 5.093 -13.593 1.00 76.88 330 PRO A O 1
ATOM 2677 N N . GLN A 1 331 ? 17.564 7.326 -13.347 1.00 75.81 331 GLN A N 1
ATOM 2678 C CA . GLN A 1 331 ? 19.017 7.444 -13.302 1.00 75.81 331 GLN A CA 1
ATOM 2679 C C . GLN A 1 331 ? 19.637 6.647 -12.148 1.00 75.81 331 GLN A C 1
ATOM 2681 O O . GLN A 1 331 ? 20.670 5.996 -12.306 1.00 75.81 331 GLN A O 1
ATOM 2686 N N . TYR A 1 332 ? 18.989 6.677 -10.983 1.00 80.19 332 TYR A N 1
ATOM 2687 C CA . TYR A 1 332 ? 19.437 5.930 -9.815 1.00 80.19 332 TYR A CA 1
ATOM 2688 C C . TYR A 1 332 ? 19.248 4.422 -10.009 1.00 80.19 332 TYR A C 1
ATOM 2690 O O . TYR A 1 332 ? 20.152 3.647 -9.704 1.00 80.19 332 TYR A O 1
ATOM 2698 N N . VAL A 1 333 ? 18.089 3.999 -10.522 1.00 78.62 333 VAL A N 1
ATOM 2699 C CA . VAL A 1 333 ? 17.739 2.573 -10.581 1.00 78.62 333 VAL A CA 1
ATOM 2700 C C . VAL A 1 333 ? 18.408 1.847 -11.750 1.00 78.62 333 VAL A C 1
ATOM 2702 O O . VAL A 1 333 ? 18.824 0.703 -11.583 1.00 78.62 333 VAL A O 1
ATOM 2705 N N . MET A 1 334 ? 18.520 2.484 -12.920 1.00 76.69 334 MET A N 1
ATOM 2706 C CA . MET A 1 334 ? 19.110 1.856 -14.110 1.00 76.69 334 MET A CA 1
ATOM 2707 C C . MET A 1 334 ? 20.640 1.864 -14.070 1.00 76.69 334 MET A C 1
ATOM 2709 O O . MET A 1 334 ? 21.257 0.844 -14.362 1.00 76.69 334 MET A O 1
ATOM 2713 N N . TYR A 1 335 ? 21.253 2.989 -13.688 1.00 75.44 335 TYR A N 1
ATOM 2714 C CA . TYR A 1 335 ? 22.707 3.171 -13.786 1.00 75.44 335 TYR A CA 1
ATOM 2715 C C . TYR A 1 335 ? 23.424 3.131 -12.430 1.00 75.44 335 TYR A C 1
ATOM 2717 O O . TYR A 1 335 ? 24.590 2.735 -12.347 1.00 75.44 335 TYR A O 1
ATOM 2725 N N . GLY A 1 336 ? 22.753 3.518 -11.342 1.00 77.00 336 GLY A N 1
ATOM 2726 C CA . GLY A 1 336 ? 23.329 3.520 -9.997 1.00 77.00 336 GLY A CA 1
ATOM 2727 C C . GLY A 1 336 ? 24.669 4.266 -9.915 1.00 77.00 336 GLY A C 1
ATOM 2728 O O . GLY A 1 336 ? 24.806 5.401 -10.368 1.00 77.00 336 GLY A O 1
ATOM 2729 N N . SER A 1 337 ? 25.687 3.624 -9.327 1.00 74.31 337 SER A N 1
ATOM 2730 C CA . SER A 1 337 ? 27.041 4.188 -9.171 1.00 74.31 337 SER A CA 1
ATOM 2731 C C . SER A 1 337 ? 27.996 3.783 -10.295 1.00 74.31 337 SER A C 1
ATOM 2733 O O . SER A 1 337 ? 29.220 3.925 -10.159 1.00 74.31 337 SER A O 1
ATOM 2735 N N . GLN A 1 338 ? 27.467 3.266 -11.404 1.00 76.50 338 GLN A N 1
ATOM 2736 C CA . GLN A 1 338 ? 28.279 2.903 -12.555 1.00 76.50 338 GLN A CA 1
ATOM 2737 C C . GLN A 1 338 ? 28.800 4.159 -13.257 1.00 76.50 338 GLN A C 1
ATOM 2739 O O . GLN A 1 338 ? 28.116 5.173 -13.407 1.00 76.50 338 GLN A O 1
ATOM 2744 N N . ASN A 1 339 ? 30.052 4.093 -13.689 1.00 77.69 339 ASN A N 1
ATOM 2745 C CA . ASN A 1 339 ? 30.733 5.142 -14.429 1.00 77.69 339 ASN A CA 1
ATOM 2746 C C . ASN A 1 339 ? 31.343 4.538 -15.694 1.00 77.69 339 ASN A C 1
ATOM 2748 O O . ASN A 1 339 ? 31.670 3.352 -15.735 1.00 77.69 339 ASN A O 1
ATOM 2752 N N . TYR A 1 340 ? 31.522 5.358 -16.715 1.00 78.56 340 TYR A N 1
ATOM 2753 C CA . TYR A 1 340 ? 32.259 5.007 -17.918 1.00 78.56 340 TYR A CA 1
ATOM 2754 C C . TYR A 1 340 ? 33.401 6.004 -18.112 1.00 78.56 340 TYR A C 1
ATOM 2756 O O . TYR A 1 340 ? 33.388 7.113 -17.578 1.00 78.56 340 TYR A O 1
ATOM 2764 N N . LEU A 1 341 ? 34.449 5.583 -18.815 1.00 77.81 341 LEU A N 1
ATOM 2765 C CA . LEU A 1 341 ? 35.594 6.446 -19.090 1.00 77.81 341 LEU A CA 1
ATOM 2766 C C . LEU A 1 341 ? 35.342 7.246 -20.358 1.00 77.81 341 LEU A C 1
ATOM 2768 O O . LEU A 1 341 ? 35.031 6.669 -21.401 1.00 77.81 341 LEU A O 1
ATOM 2772 N N . ILE A 1 342 ? 35.553 8.553 -20.264 1.00 77.69 342 ILE A N 1
ATOM 2773 C CA . ILE A 1 342 ? 35.633 9.445 -21.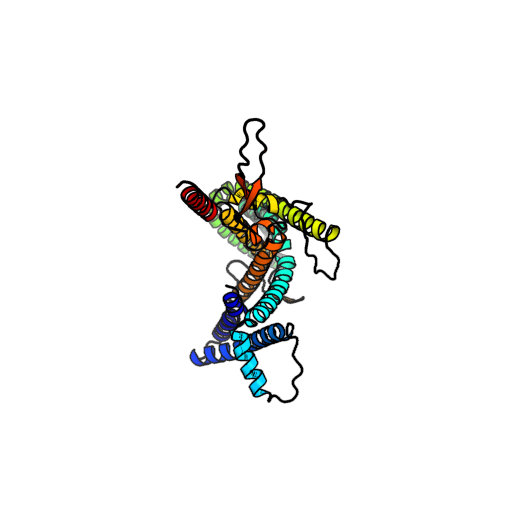415 1.00 77.69 342 ILE A CA 1
ATOM 2774 C C . ILE A 1 342 ? 37.089 9.847 -21.596 1.00 77.69 342 ILE A C 1
ATOM 2776 O O . ILE A 1 342 ? 37.795 10.145 -20.633 1.00 77.69 342 ILE A O 1
ATOM 2780 N N . GLU A 1 343 ? 37.547 9.820 -22.839 1.00 72.38 343 GLU A N 1
ATOM 2781 C CA . GLU A 1 343 ? 38.872 10.287 -23.215 1.00 72.38 343 GLU A CA 1
ATOM 2782 C C . GLU A 1 343 ? 38.793 11.797 -23.458 1.00 72.38 343 GLU A C 1
ATOM 2784 O O . GLU A 1 343 ? 38.183 12.246 -24.426 1.00 72.38 343 GLU A O 1
ATOM 2789 N N . SER A 1 344 ? 39.339 12.591 -22.535 1.00 61.31 344 SER A N 1
ATOM 2790 C CA . SER A 1 344 ? 39.446 14.038 -22.715 1.00 61.31 344 SER A CA 1
ATOM 2791 C C . SER A 1 344 ? 40.820 14.362 -23.297 1.00 61.31 344 SER A C 1
ATOM 2793 O O . SER A 1 344 ? 41.838 14.139 -22.634 1.00 61.31 344 SER A O 1
ATOM 2795 N N . ASN A 1 345 ? 40.853 14.892 -24.521 1.00 54.72 345 ASN A N 1
ATOM 2796 C CA . ASN A 1 345 ? 42.066 15.462 -25.102 1.00 54.72 345 ASN A CA 1
ATOM 2797 C C . ASN A 1 345 ? 42.306 16.828 -24.460 1.00 54.72 345 ASN A C 1
ATOM 2799 O O . ASN A 1 345 ? 41.635 17.800 -24.798 1.00 54.72 345 ASN A O 1
ATOM 2803 N N . 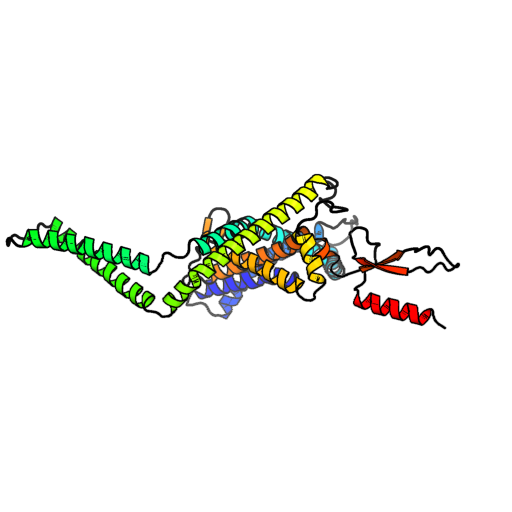ILE A 1 346 ? 43.235 16.891 -23.509 1.00 54.06 346 ILE A N 1
ATOM 2804 C CA . ILE A 1 346 ? 43.709 18.164 -22.973 1.00 54.06 346 ILE A CA 1
ATOM 2805 C C . ILE A 1 346 ? 44.922 18.557 -23.813 1.00 54.06 346 ILE A C 1
ATOM 2807 O O . ILE A 1 346 ? 45.979 17.936 -23.708 1.00 54.06 346 ILE A O 1
ATOM 2811 N N . THR A 1 347 ? 44.764 19.558 -24.674 1.00 44.75 347 THR A N 1
ATOM 2812 C CA . THR A 1 347 ? 45.898 20.193 -25.349 1.00 44.75 347 THR A CA 1
ATOM 2813 C C . THR A 1 347 ? 46.590 21.084 -24.322 1.00 44.75 347 THR A C 1
ATOM 2815 O O . THR A 1 347 ? 46.069 22.139 -23.972 1.00 44.75 347 THR A O 1
ATOM 2818 N N . TYR A 1 348 ? 47.725 20.643 -23.781 1.00 45.44 348 TYR A N 1
ATOM 2819 C CA . TYR A 1 348 ? 48.620 21.538 -23.053 1.00 45.44 348 TYR A CA 1
ATOM 2820 C C . TYR A 1 348 ? 49.458 22.297 -24.084 1.00 45.44 348 TYR A C 1
ATOM 2822 O O . TYR A 1 348 ? 50.277 21.695 -24.779 1.00 45.44 348 TYR A O 1
ATOM 2830 N N . ASP A 1 349 ? 49.245 23.610 -24.184 1.00 48.66 349 ASP A N 1
ATOM 2831 C CA . ASP A 1 349 ? 50.221 24.532 -24.770 1.00 48.66 349 ASP A CA 1
ATOM 2832 C C . ASP A 1 349 ? 51.426 24.597 -23.825 1.00 48.66 349 ASP A C 1
ATOM 2834 O O . ASP A 1 349 ? 51.479 25.427 -22.924 1.00 48.66 349 ASP A O 1
ATOM 2838 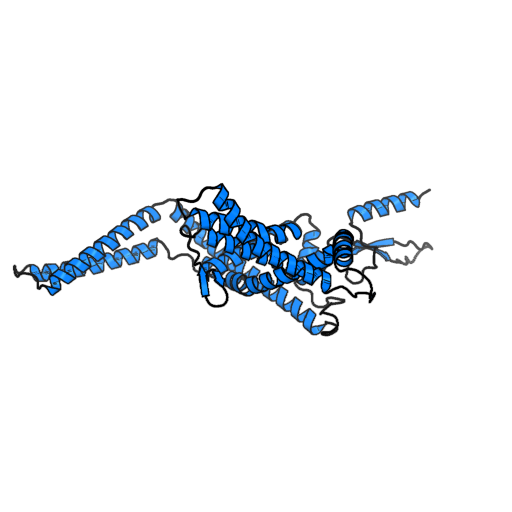N N . ASP A 1 350 ? 52.298 23.597 -23.914 1.00 48.56 350 ASP A N 1
ATOM 2839 C CA . ASP A 1 350 ? 53.740 23.734 -24.126 1.00 48.56 350 ASP A CA 1
ATOM 2840 C C . ASP A 1 350 ? 54.359 22.326 -24.014 1.00 48.56 350 ASP A C 1
ATOM 2842 O O . ASP A 1 350 ? 54.118 21.588 -23.059 1.00 48.56 350 ASP A O 1
ATOM 2846 N N . HIS A 1 351 ? 55.137 21.944 -25.025 1.00 46.38 351 HIS A N 1
ATOM 2847 C CA . HIS A 1 351 ? 55.740 20.622 -25.272 1.00 46.38 351 HIS A CA 1
ATOM 2848 C C . HIS A 1 351 ? 54.833 19.454 -25.736 1.00 46.38 351 HIS A C 1
ATOM 2850 O O . HIS A 1 351 ? 54.005 18.895 -25.023 1.00 46.38 351 HIS A O 1
ATOM 2856 N N . LYS A 1 352 ? 55.109 19.009 -26.977 1.00 48.16 352 LYS A N 1
ATOM 2857 C CA . LYS A 1 352 ? 54.560 17.839 -27.688 1.00 48.16 352 LYS A CA 1
ATOM 2858 C C . LYS A 1 352 ? 54.466 16.579 -26.813 1.00 48.16 352 LYS A C 1
ATOM 2860 O O . LYS A 1 352 ? 55.410 15.797 -26.722 1.00 48.16 352 LYS A O 1
ATOM 2865 N N . GLY A 1 353 ? 53.271 16.317 -26.303 1.00 46.94 353 GLY A N 1
ATOM 2866 C CA . GLY A 1 353 ? 52.863 15.013 -25.802 1.00 46.94 353 GLY A CA 1
ATOM 2867 C C . GLY A 1 353 ? 51.344 14.934 -25.720 1.00 46.94 353 GLY A C 1
ATOM 2868 O O . GLY A 1 353 ? 50.758 15.444 -24.771 1.00 46.94 353 GLY A O 1
ATOM 2869 N N . ASN A 1 354 ? 50.694 14.280 -26.691 1.00 46.03 354 ASN A N 1
ATOM 2870 C CA . ASN A 1 354 ? 49.265 13.964 -26.596 1.00 46.03 354 ASN A CA 1
ATOM 2871 C C . ASN A 1 354 ? 49.063 12.955 -25.459 1.00 46.03 354 ASN A C 1
ATOM 2873 O O . ASN A 1 354 ? 49.188 11.744 -25.647 1.00 46.03 354 ASN A O 1
ATOM 2877 N N . SER A 1 355 ? 48.785 13.458 -24.261 1.00 51.91 355 SER A N 1
ATOM 2878 C CA . SER A 1 355 ? 48.449 12.643 -23.102 1.00 51.91 355 SER A CA 1
ATOM 2879 C C . SER A 1 355 ? 46.929 12.556 -22.989 1.00 51.91 355 SER A C 1
ATOM 2881 O O . SER A 1 355 ? 46.246 13.464 -22.528 1.00 51.91 355 SER A O 1
ATOM 2883 N N . THR A 1 356 ? 46.380 11.434 -23.449 1.00 55.81 356 THR A N 1
ATOM 2884 C CA . THR A 1 356 ? 44.959 11.104 -23.308 1.00 55.81 356 THR A CA 1
ATOM 2885 C C . THR A 1 356 ? 44.653 10.802 -21.840 1.00 55.81 356 THR A C 1
ATOM 2887 O O . THR A 1 356 ? 45.013 9.730 -21.331 1.00 55.81 356 THR A O 1
ATOM 2890 N N . LEU A 1 357 ? 44.012 11.737 -21.137 1.00 60.16 357 LEU A N 1
ATOM 2891 C CA . LEU A 1 357 ? 43.541 11.512 -19.773 1.00 60.16 357 LEU A CA 1
ATOM 2892 C C . LEU A 1 357 ? 42.128 10.919 -19.832 1.00 60.16 357 LEU A C 1
ATOM 2894 O O . LEU A 1 357 ? 41.200 11.529 -20.353 1.00 60.16 357 LEU A O 1
ATOM 2898 N N . SER A 1 358 ? 41.960 9.712 -19.294 1.00 64.94 358 SER A N 1
ATOM 2899 C CA . SER A 1 358 ? 40.641 9.098 -19.153 1.00 64.94 358 SER A CA 1
ATOM 2900 C C . SER A 1 358 ? 39.970 9.611 -17.878 1.00 64.94 358 SER A C 1
ATOM 2902 O O . SER A 1 358 ? 40.403 9.250 -16.776 1.00 64.94 358 SER A O 1
ATOM 2904 N N . VAL A 1 359 ? 38.925 10.423 -18.018 1.00 73.50 359 VAL A N 1
ATOM 2905 C CA . VAL A 1 359 ? 38.142 10.953 -16.896 1.00 73.50 359 VAL A CA 1
ATOM 2906 C C . VAL A 1 359 ? 36.898 10.076 -16.701 1.00 73.50 359 VAL A C 1
ATOM 2908 O O . VAL A 1 359 ? 36.195 9.788 -17.673 1.00 73.50 359 VAL A O 1
ATOM 2911 N N . PRO A 1 360 ? 36.611 9.603 -15.475 1.00 70.81 360 PRO A N 1
ATOM 2912 C CA . PRO A 1 360 ? 35.376 8.880 -15.202 1.00 70.81 360 PRO A CA 1
ATOM 2913 C C . PRO A 1 360 ? 34.177 9.839 -15.247 1.00 70.81 360 PRO A C 1
ATOM 2915 O O . PRO A 1 360 ? 34.146 10.822 -14.508 1.00 70.81 360 PRO A O 1
ATOM 2918 N N . LYS A 1 361 ? 33.179 9.530 -16.080 1.00 76.12 361 LYS A N 1
ATOM 2919 C CA . LYS A 1 361 ? 31.858 10.175 -16.089 1.00 76.12 361 LYS A CA 1
ATOM 2920 C C . LYS A 1 361 ? 30.808 9.176 -15.596 1.00 76.12 361 LYS A C 1
ATOM 2922 O O . LYS A 1 361 ? 30.903 7.979 -15.868 1.00 76.12 361 LYS A O 1
ATOM 2927 N N . ARG A 1 362 ? 29.803 9.656 -14.863 1.00 73.25 362 ARG A N 1
ATOM 2928 C CA . ARG A 1 362 ? 28.668 8.837 -14.409 1.00 73.25 362 ARG A CA 1
ATOM 2929 C C . ARG A 1 362 ? 27.849 8.372 -15.615 1.00 73.25 362 ARG A C 1
ATOM 2931 O O . ARG A 1 362 ? 27.629 9.165 -16.522 1.00 73.25 362 ARG A O 1
ATOM 2938 N N . CYS A 1 363 ? 27.435 7.103 -15.622 1.00 74.69 363 CYS A N 1
ATOM 2939 C CA . CYS A 1 363 ? 26.626 6.556 -16.715 1.00 74.69 363 CYS A CA 1
ATOM 2940 C C . CYS A 1 363 ? 25.272 7.253 -16.765 1.00 74.69 363 CYS A C 1
ATOM 2942 O O . CYS A 1 363 ? 24.640 7.408 -15.727 1.00 74.69 363 CYS A O 1
ATOM 2944 N N . ASP A 1 364 ? 24.859 7.663 -17.953 1.00 73.75 364 ASP A N 1
ATOM 2945 C CA . ASP A 1 364 ? 23.603 8.320 -18.299 1.00 73.75 364 ASP A CA 1
ATOM 2946 C C . ASP A 1 364 ? 22.974 7.630 -19.524 1.00 73.75 364 ASP A C 1
ATOM 2948 O O . ASP A 1 364 ? 23.496 6.626 -20.013 1.00 73.75 364 ASP A O 1
ATOM 2952 N N . ALA A 1 365 ? 21.837 8.143 -20.004 1.00 66.88 365 ALA A N 1
ATOM 2953 C CA . ALA A 1 365 ? 21.161 7.631 -21.202 1.00 66.88 365 ALA A CA 1
ATOM 2954 C C . ALA A 1 365 ? 22.052 7.652 -22.460 1.00 66.88 365 ALA A C 1
ATOM 2956 O O . ALA A 1 365 ? 21.855 6.839 -23.359 1.00 66.88 365 ALA A O 1
ATOM 2957 N N . ASP A 1 366 ? 23.072 8.513 -22.475 1.00 69.31 366 ASP A N 1
ATOM 2958 C CA . ASP A 1 366 ? 24.046 8.657 -23.559 1.00 69.31 366 ASP A CA 1
ATOM 2959 C C . ASP A 1 366 ? 25.274 7.739 -23.394 1.00 69.31 366 ASP A C 1
ATOM 2961 O O . ASP A 1 366 ? 26.240 7.819 -24.164 1.00 69.31 366 ASP A O 1
ATOM 2965 N N . ALA A 1 367 ? 25.293 6.881 -22.367 1.00 65.75 367 ALA A N 1
ATOM 2966 C CA . ALA A 1 367 ? 26.421 6.001 -22.110 1.00 65.75 367 ALA A CA 1
ATOM 2967 C C . ALA A 1 367 ? 26.523 4.898 -23.186 1.00 65.75 367 ALA A C 1
ATOM 2969 O O . ALA A 1 367 ? 25.547 4.196 -23.453 1.00 65.75 367 ALA A O 1
ATOM 2970 N N . PRO A 1 368 ? 27.715 4.673 -23.771 1.00 68.31 368 PRO A N 1
ATOM 2971 C CA . PRO A 1 368 ? 27.914 3.622 -24.764 1.00 68.31 368 PRO A CA 1
ATOM 2972 C C . PRO A 1 368 ? 27.680 2.222 -24.175 1.00 68.31 368 PRO A C 1
ATOM 2974 O O . PRO A 1 368 ? 28.180 1.901 -23.089 1.00 68.31 368 PRO A O 1
ATOM 2977 N N . GLU A 1 369 ? 26.972 1.378 -24.931 1.00 65.06 369 GLU A N 1
ATOM 2978 C CA . GLU A 1 369 ? 26.612 0.013 -24.533 1.00 65.06 369 GLU A CA 1
ATOM 2979 C C . GLU A 1 369 ? 27.836 -0.790 -24.054 1.00 65.06 369 GLU A C 1
ATOM 2981 O O . GLU A 1 369 ? 28.905 -0.790 -24.670 1.00 65.06 369 GLU A O 1
ATOM 2986 N N . GLY A 1 370 ? 27.694 -1.458 -22.904 1.00 62.47 370 GLY A N 1
ATOM 2987 C CA . GLY A 1 370 ? 28.715 -2.353 -22.348 1.00 62.47 370 GLY A CA 1
ATOM 2988 C C . GLY A 1 370 ? 29.933 -1.689 -21.688 1.00 62.47 370 GLY A C 1
ATOM 2989 O O . GLY A 1 370 ? 30.827 -2.406 -21.239 1.00 62.47 370 GLY A O 1
ATOM 2990 N N . LYS A 1 371 ? 30.004 -0.350 -21.586 1.00 65.94 371 LYS A N 1
ATOM 2991 C CA . LYS A 1 371 ? 31.158 0.358 -20.975 1.00 65.94 371 LYS A CA 1
ATOM 2992 C C . LYS A 1 371 ? 30.941 0.846 -19.535 1.00 65.94 371 LYS A C 1
ATOM 2994 O O . LYS A 1 371 ? 31.849 1.442 -18.954 1.00 65.94 371 LYS A O 1
ATOM 2999 N N . ALA A 1 372 ? 29.769 0.595 -18.959 1.00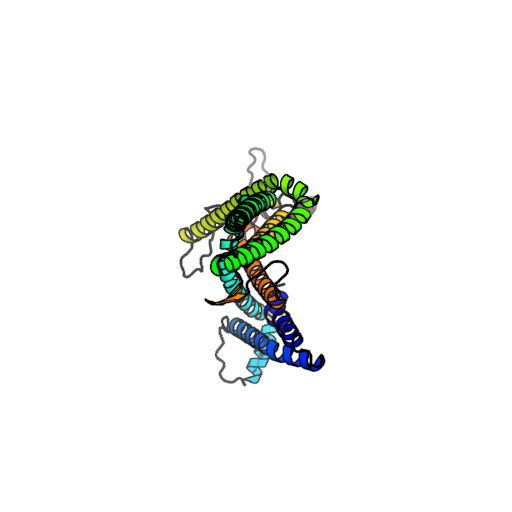 68.38 372 ALA A N 1
ATOM 3000 C CA . ALA A 1 372 ? 29.414 0.994 -17.602 1.00 68.38 372 ALA A CA 1
ATOM 3001 C C . ALA A 1 372 ? 30.048 0.061 -16.553 1.00 68.38 372 ALA A C 1
ATOM 3003 O O . ALA A 1 372 ? 29.781 -1.140 -16.528 1.00 68.38 372 ALA A O 1
ATOM 3004 N N . VAL A 1 373 ? 30.901 0.600 -15.675 1.00 68.38 373 VAL A N 1
ATOM 3005 C CA . VAL A 1 373 ? 31.640 -0.169 -14.658 1.00 68.38 373 VAL A CA 1
ATOM 3006 C C . VAL A 1 373 ? 31.619 0.565 -13.310 1.00 68.38 373 VAL A C 1
ATOM 3008 O O . VAL A 1 373 ? 31.636 1.791 -13.243 1.00 68.38 373 VAL A O 1
ATOM 3011 N N . PHE A 1 374 ? 31.591 -0.161 -12.189 1.00 61.53 374 PHE A N 1
ATOM 3012 C CA . PHE A 1 374 ? 31.646 0.450 -10.852 1.00 61.53 374 PHE A CA 1
ATOM 3013 C C . PHE A 1 374 ? 32.986 1.168 -10.584 1.00 61.53 374 PHE A C 1
ATOM 3015 O O . PHE A 1 374 ? 34.051 0.687 -10.977 1.00 61.53 374 PHE A O 1
ATOM 3022 N N . ILE A 1 375 ? 32.961 2.280 -9.832 1.00 60.59 375 ILE A N 1
ATOM 3023 C CA . ILE A 1 375 ? 34.150 3.108 -9.507 1.00 60.59 375 ILE A CA 1
ATOM 3024 C C . ILE A 1 375 ? 35.310 2.290 -8.923 1.00 60.59 375 ILE A C 1
ATOM 3026 O O . ILE A 1 375 ? 36.466 2.499 -9.296 1.00 60.59 375 ILE A O 1
ATOM 3030 N N . ASN A 1 376 ? 35.019 1.340 -8.030 1.00 55.44 376 ASN A N 1
ATOM 3031 C CA . ASN A 1 376 ? 36.054 0.506 -7.410 1.00 55.44 376 ASN A CA 1
ATOM 3032 C C . ASN A 1 376 ? 36.768 -0.374 -8.445 1.00 55.44 376 ASN A C 1
ATOM 3034 O O . ASN A 1 376 ? 37.990 -0.506 -8.403 1.00 55.44 376 ASN A O 1
ATOM 3038 N N . TYR A 1 377 ? 36.029 -0.889 -9.429 1.00 55.94 377 TYR A N 1
ATOM 3039 C CA . TYR A 1 377 ? 36.596 -1.634 -10.550 1.00 55.94 377 TYR A CA 1
ATOM 3040 C C . TYR A 1 377 ? 37.382 -0.727 -11.500 1.00 55.94 377 TYR A C 1
ATOM 3042 O O . TYR A 1 377 ? 38.461 -1.108 -11.942 1.00 55.94 377 TYR A O 1
ATOM 3050 N N . LEU A 1 378 ? 36.923 0.502 -11.748 1.00 56.28 378 LEU A N 1
ATOM 3051 C CA . LEU A 1 378 ? 37.645 1.494 -12.558 1.00 56.28 378 LEU A CA 1
ATOM 3052 C C . LEU A 1 378 ? 38.981 1.923 -11.938 1.00 56.28 378 LEU A C 1
ATOM 3054 O O . LEU A 1 378 ? 39.972 2.087 -12.655 1.00 56.28 378 LEU A O 1
ATOM 3058 N N . ARG A 1 379 ? 39.050 2.072 -10.609 1.00 55.16 379 ARG A N 1
ATOM 3059 C CA . ARG A 1 379 ? 40.303 2.386 -9.899 1.00 55.16 379 ARG A CA 1
ATOM 3060 C C . ARG A 1 379 ? 41.313 1.237 -10.012 1.00 55.16 379 ARG A C 1
ATOM 3062 O O . ARG A 1 379 ? 42.497 1.483 -10.228 1.00 55.16 379 ARG A O 1
ATOM 3069 N N . ILE A 1 380 ? 40.845 -0.009 -9.950 1.00 56.66 380 ILE A N 1
ATOM 3070 C CA . ILE A 1 380 ? 41.679 -1.198 -10.176 1.00 56.66 380 ILE A CA 1
ATOM 3071 C C . ILE A 1 380 ? 42.117 -1.277 -11.647 1.00 56.66 380 ILE A C 1
ATOM 3073 O O . ILE A 1 380 ? 43.305 -1.425 -11.923 1.00 56.66 380 ILE A O 1
ATOM 3077 N N . TYR A 1 381 ? 41.198 -1.095 -12.597 1.00 54.12 381 TYR A N 1
ATOM 3078 C CA . TYR A 1 381 ? 41.476 -1.191 -14.033 1.00 54.12 381 TYR A CA 1
ATOM 3079 C C . TYR A 1 381 ? 42.447 -0.105 -14.519 1.00 54.12 381 TYR A C 1
ATOM 3081 O O . TYR A 1 381 ? 43.378 -0.388 -15.271 1.00 54.12 381 TYR A O 1
ATOM 3089 N N . SER A 1 382 ? 42.292 1.133 -14.041 1.00 54.84 382 SER A N 1
ATOM 3090 C CA . SER A 1 382 ? 43.225 2.234 -14.328 1.00 54.84 382 SER A CA 1
ATOM 3091 C C . SER A 1 382 ? 44.600 2.024 -13.684 1.00 54.84 382 SER A C 1
ATOM 3093 O O . SER A 1 382 ? 45.612 2.313 -14.323 1.00 54.84 382 SER A O 1
ATOM 3095 N N . SER A 1 383 ? 44.663 1.455 -12.474 1.00 52.56 383 SER A N 1
ATOM 3096 C CA . SER A 1 383 ? 45.926 1.084 -11.816 1.00 52.56 383 SER A CA 1
ATOM 3097 C C . SER A 1 383 ? 46.659 -0.035 -12.574 1.00 52.56 383 SER A C 1
ATOM 3099 O O . SER A 1 383 ? 47.860 0.066 -12.829 1.00 52.56 383 SER A O 1
ATOM 3101 N N . VAL A 1 384 ? 45.931 -1.053 -13.048 1.00 50.38 384 VAL A N 1
ATOM 3102 C CA . VAL A 1 384 ? 46.471 -2.136 -13.890 1.00 50.38 384 VAL A CA 1
ATOM 3103 C C . VAL A 1 384 ? 46.929 -1.612 -15.258 1.00 50.38 384 VAL A C 1
ATOM 3105 O O . VAL A 1 384 ? 48.001 -1.989 -15.733 1.00 50.38 384 VAL A O 1
ATOM 3108 N N . ARG A 1 385 ? 46.174 -0.701 -15.887 1.00 50.56 385 ARG A N 1
ATOM 3109 C CA . ARG A 1 385 ? 46.541 -0.100 -17.182 1.00 50.56 385 ARG A CA 1
ATOM 3110 C C . ARG A 1 385 ? 47.759 0.824 -17.076 1.00 50.56 385 ARG A C 1
ATOM 3112 O O . ARG A 1 385 ? 48.576 0.820 -17.992 1.00 50.56 385 ARG A O 1
ATOM 3119 N N . ARG A 1 386 ? 47.924 1.563 -15.967 1.00 50.94 386 ARG A N 1
ATOM 3120 C CA . ARG A 1 386 ? 49.160 2.323 -15.684 1.00 50.94 386 ARG A CA 1
ATOM 3121 C C . ARG A 1 386 ? 50.356 1.398 -15.463 1.00 50.94 386 ARG A C 1
ATOM 3123 O O . ARG A 1 386 ? 51.402 1.649 -16.045 1.00 50.94 386 ARG A O 1
ATOM 3130 N N . LYS A 1 387 ? 50.193 0.300 -14.712 1.00 49.06 387 LYS A N 1
ATOM 3131 C CA . LYS A 1 387 ? 51.262 -0.700 -14.524 1.00 49.06 387 LYS A CA 1
ATOM 3132 C C . LYS A 1 387 ? 51.692 -1.392 -15.822 1.00 49.06 387 LYS A C 1
ATOM 3134 O O . LYS A 1 387 ? 52.842 -1.775 -15.927 1.00 49.06 387 LYS A O 1
ATOM 3139 N N . LYS A 1 388 ? 50.802 -1.531 -16.812 1.00 46.25 388 LYS A N 1
ATOM 3140 C CA . LYS A 1 388 ? 51.140 -2.067 -18.146 1.00 46.25 388 LYS A CA 1
ATOM 3141 C C . LYS A 1 388 ? 51.787 -1.052 -19.100 1.00 46.25 388 LYS A C 1
ATOM 3143 O O . LYS A 1 388 ? 52.298 -1.469 -20.132 1.00 46.25 388 LYS A O 1
ATOM 3148 N N . LYS A 1 389 ? 51.719 0.254 -18.811 1.00 45.31 389 LYS A N 1
ATOM 3149 C CA . LYS A 1 389 ? 52.280 1.324 -19.661 1.00 45.31 389 LYS A CA 1
ATOM 3150 C C . LYS A 1 389 ? 53.647 1.844 -19.197 1.00 45.31 389 LYS A C 1
ATOM 3152 O O . LYS A 1 389 ? 54.256 2.591 -19.951 1.00 45.31 389 LYS A O 1
ATOM 3157 N N . ASN A 1 390 ? 54.125 1.436 -18.022 1.00 38.38 390 ASN A N 1
ATOM 3158 C CA . ASN A 1 390 ? 55.514 1.636 -17.610 1.00 38.38 390 ASN A CA 1
ATOM 3159 C C . ASN A 1 390 ? 56.257 0.296 -17.742 1.00 38.38 390 ASN A C 1
ATOM 3161 O O . ASN A 1 390 ? 55.945 -0.599 -16.952 1.00 38.38 390 ASN A O 1
ATOM 3165 N N . PRO A 1 391 ? 57.147 0.125 -18.739 1.00 42.44 391 PRO A N 1
ATOM 3166 C CA . PRO A 1 391 ? 58.103 -0.979 -18.748 1.00 42.44 391 PRO A CA 1
ATOM 3167 C C . PRO A 1 391 ? 59.077 -0.900 -17.567 1.00 42.44 391 PRO A C 1
ATOM 3169 O O . PRO A 1 391 ? 59.341 0.229 -17.085 1.00 42.44 391 PRO A O 1
#

pLDDT: mean 76.85, std 13.58, range [38.38, 94.56]

Radius of gyration: 32.71 Å; chains: 1; bounding box: 105×58×89 Å

InterPro domains:
  IPR006876 LMBR1-like membrane protein [PF04791] (2-184)
  IPR050854 Lysosomal Cobalamin Transport Escort Protein LMBD1 [PTHR16130] (1-371)